Protein AF-A0A2E3MWM0-F1 (afdb_monomer)

pLDDT: mean 75.98, std 23.12, range [23.67, 98.19]

Mean predicted aligned error: 13.92 Å

Foldseek 3Di:
DDDDDDDDDDDDDDDDDDDDDDDDDDDDDDDDDDDDDDDDDDDDDDDDDDDDDDDDDDDDDDDDDDPPDPDPVNVLVVLVVPPPDDDDPPPPPLPQDDFLDDFLFQAAEEADQQQWAACCQFVPPQPVDDCLQNPDWDWDAAPDNPDTTTPLQVLVSPVQQFWEKEFQEFDPQPVLHSPQLVLCLFFVDGDNDPPDQQVPTDQGEGLQLLCCSNNPQADPLLHGLAEEVQAQADPNNSHRSNHNAFSALSSGYDHQHAFALFLDDFDDGDDLLEDDPPDQLVNLVVVVVVVVVVVVVVPDPVPCPPCSRVVSVVVSSSSSNSGPLNRVLSGSVVDDSVLSPQLHNGSLSRLLVSVLSCVVSRNRYYYSHPCPPPLSNFLAPSVCSCNPPNSNSCSRRVSSNSVVCVVVVNLLYKYKYTRFHWASGQDPRSTTGTDNGTGMMMIGGLQWRGSYYHFDADSSRNHGDDDNDYSLQVSLQSCVSRSHDQQDWDQGPVRDTDTSHDDYHHPPVTHD

Secondary structure (DSSP, 8-state):
-----------------------------------------------------------------------HHHHHHHHGGG--------------PPPSS--S-S-EEEEE-TT---TTTTTS--TTS-HHHH-SPPEEE-SSTT-EEETT-HHHHT-GGGEEEEEEEE---TT-SHHHHHHHHHHS------SS-GGGT--S--HHHHHHHHS-SB-TTS-BSEEEES---BGGGTB-TT--TTS-GGGSPEE-----S-SSSPPPPPTTSS--TT--HHHHHHHHHHHHHHHTT---TTSHHHHHHHHHHHHHHHHHHH-HHHHHHH-GGGS-HHHHHHH-SSHHHHHHHHHHHHHHTT-SEEEEE--GGGTT-TTSSHHHHIIIIIHHHHHHHHHHHHHHHHHTT-TTSEEEE-S-EE-SSPPTTSS--EE-SSEEEEEE-TTB--S-EE-EE-TTSSSEEE--EEHHHHHHHHHHHTT--TT-EEE-TTS-EEESS-S----TTTB-

Sequence (512 aa):
MRMGSPRSRLPSRALATNYSAGYHDSVDAQHDKLAAPATSAIGSAAACCYSKGSTNPRRFFSMAQLRSGVPRRSFLRSQLALGAASHRPDLCAATSASPCRSPLARSVIIWLQEGGMSQLESWDPKPAGSAEIRGIFKSIATTQAVFRIGEHMPRLARKTALYNVVRSVTMDNTRRDHSPGLHWLSTAYDHQAAGVSLEKVNRSPSVGAVLAHQLGTTTADGLSNFVAIPNARQLGNRVRYTGALHLGAACDAFDAGPIPATATGKDRLPQGLTLPADIAPARLRQRRLLLAAFAERDSSPHREATNNDFGAFQVKSHEILASRGVRYAFDLNQEPPHVREMYGASAMGQGTLLARRLVEAGVSYVLANHSEKHSWDTHNDNFNKLTNTLLPPMDQAVSALLGDLQQRGMLDEVLVLGEMGRTPRINKHRGRDHWPDLFSLLIAGGGLTRGRVLGSSSRHSGTLLERPVHHHEILATINHQLGIDPNQMVRHRRDRPVRIMPEAKPLHELLA

Solvent-accessible surface area (backbone atoms only — not comparable to full-atom values): 29218 Å² total; per-residue (Å²): 138,86,87,83,86,88,80,88,80,88,81,89,81,88,81,89,78,89,85,89,77,88,83,81,90,87,88,80,90,89,89,89,89,86,82,88,87,88,86,84,89,86,91,88,88,87,86,84,87,89,82,90,83,91,88,85,81,92,82,90,79,83,93,77,86,87,84,82,77,74,50,73,69,54,60,54,50,62,61,63,74,78,67,87,72,95,72,81,80,82,67,75,79,54,63,65,60,77,56,78,43,86,55,45,21,76,25,36,39,40,41,40,36,47,48,10,58,42,23,45,65,34,68,56,41,33,88,88,32,57,63,61,43,27,54,89,66,53,66,34,79,30,74,45,87,90,50,48,29,15,56,61,31,65,55,43,26,69,42,33,77,60,26,24,37,38,42,12,30,34,50,97,43,92,82,48,54,65,67,51,38,50,34,25,72,28,26,42,44,88,72,87,69,76,99,55,73,54,82,79,63,78,85,59,36,4,51,46,14,50,48,10,39,42,75,33,39,47,33,99,54,42,36,51,12,13,34,13,33,40,36,66,68,34,81,94,60,64,40,69,44,49,39,16,84,58,70,41,64,62,15,31,62,41,60,53,38,83,57,55,58,49,38,68,80,83,69,75,66,39,93,74,56,64,63,60,95,89,54,52,47,69,61,52,54,52,52,50,55,52,49,49,67,51,54,72,74,63,78,54,88,87,52,61,90,81,44,52,54,61,52,42,51,52,52,51,51,52,40,35,44,48,25,65,57,35,45,51,38,66,35,71,70,79,50,59,60,68,56,36,50,52,18,27,62,29,40,65,7,41,38,46,50,44,48,52,36,35,44,75,65,53,24,37,22,33,38,40,42,61,33,68,90,44,64,40,50,30,51,54,46,28,63,62,44,39,67,75,71,46,34,49,54,46,22,35,16,55,40,34,47,60,46,52,27,50,74,71,67,47,41,29,35,28,40,41,38,57,57,36,6,30,35,32,54,56,43,99,53,56,8,29,47,65,20,34,72,33,18,38,33,44,41,27,27,22,53,40,49,54,51,47,76,43,48,32,52,42,73,58,54,75,44,68,71,37,67,80,38,46,59,36,24,57,49,29,34,51,34,49,26,52,8,46,60,65,80,45,67,45,58,38,94,78,72,44,76,40,57,74,39,67,94,53,58,48,55,67,92,41,56,104

Structure (mmCIF, N/CA/C/O backbone):
data_AF-A0A2E3MWM0-F1
#
_entry.id   AF-A0A2E3MWM0-F1
#
loop_
_atom_site.group_PDB
_atom_site.id
_atom_site.type_symbol
_atom_site.label_atom_id
_atom_site.label_alt_id
_atom_site.label_comp_id
_atom_site.label_asym_id
_atom_site.label_entity_id
_atom_site.label_seq_id
_atom_site.pdbx_PDB_ins_code
_atom_site.Cartn_x
_atom_site.Cartn_y
_atom_site.Cartn_z
_atom_site.occupancy
_atom_site.B_iso_or_equiv
_atom_site.auth_seq_id
_atom_site.auth_comp_id
_atom_site.auth_asym_id
_atom_site.auth_atom_id
_atom_site.pdbx_PDB_model_num
ATOM 1 N N . MET A 1 1 ? 75.564 -24.813 -8.449 1.00 37.78 1 MET A N 1
ATOM 2 C CA . MET A 1 1 ? 75.750 -23.436 -7.926 1.00 37.78 1 MET A CA 1
ATOM 3 C C . MET A 1 1 ? 74.392 -22.742 -8.024 1.00 37.78 1 MET A C 1
ATOM 5 O O . MET A 1 1 ? 73.831 -22.798 -9.101 1.00 37.78 1 MET A O 1
ATOM 9 N N . ARG A 1 2 ? 73.656 -22.410 -6.952 1.00 33.69 2 ARG A N 1
ATOM 10 C CA . ARG A 1 2 ? 73.857 -21.488 -5.804 1.00 33.69 2 ARG A CA 1
ATOM 11 C C . ARG A 1 2 ? 73.457 -20.025 -6.114 1.00 33.69 2 ARG A C 1
ATOM 13 O O . ARG A 1 2 ? 74.154 -19.359 -6.860 1.00 33.69 2 ARG A O 1
ATOM 20 N N . MET A 1 3 ? 72.450 -19.556 -5.363 1.00 33.25 3 MET A N 1
ATOM 21 C CA . MET A 1 3 ? 72.062 -18.157 -5.060 1.00 33.25 3 MET A CA 1
ATOM 22 C C . MET A 1 3 ? 71.271 -17.380 -6.142 1.00 33.25 3 MET A C 1
ATOM 24 O O . MET A 1 3 ? 71.568 -17.491 -7.320 1.00 33.25 3 MET A O 1
ATOM 28 N N . GLY A 1 4 ? 70.251 -16.582 -5.790 1.00 30.00 4 GLY A N 1
ATOM 29 C CA . GLY A 1 4 ? 69.657 -16.390 -4.456 1.00 30.00 4 GLY A CA 1
ATOM 30 C C . GLY A 1 4 ? 68.442 -15.444 -4.430 1.00 30.00 4 GLY A C 1
ATOM 31 O O . GLY A 1 4 ? 68.254 -14.630 -5.324 1.00 30.00 4 GLY A O 1
ATOM 32 N N . SER A 1 5 ? 67.632 -15.549 -3.372 1.00 37.31 5 SER A N 1
ATOM 33 C CA . SER A 1 5 ? 66.637 -14.537 -2.972 1.00 37.31 5 SER A CA 1
ATOM 34 C C . SER A 1 5 ? 67.296 -13.495 -2.058 1.00 37.31 5 SER A C 1
ATOM 36 O O . SER A 1 5 ? 68.276 -13.815 -1.379 1.00 37.31 5 SER A O 1
ATOM 38 N N . PRO A 1 6 ? 66.717 -12.289 -1.949 1.00 46.53 6 PRO A N 1
ATOM 39 C CA . PRO A 1 6 ? 66.448 -11.778 -0.604 1.00 46.53 6 PRO A CA 1
ATOM 40 C C . PRO A 1 6 ? 64.998 -11.307 -0.384 1.00 46.53 6 PRO A C 1
ATOM 42 O O . PRO A 1 6 ? 64.210 -11.121 -1.309 1.00 46.53 6 PRO A O 1
ATOM 45 N N . ARG A 1 7 ? 64.650 -11.163 0.901 1.00 33.62 7 ARG A N 1
ATOM 46 C CA . ARG A 1 7 ? 63.310 -10.880 1.447 1.00 33.62 7 ARG A CA 1
ATOM 47 C C . ARG A 1 7 ? 63.117 -9.401 1.817 1.00 33.62 7 ARG A C 1
ATOM 49 O O . ARG A 1 7 ? 64.080 -8.760 2.226 1.00 33.62 7 ARG A O 1
ATOM 56 N N . SER A 1 8 ? 61.843 -9.019 2.005 1.00 31.36 8 SER A N 1
ATOM 57 C CA . SER A 1 8 ? 61.341 -8.026 2.995 1.00 31.36 8 SER A CA 1
ATOM 58 C C . SER A 1 8 ? 61.684 -6.540 2.738 1.00 31.36 8 SER A C 1
ATOM 60 O O . SER A 1 8 ? 62.752 -6.230 2.240 1.00 31.36 8 SER A O 1
ATOM 62 N N . ARG A 1 9 ? 60.845 -5.547 3.074 1.00 29.45 9 ARG A N 1
ATOM 63 C CA . ARG A 1 9 ? 60.109 -5.336 4.340 1.00 29.45 9 ARG A CA 1
ATOM 64 C C . ARG A 1 9 ? 58.860 -4.451 4.165 1.00 29.45 9 ARG A C 1
ATOM 66 O O . ARG A 1 9 ? 58.842 -3.565 3.320 1.00 29.45 9 ARG A O 1
ATOM 73 N N . LEU A 1 10 ? 57.881 -4.626 5.058 1.00 34.25 10 LEU A N 1
ATOM 74 C CA . LEU A 1 10 ? 56.913 -3.580 5.427 1.00 34.25 10 LEU A CA 1
ATOM 75 C C . LEU A 1 10 ? 57.616 -2.476 6.242 1.00 34.25 10 LEU A C 1
ATOM 77 O O . LEU A 1 10 ? 58.610 -2.754 6.919 1.00 34.25 10 LEU A O 1
ATOM 81 N N . PRO A 1 11 ? 57.050 -1.261 6.278 1.00 36.19 11 PRO A N 1
ATOM 82 C CA . PRO A 1 11 ? 56.584 -0.809 7.588 1.00 36.19 11 PRO A CA 1
ATOM 83 C C . PRO A 1 11 ? 55.189 -0.172 7.565 1.00 36.19 11 PRO A C 1
ATOM 85 O O . PRO A 1 11 ? 54.804 0.556 6.656 1.00 36.19 11 PRO A O 1
ATOM 88 N N . SER A 1 12 ? 54.457 -0.401 8.649 1.00 30.44 12 SER A N 1
ATOM 89 C CA . SER A 1 12 ? 53.249 0.331 9.020 1.00 30.44 12 SER A CA 1
ATOM 90 C C . SER A 1 12 ? 53.575 1.724 9.565 1.00 30.44 12 SER A C 1
ATOM 92 O O . SER A 1 12 ? 54.435 1.837 10.443 1.00 30.44 12 SER A O 1
ATOM 94 N N . ARG A 1 13 ? 52.780 2.742 9.219 1.00 28.22 13 ARG A N 1
ATOM 95 C CA . ARG A 1 13 ? 52.401 3.790 10.184 1.00 28.22 13 ARG A CA 1
ATOM 96 C C . ARG A 1 13 ? 51.102 4.483 9.786 1.00 28.22 13 ARG A C 1
ATOM 98 O O . ARG A 1 13 ? 50.882 4.782 8.619 1.00 28.22 13 ARG A O 1
ATOM 105 N N . ALA A 1 14 ? 50.250 4.706 10.780 1.00 28.00 14 ALA A N 1
ATOM 106 C CA . ALA A 1 14 ? 49.002 5.438 10.633 1.00 28.00 14 ALA A CA 1
ATOM 107 C C . ALA A 1 14 ? 49.246 6.952 10.658 1.00 28.00 14 ALA A C 1
ATOM 109 O O . ALA A 1 14 ? 50.125 7.425 11.380 1.00 28.00 14 ALA A O 1
ATOM 110 N N . LEU A 1 15 ? 48.392 7.698 9.960 1.00 28.39 15 LEU A N 1
ATOM 111 C CA . LEU A 1 15 ? 48.087 9.091 10.270 1.00 28.39 15 LEU A CA 1
ATOM 112 C C . LEU A 1 15 ? 46.572 9.263 10.196 1.00 28.39 15 LEU A C 1
ATOM 114 O O . LEU A 1 15 ? 45.958 9.000 9.166 1.00 28.39 15 LEU A O 1
ATOM 118 N N . ALA A 1 16 ? 45.981 9.669 11.316 1.00 26.80 16 ALA A N 1
ATOM 119 C CA . ALA A 1 16 ? 44.595 10.097 11.375 1.00 26.80 16 ALA A CA 1
ATOM 120 C C . ALA A 1 16 ? 44.525 11.595 11.065 1.00 26.80 16 ALA A C 1
ATOM 122 O O . ALA A 1 16 ? 45.309 12.372 11.610 1.00 26.80 16 ALA A O 1
ATOM 123 N N . THR A 1 17 ? 43.549 12.007 10.263 1.00 28.45 17 THR A N 1
ATOM 124 C CA . THR A 1 17 ? 43.131 13.407 10.163 1.00 28.45 17 THR A CA 1
ATOM 125 C C . THR A 1 17 ? 41.614 13.486 10.263 1.00 28.45 17 THR A C 1
ATOM 127 O O . THR A 1 17 ? 40.878 12.931 9.451 1.00 28.45 17 THR A O 1
ATOM 130 N N . ASN A 1 18 ? 41.148 14.174 11.304 1.00 26.88 18 ASN A N 1
ATOM 131 C CA . ASN A 1 18 ? 39.744 14.530 11.459 1.00 26.88 18 ASN A CA 1
ATOM 132 C C . ASN A 1 18 ? 39.361 15.558 10.390 1.00 26.88 18 ASN A C 1
ATOM 134 O O . ASN A 1 18 ? 40.103 16.517 10.186 1.00 26.88 18 ASN A O 1
ATOM 138 N N . TYR A 1 19 ? 38.166 15.434 9.813 1.00 25.44 19 TYR A N 1
ATOM 139 C CA . TYR A 1 19 ? 37.468 16.579 9.232 1.00 25.44 19 TYR A CA 1
ATOM 140 C C . TYR A 1 19 ? 36.018 16.601 9.706 1.00 25.44 19 TYR A C 1
ATOM 142 O O . TYR A 1 19 ? 35.146 15.907 9.191 1.00 25.44 19 TYR A O 1
ATOM 150 N N . SER A 1 20 ? 35.785 17.415 10.731 1.00 26.19 20 SER A N 1
ATOM 151 C CA . SER A 1 20 ? 34.465 17.819 11.194 1.00 26.19 20 SER A CA 1
ATOM 152 C C . SER A 1 20 ? 34.134 19.193 10.615 1.00 26.19 20 SER A C 1
ATOM 154 O O . SER A 1 20 ? 34.753 20.182 11.005 1.00 26.19 20 SER A O 1
ATOM 156 N N . ALA A 1 21 ? 33.140 19.270 9.737 1.00 27.39 21 ALA A N 1
ATOM 157 C CA . ALA A 1 21 ? 32.424 20.506 9.438 1.00 27.39 21 ALA A CA 1
ATOM 158 C C . ALA A 1 21 ? 31.046 20.141 8.878 1.00 27.39 21 ALA A C 1
ATOM 160 O O . ALA A 1 21 ? 30.951 19.422 7.885 1.00 27.39 21 ALA A O 1
ATOM 161 N N . GLY A 1 22 ? 29.980 20.608 9.528 1.00 25.89 22 GLY A N 1
ATOM 162 C CA . GLY A 1 22 ? 28.650 20.580 8.925 1.00 25.89 22 GLY A CA 1
ATOM 163 C C . GLY A 1 22 ? 28.526 21.679 7.871 1.00 25.89 22 GLY A C 1
ATOM 164 O O . GLY A 1 22 ? 29.272 22.657 7.908 1.00 25.89 22 GLY A O 1
ATOM 165 N N . TYR A 1 23 ? 27.551 21.548 6.975 1.00 24.59 23 TYR A N 1
ATOM 166 C CA . TYR A 1 23 ? 27.074 22.678 6.185 1.00 24.59 23 TYR A CA 1
ATOM 167 C C . TYR A 1 23 ? 25.553 22.741 6.244 1.00 24.59 23 TYR A C 1
ATOM 169 O O . TYR A 1 23 ? 24.872 21.742 6.015 1.00 24.59 23 TYR A O 1
ATOM 177 N N . HIS A 1 24 ? 25.062 23.918 6.621 1.00 28.38 24 HIS A N 1
ATOM 178 C CA . HIS A 1 24 ? 23.648 24.249 6.695 1.00 28.38 24 HIS A CA 1
ATOM 179 C C . HIS A 1 24 ? 23.102 24.675 5.329 1.00 28.38 24 HIS A C 1
ATOM 181 O O . HIS A 1 24 ? 23.841 24.949 4.382 1.00 28.38 24 HIS A O 1
ATOM 187 N N . ASP A 1 25 ? 21.779 24.737 5.280 1.00 29.36 25 ASP A N 1
ATOM 188 C CA . ASP A 1 25 ? 20.940 25.148 4.164 1.00 29.36 25 ASP A CA 1
ATOM 189 C C . ASP A 1 25 ? 21.353 26.487 3.532 1.00 29.36 25 ASP A C 1
ATOM 191 O O . ASP A 1 25 ? 21.646 27.457 4.228 1.00 29.36 25 ASP A O 1
ATOM 195 N N . SER A 1 26 ? 21.286 26.570 2.200 1.00 25.16 26 SER A N 1
ATOM 196 C CA . SER A 1 26 ? 21.039 27.835 1.487 1.00 25.16 26 SER A CA 1
ATOM 197 C C . SER A 1 26 ? 20.650 27.600 0.022 1.00 25.16 26 SER A C 1
ATOM 199 O O . SER A 1 26 ? 21.501 27.535 -0.859 1.00 25.16 26 SER A O 1
ATOM 201 N N . VAL A 1 27 ? 19.345 27.529 -0.254 1.00 26.67 27 VAL A N 1
ATOM 202 C CA . VAL A 1 27 ? 18.784 27.952 -1.549 1.00 26.67 27 VAL A CA 1
ATOM 203 C C . VAL A 1 27 ? 17.433 28.606 -1.282 1.00 26.67 27 VAL A C 1
ATOM 205 O O . VAL A 1 27 ? 16.434 27.915 -1.106 1.00 26.67 27 VAL A O 1
ATOM 208 N N . ASP A 1 28 ? 17.409 29.933 -1.258 1.00 28.30 28 ASP A N 1
ATOM 209 C CA . ASP A 1 28 ? 16.171 30.697 -1.377 1.00 28.30 28 ASP A CA 1
ATOM 210 C C . ASP A 1 28 ? 16.449 32.059 -2.033 1.00 28.30 28 ASP A C 1
ATOM 212 O O . ASP A 1 28 ? 17.600 32.495 -2.100 1.00 28.30 28 ASP A O 1
ATOM 216 N N . ALA A 1 29 ? 15.381 32.716 -2.487 1.00 27.05 29 ALA A N 1
ATOM 217 C CA . ALA A 1 29 ? 15.339 34.018 -3.163 1.00 27.05 29 ALA A CA 1
ATOM 218 C C . ALA A 1 29 ? 15.824 34.089 -4.631 1.00 27.05 29 ALA A C 1
ATOM 220 O O . ALA A 1 29 ? 16.959 34.456 -4.937 1.00 27.05 29 ALA A O 1
ATOM 221 N N . GLN A 1 30 ? 14.861 33.987 -5.555 1.00 23.98 30 GLN A N 1
ATOM 222 C CA . GLN A 1 30 ? 14.783 34.955 -6.654 1.00 23.98 30 GLN A CA 1
ATOM 223 C C . GLN A 1 30 ? 13.330 35.219 -7.083 1.00 23.98 30 GLN A C 1
ATOM 225 O O . GLN A 1 30 ? 12.624 34.292 -7.464 1.00 23.98 30 GLN A O 1
ATOM 230 N N . HIS A 1 31 ? 12.979 36.512 -7.062 1.00 28.84 31 HIS A N 1
ATOM 231 C CA . HIS A 1 31 ? 11.824 37.222 -7.643 1.00 28.84 31 HIS A CA 1
ATOM 232 C C . HIS A 1 31 ? 10.846 37.852 -6.645 1.00 28.84 31 HIS A C 1
ATOM 234 O O . HIS A 1 31 ? 9.870 37.233 -6.249 1.00 28.84 31 HIS A O 1
ATOM 240 N N . ASP A 1 32 ? 11.055 39.147 -6.377 1.00 28.52 32 ASP A N 1
ATOM 241 C CA . ASP A 1 32 ? 9.948 40.110 -6.378 1.00 28.52 32 ASP A CA 1
ATOM 242 C C . ASP A 1 32 ? 10.442 41.551 -6.610 1.00 28.52 32 ASP A C 1
ATOM 244 O O . ASP A 1 32 ? 11.284 42.071 -5.875 1.00 28.52 32 ASP A O 1
ATOM 248 N N . LYS A 1 33 ? 9.924 42.193 -7.664 1.00 24.64 33 LYS A N 1
ATOM 249 C CA . LYS A 1 33 ? 9.991 43.641 -7.930 1.00 24.64 33 LYS A CA 1
ATOM 250 C C . LYS A 1 33 ? 8.899 44.008 -8.933 1.00 24.64 33 LYS A C 1
ATOM 252 O O . LYS A 1 33 ? 9.045 43.697 -10.108 1.00 24.64 33 LYS A O 1
ATOM 257 N N . LEU A 1 34 ? 7.886 44.745 -8.484 1.00 26.70 34 LEU A N 1
ATOM 258 C CA . LEU A 1 34 ? 7.172 45.803 -9.218 1.00 26.70 34 LEU A CA 1
ATOM 259 C C . LEU A 1 34 ? 6.305 46.572 -8.204 1.00 26.70 34 LEU A C 1
ATOM 261 O O . LEU A 1 34 ? 5.902 46.004 -7.191 1.00 26.70 34 LEU A O 1
ATOM 265 N N . ALA A 1 35 ? 6.092 47.875 -8.409 1.00 25.14 35 ALA A N 1
ATOM 266 C CA . ALA A 1 35 ? 5.669 48.777 -7.334 1.00 25.14 35 ALA A CA 1
ATOM 267 C C . ALA A 1 35 ? 4.526 49.737 -7.711 1.00 25.14 35 ALA A C 1
ATOM 269 O O . ALA A 1 35 ? 4.596 50.376 -8.756 1.00 25.14 35 ALA A O 1
ATOM 270 N N . ALA A 1 36 ? 3.614 49.930 -6.741 1.00 24.09 36 ALA A N 1
ATOM 271 C CA . ALA A 1 36 ? 2.802 51.136 -6.478 1.00 24.09 36 ALA A CA 1
ATOM 272 C C . ALA A 1 36 ? 1.753 51.569 -7.545 1.00 24.09 36 ALA A C 1
ATOM 274 O O . ALA 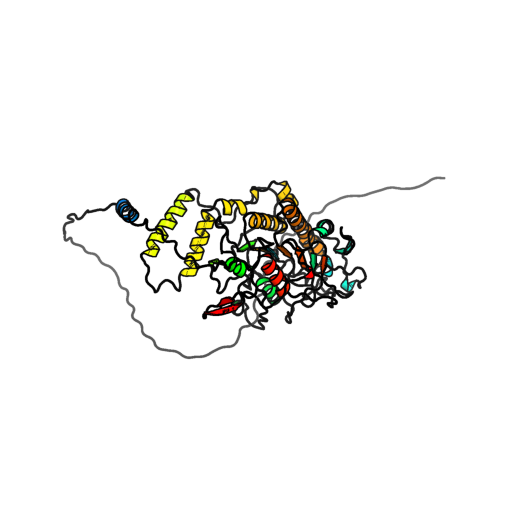A 1 36 ? 1.750 51.019 -8.644 1.00 24.09 36 ALA A O 1
ATOM 275 N N . PRO A 1 37 ? 0.876 52.575 -7.280 1.00 39.09 37 PRO A N 1
ATOM 276 C CA . PRO A 1 37 ? 0.492 53.233 -6.007 1.00 39.09 37 PRO A CA 1
ATOM 277 C C . PRO A 1 37 ? -1.046 53.346 -5.764 1.00 39.09 37 PRO A C 1
ATOM 279 O O . PRO A 1 37 ? -1.833 53.206 -6.693 1.00 39.09 37 PRO A O 1
ATOM 282 N N . ALA A 1 38 ? -1.479 53.729 -4.546 1.00 24.50 38 ALA A N 1
ATOM 283 C CA . ALA A 1 38 ? -2.749 54.455 -4.315 1.00 24.50 38 ALA A CA 1
ATOM 284 C C . ALA A 1 38 ? -2.790 55.217 -2.963 1.00 24.50 38 ALA A C 1
ATOM 286 O O . ALA A 1 38 ? -2.247 54.781 -1.954 1.00 24.50 38 ALA A O 1
ATOM 287 N N . THR A 1 39 ? -3.450 56.371 -2.977 1.00 26.98 39 THR A N 1
ATOM 288 C CA . THR A 1 39 ? -3.440 57.524 -2.052 1.00 26.98 39 THR A CA 1
ATOM 289 C C . THR A 1 39 ? -4.338 57.475 -0.791 1.00 26.98 39 THR A C 1
ATOM 291 O O . THR A 1 39 ? -5.542 57.287 -0.898 1.00 26.98 39 THR A O 1
ATOM 294 N N . SER A 1 40 ? -3.734 57.780 0.370 1.00 24.81 40 SER A N 1
ATOM 295 C CA . SER A 1 40 ? -4.102 58.753 1.446 1.00 24.81 40 SER A CA 1
ATOM 296 C C . SER A 1 40 ? -5.541 59.049 1.966 1.00 24.81 40 SER A C 1
ATOM 298 O O . SER A 1 40 ? -6.413 59.442 1.197 1.00 24.81 40 SER A O 1
ATOM 300 N N . ALA A 1 41 ? -5.605 59.206 3.311 1.00 27.11 41 ALA A N 1
ATOM 301 C CA . ALA A 1 41 ? -6.487 60.082 4.139 1.00 27.11 41 ALA A CA 1
ATOM 302 C C . ALA A 1 41 ? -7.962 59.618 4.357 1.00 27.11 41 ALA A C 1
ATOM 304 O O . ALA A 1 41 ? -8.495 58.920 3.510 1.00 27.11 41 ALA A O 1
ATOM 305 N N . ILE A 1 42 ? -8.719 59.885 5.446 1.00 27.42 42 ILE A N 1
ATOM 306 C CA . ILE A 1 42 ? -8.634 60.673 6.716 1.00 27.42 42 ILE A CA 1
ATOM 307 C C . ILE A 1 42 ? -9.334 59.820 7.832 1.00 27.42 42 ILE A C 1
ATOM 309 O O . ILE A 1 42 ? -10.220 59.044 7.491 1.00 27.42 42 ILE A O 1
ATOM 313 N N . GLY A 1 43 ? -9.096 59.866 9.159 1.00 23.67 43 GLY A N 1
ATOM 314 C CA . GLY A 1 43 ? -8.114 60.583 9.996 1.00 23.67 43 GLY A CA 1
ATOM 315 C C . GLY A 1 43 ? -8.712 61.347 11.212 1.00 23.67 43 GLY A C 1
ATOM 316 O O . GLY A 1 43 ? -9.009 62.527 11.070 1.00 23.67 43 GLY A O 1
ATOM 317 N N . SER A 1 44 ? -8.848 60.742 12.412 1.00 25.67 44 SER A N 1
ATOM 318 C CA . SER A 1 44 ? -9.162 61.469 13.675 1.00 25.67 44 SER A CA 1
ATOM 319 C C . SER A 1 44 ? -8.638 60.761 14.936 1.00 25.67 44 SER A C 1
ATOM 321 O O . SER A 1 44 ? -8.672 59.534 15.027 1.00 25.67 44 SER A O 1
ATOM 323 N N . ALA A 1 45 ? -8.158 61.540 15.908 1.00 25.67 45 ALA A N 1
ATOM 324 C CA . ALA A 1 45 ? -7.541 61.083 17.152 1.00 25.67 45 ALA A CA 1
ATOM 325 C C . ALA A 1 45 ? -8.232 61.693 18.381 1.00 25.67 45 ALA A C 1
ATOM 327 O O . ALA A 1 45 ? -8.778 62.790 18.307 1.00 25.67 45 ALA A O 1
ATOM 328 N N . ALA A 1 46 ? -8.108 61.034 19.535 1.00 26.70 46 ALA A N 1
ATOM 329 C CA . ALA A 1 46 ? -8.234 61.680 20.840 1.00 26.70 46 ALA A CA 1
ATOM 330 C C . ALA A 1 46 ? -7.399 60.914 21.876 1.00 26.70 46 ALA A C 1
ATOM 332 O O . ALA A 1 46 ? -7.728 59.791 22.254 1.00 26.70 46 ALA A O 1
ATOM 333 N N . ALA A 1 47 ? -6.307 61.524 22.327 1.00 25.61 47 ALA A N 1
ATOM 334 C CA . ALA A 1 47 ? -5.535 61.066 23.476 1.00 25.61 47 ALA A CA 1
ATOM 335 C C . ALA A 1 47 ? -5.870 61.941 24.689 1.00 25.61 47 ALA A C 1
ATOM 337 O O . ALA A 1 47 ? -6.084 63.137 24.515 1.00 25.61 47 ALA A O 1
ATOM 338 N N . CYS A 1 48 ? -5.814 61.381 25.901 1.00 24.50 48 CYS A N 1
ATOM 339 C CA . CYS A 1 48 ? -5.036 61.991 26.985 1.00 24.50 48 CYS A CA 1
ATOM 340 C C . CYS A 1 48 ? -4.901 61.055 28.195 1.00 24.50 48 CYS A C 1
ATOM 342 O O . CYS A 1 48 ? -5.886 60.516 28.695 1.00 24.50 48 CYS A O 1
ATOM 344 N N . CYS A 1 49 ? -3.681 60.929 28.711 1.00 25.47 49 CYS A N 1
ATOM 345 C CA . CYS A 1 49 ? -3.420 60.447 30.068 1.00 25.47 49 CYS A CA 1
ATOM 346 C C . CYS A 1 49 ? -3.351 61.659 31.008 1.00 25.47 49 CYS A C 1
ATOM 348 O O . CYS A 1 49 ? -2.832 62.680 30.579 1.00 25.47 49 CYS A O 1
ATOM 350 N N . TYR A 1 50 ? -3.723 61.535 32.288 1.00 24.92 50 TYR A N 1
ATOM 351 C CA . TYR A 1 50 ? -2.963 62.147 33.397 1.00 24.92 50 TYR A CA 1
ATOM 352 C C . TYR A 1 50 ? -3.298 61.473 34.745 1.00 24.92 50 TYR A C 1
ATOM 354 O O . TYR A 1 50 ? -4.063 60.512 34.788 1.00 24.92 50 TYR A O 1
ATOM 362 N N . SER A 1 51 ? -2.623 61.880 35.826 1.00 25.73 51 SER A N 1
ATOM 363 C CA . SER A 1 51 ? -2.274 60.995 36.952 1.00 25.73 51 SER A CA 1
ATOM 364 C C . SER A 1 51 ? -2.602 61.513 38.365 1.00 25.73 51 SER A C 1
ATOM 366 O O . SER A 1 51 ? -2.714 62.717 38.564 1.00 25.73 51 SER A O 1
ATOM 368 N N . LYS A 1 52 ? -2.562 60.574 39.335 1.00 27.58 52 LYS A N 1
ATOM 369 C CA . LYS A 1 52 ? -2.337 60.725 40.799 1.00 27.58 52 LYS A CA 1
ATOM 370 C C . LYS A 1 52 ? -3.430 61.372 41.677 1.00 27.58 52 LYS A C 1
ATOM 372 O O . LYS A 1 52 ? -3.874 62.477 41.419 1.00 27.58 52 LYS A O 1
ATOM 377 N N . GLY A 1 53 ? -3.649 60.767 42.859 1.00 26.47 53 GLY A N 1
ATOM 378 C CA . GLY A 1 53 ? -3.803 61.541 44.109 1.00 26.47 53 GLY A CA 1
ATOM 379 C C . GLY A 1 53 ? -4.939 61.173 45.081 1.00 26.47 53 GLY A C 1
ATOM 380 O O . GLY A 1 53 ? -6.018 61.731 44.992 1.00 26.47 53 GLY A O 1
ATOM 381 N N . SER A 1 54 ? -4.641 60.301 46.054 1.00 27.33 54 SER A N 1
ATOM 382 C CA . SER A 1 54 ? -5.185 60.209 47.435 1.00 27.33 54 SER A CA 1
ATOM 383 C C . SER A 1 54 ? -6.466 60.976 47.850 1.00 27.33 54 SER A C 1
ATOM 385 O O . SER A 1 54 ? -6.473 62.203 47.883 1.00 27.33 54 SER A O 1
ATOM 387 N N . THR A 1 55 ? -7.465 60.266 48.399 1.00 30.08 55 THR A N 1
ATOM 388 C CA . THR A 1 55 ? -7.892 60.341 49.830 1.00 30.08 55 THR A CA 1
ATOM 389 C C . THR A 1 55 ? -9.080 59.397 50.111 1.00 30.08 55 THR A C 1
ATOM 391 O O . THR A 1 55 ? -9.752 58.936 49.195 1.00 30.08 55 THR A O 1
ATOM 394 N N . ASN A 1 56 ? -9.322 59.058 51.383 1.00 32.00 56 ASN A N 1
ATOM 395 C CA . ASN A 1 56 ? -10.403 58.175 51.858 1.00 32.00 56 ASN A CA 1
ATOM 396 C C . ASN A 1 56 ? -11.176 58.920 52.966 1.00 32.00 56 ASN A C 1
ATOM 398 O O . ASN A 1 56 ? -10.527 59.603 53.762 1.00 32.00 56 ASN A O 1
ATOM 402 N N . PRO A 1 57 ? -12.514 58.792 53.072 1.00 38.47 57 PRO A N 1
ATOM 403 C CA . PRO A 1 57 ? -13.013 58.074 54.250 1.00 38.47 57 PRO A CA 1
ATOM 404 C C . PRO A 1 57 ? -14.303 57.247 54.050 1.00 38.47 57 PRO A C 1
ATOM 406 O O . PRO A 1 57 ? -15.340 57.734 53.611 1.00 38.47 57 PRO A O 1
ATOM 409 N N . ARG A 1 58 ? -14.242 56.006 54.551 1.00 30.66 58 ARG A N 1
ATOM 410 C CA . ARG A 1 58 ? -15.271 55.272 55.324 1.00 30.66 58 ARG A CA 1
ATOM 411 C C . ARG A 1 58 ? -16.752 55.663 55.116 1.00 30.66 58 ARG A C 1
ATOM 413 O O . ARG A 1 58 ? -17.239 56.617 55.719 1.00 30.66 58 ARG A O 1
ATOM 420 N N . ARG A 1 59 ? -17.531 54.735 54.547 1.00 31.38 59 ARG A N 1
ATOM 421 C CA . ARG A 1 59 ? -18.886 54.424 55.046 1.00 31.38 59 ARG A CA 1
ATOM 422 C C . ARG A 1 59 ? -19.051 52.916 55.230 1.00 31.38 59 ARG A C 1
ATOM 424 O O . ARG A 1 59 ? -18.769 52.143 54.322 1.00 31.38 59 ARG A O 1
ATOM 431 N N . PHE A 1 60 ? -19.486 52.517 56.423 1.00 30.06 60 PHE A N 1
ATOM 432 C CA . PHE A 1 60 ? -19.907 51.150 56.726 1.00 30.06 60 PHE A CA 1
ATOM 433 C C . PHE A 1 60 ? -21.290 50.894 56.122 1.00 30.06 60 PHE A C 1
ATOM 435 O O . PHE A 1 60 ? -22.184 51.709 56.327 1.00 30.06 60 PHE A O 1
ATOM 442 N N . PHE A 1 61 ? -21.492 49.730 55.504 1.00 31.00 61 PHE A N 1
ATOM 443 C CA . PHE A 1 61 ? -22.786 49.044 55.514 1.00 31.00 61 PHE A CA 1
ATOM 444 C C . PHE A 1 61 ? -22.576 47.535 55.696 1.00 31.00 61 PHE A C 1
ATOM 446 O O . PHE A 1 61 ? -21.539 46.985 55.328 1.00 31.00 61 PHE A O 1
ATOM 453 N N . SER A 1 62 ? -23.528 46.906 56.384 1.00 27.38 62 SER A N 1
ATOM 454 C CA . SER A 1 62 ? -23.368 45.612 57.056 1.00 27.38 62 SER A CA 1
ATOM 455 C C . SER A 1 62 ? -23.319 44.405 56.110 1.00 27.38 62 SER A C 1
ATOM 457 O O . SER A 1 62 ? -24.118 44.306 55.181 1.00 27.38 62 SER A O 1
ATOM 459 N N . MET A 1 63 ? -22.461 43.423 56.418 1.00 35.62 63 MET A N 1
ATOM 460 C CA . MET A 1 63 ? -22.631 42.052 55.926 1.00 35.62 63 MET A CA 1
ATOM 461 C C . MET A 1 63 ? -23.586 41.280 56.844 1.00 35.62 63 MET A C 1
ATOM 463 O O . MET A 1 63 ? -23.172 40.776 57.887 1.00 35.62 63 MET A O 1
ATOM 467 N N . ALA A 1 64 ? -24.834 41.105 56.408 1.00 31.55 64 ALA A N 1
ATOM 468 C CA . ALA A 1 64 ? -25.795 40.195 57.028 1.00 31.55 64 ALA A CA 1
ATOM 469 C C . ALA A 1 64 ? -26.267 39.125 56.023 1.00 31.55 64 ALA A C 1
ATOM 471 O O . ALA A 1 64 ? -27.160 39.341 55.215 1.00 31.55 64 ALA A O 1
ATOM 472 N N . GLN A 1 65 ? -25.598 37.971 56.083 1.00 42.94 65 GLN A N 1
ATOM 473 C CA . GLN A 1 65 ? -26.118 36.619 55.822 1.00 42.94 65 GLN A CA 1
ATOM 474 C C . GLN A 1 65 ? -27.225 36.413 54.759 1.00 42.94 65 GLN A C 1
ATOM 476 O O . GLN A 1 65 ? -28.409 36.397 55.074 1.00 42.94 65 GLN A O 1
ATOM 481 N N . LEU A 1 66 ? -26.820 35.935 53.577 1.00 33.44 66 LEU A N 1
ATOM 482 C CA . LEU A 1 66 ? -27.523 34.836 52.893 1.00 33.44 66 LEU A CA 1
ATOM 483 C C . LEU A 1 66 ? -26.514 33.758 52.462 1.00 33.44 66 LEU A C 1
ATOM 485 O O . LEU A 1 66 ? -26.081 33.681 51.315 1.00 33.44 66 LEU A O 1
ATOM 489 N N . ARG A 1 67 ? -26.114 32.907 53.419 1.00 43.47 67 ARG A N 1
ATOM 490 C CA . ARG A 1 67 ? -25.393 31.651 53.148 1.00 43.47 67 ARG A CA 1
ATOM 491 C C . ARG A 1 67 ? -26.378 30.476 53.112 1.00 43.47 67 ARG A C 1
ATOM 493 O O . ARG A 1 67 ? -26.440 29.699 54.057 1.00 43.47 67 ARG A O 1
ATOM 500 N N . SER A 1 68 ? -27.085 30.295 52.001 1.00 45.31 68 SER A N 1
ATOM 501 C CA . SER A 1 68 ? -27.763 29.031 51.661 1.00 45.31 68 SER A CA 1
ATOM 502 C C . SER A 1 68 ? -26.940 28.266 50.619 1.00 45.31 68 SER A C 1
ATOM 504 O O . SER A 1 68 ? -27.323 28.074 49.467 1.00 45.31 68 SER A O 1
ATOM 506 N N . GLY A 1 69 ? -25.738 27.849 51.024 1.00 41.97 69 GLY A N 1
ATOM 507 C CA . GLY A 1 69 ? -24.840 27.098 50.156 1.00 41.97 69 GLY A CA 1
ATOM 508 C C . GLY A 1 69 ? -25.329 25.670 49.940 1.00 41.97 69 GLY A C 1
ATOM 509 O O . GLY A 1 69 ? -24.988 24.790 50.726 1.00 41.97 69 GLY A O 1
ATOM 510 N N . VAL A 1 70 ? -26.043 25.408 48.840 1.00 50.81 70 VAL A N 1
ATOM 511 C CA . VAL A 1 70 ? -26.139 24.041 48.308 1.00 50.81 70 VAL A CA 1
ATOM 512 C C . VAL A 1 70 ? -24.713 23.607 47.951 1.00 50.81 70 VAL A C 1
ATOM 514 O O . VAL A 1 70 ? -24.078 24.258 47.113 1.00 50.81 70 VAL A O 1
ATOM 517 N N . PRO A 1 71 ? -24.160 22.532 48.545 1.00 56.47 71 PRO A N 1
ATOM 518 C CA . PRO A 1 71 ? -22.832 22.076 48.171 1.00 56.47 71 PRO A CA 1
ATOM 519 C C . PRO A 1 71 ? -22.824 21.754 46.677 1.00 56.47 71 PRO A C 1
ATOM 521 O O . PRO A 1 71 ? -23.688 21.018 46.200 1.00 56.47 71 PRO A O 1
ATOM 524 N N . ARG A 1 72 ? -21.826 22.246 45.931 1.00 55.44 72 ARG A N 1
ATOM 525 C CA . ARG A 1 72 ? -21.688 22.011 44.475 1.00 55.44 72 ARG A CA 1
ATOM 526 C C . ARG A 1 72 ? -21.816 20.518 44.114 1.00 55.44 72 ARG A C 1
ATOM 528 O O . ARG A 1 72 ? -22.364 20.158 43.079 1.00 55.44 72 ARG A O 1
ATOM 535 N N . ARG A 1 73 ? -21.363 19.650 45.027 1.00 56.38 73 ARG A N 1
ATOM 536 C CA . ARG A 1 73 ? -21.437 18.180 44.972 1.00 56.38 73 ARG A CA 1
ATOM 537 C C . ARG A 1 73 ? -22.848 17.607 45.186 1.00 56.38 73 ARG A C 1
ATOM 539 O O . ARG A 1 73 ? -23.148 16.560 44.625 1.00 56.38 73 ARG A O 1
ATOM 546 N N . SER A 1 74 ? -23.696 18.271 45.972 1.00 50.94 74 SER A N 1
ATOM 547 C CA . SER A 1 74 ? -25.103 17.902 46.185 1.00 50.94 74 SER A CA 1
ATOM 548 C C . SER A 1 74 ? -25.974 18.340 45.010 1.00 50.94 74 SER A C 1
ATOM 550 O O . SER A 1 74 ? -26.768 17.538 44.536 1.00 50.94 74 SER A O 1
ATOM 552 N N . PHE A 1 75 ? -25.748 19.544 44.468 1.00 54.41 75 PHE A N 1
ATOM 553 C CA . PHE A 1 75 ? -26.406 20.009 43.237 1.00 54.41 75 PHE A CA 1
ATOM 554 C C . PHE A 1 75 ? -26.086 19.106 42.034 1.00 54.41 75 PHE A C 1
ATOM 556 O O . PHE A 1 75 ? -26.971 18.737 41.273 1.00 54.41 75 PHE A O 1
ATOM 563 N N . LEU A 1 76 ? -24.828 18.670 41.890 1.00 56.97 76 LEU A N 1
ATOM 564 C CA . LEU A 1 76 ? -24.455 17.690 40.862 1.00 56.97 76 LEU A CA 1
ATOM 565 C C . LEU A 1 76 ? -25.060 16.295 41.114 1.00 56.97 76 LEU A C 1
ATOM 567 O O . LEU A 1 76 ? -25.363 15.586 40.159 1.00 56.97 76 LEU A O 1
ATOM 571 N N . ARG A 1 77 ? -25.258 15.892 42.378 1.00 51.06 77 ARG A N 1
ATOM 572 C CA . ARG A 1 77 ? -25.883 14.602 42.726 1.00 51.06 77 ARG A CA 1
ATOM 573 C C . ARG A 1 77 ? -27.389 14.570 42.466 1.00 51.06 77 ARG A C 1
ATOM 575 O O . ARG A 1 77 ? -27.867 13.539 42.011 1.00 51.06 77 ARG A O 1
ATOM 582 N N . SER A 1 78 ? -28.124 15.654 42.714 1.00 48.28 78 SER A N 1
ATOM 583 C CA . SER A 1 78 ? -29.566 15.704 42.425 1.00 48.28 78 SER A CA 1
ATOM 584 C C . SER A 1 78 ? -29.859 15.707 40.920 1.00 48.28 78 SER A C 1
ATOM 586 O O . SER A 1 78 ? -30.808 15.065 40.486 1.00 48.28 78 SER A O 1
ATOM 588 N N . GLN A 1 79 ? -28.999 16.333 40.110 1.00 48.25 79 GLN A N 1
ATOM 589 C CA . GLN A 1 79 ? -29.088 16.305 38.641 1.00 48.25 79 GLN A CA 1
ATOM 590 C C . GLN A 1 79 ? -28.842 14.901 38.045 1.00 48.25 79 GLN A C 1
ATOM 592 O O . GLN A 1 79 ? -29.395 14.574 36.998 1.00 48.25 79 GLN A O 1
ATOM 597 N N . LEU A 1 80 ? -28.036 14.064 38.713 1.00 48.56 80 LEU A N 1
ATOM 598 C CA . LEU A 1 80 ? -27.696 12.698 38.282 1.00 48.56 80 LEU A CA 1
ATOM 599 C C . LEU A 1 80 ? -28.824 11.670 38.489 1.00 48.56 80 LEU A C 1
ATOM 601 O O . LEU A 1 80 ? -28.751 10.585 37.921 1.00 48.56 80 LEU A O 1
ATOM 605 N N . ALA A 1 81 ? -29.850 11.985 39.285 1.00 43.75 81 ALA A N 1
ATOM 606 C CA . ALA A 1 81 ? -30.938 11.055 39.605 1.00 43.75 81 ALA A CA 1
ATOM 607 C C . ALA A 1 81 ? -32.077 11.028 38.564 1.00 43.75 81 ALA A C 1
ATOM 609 O O . ALA A 1 81 ? -32.916 10.135 38.617 1.00 43.75 81 ALA A O 1
ATOM 610 N N . LEU A 1 82 ? -32.113 11.984 37.625 1.00 43.38 82 LEU A N 1
ATOM 611 C CA . LEU A 1 82 ? -33.200 12.157 36.644 1.00 43.38 82 LEU A CA 1
ATOM 612 C C . LEU A 1 82 ? -32.767 11.932 35.177 1.00 43.38 82 LEU A C 1
ATOM 614 O O . LEU A 1 82 ? -33.464 12.338 34.255 1.00 43.38 82 LEU A O 1
ATOM 618 N N . GLY A 1 83 ? -31.604 11.310 34.954 1.00 44.28 83 GLY A N 1
ATOM 619 C CA . GLY A 1 83 ? -30.991 11.122 33.628 1.00 44.28 83 GLY A CA 1
ATOM 620 C C . GLY A 1 83 ? -30.903 9.669 33.152 1.00 44.28 83 G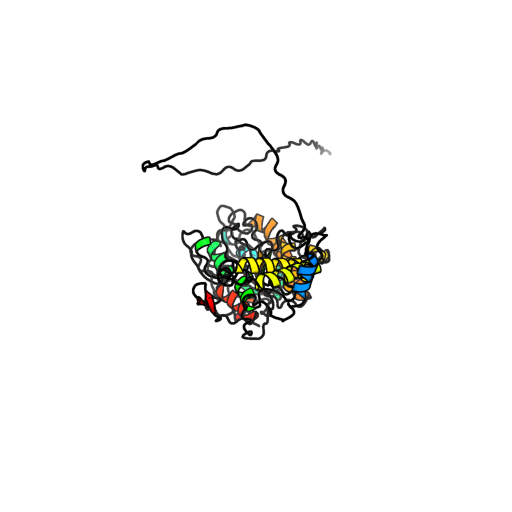LY A C 1
ATOM 621 O O . GLY A 1 83 ? -30.003 9.343 32.388 1.00 44.28 83 GLY A O 1
ATOM 622 N N . ALA A 1 84 ? -31.779 8.782 33.634 1.00 39.50 84 ALA A N 1
ATOM 623 C CA . ALA A 1 84 ? -31.788 7.356 33.286 1.00 39.50 84 ALA A CA 1
ATOM 624 C C . ALA A 1 84 ? -32.893 7.000 32.270 1.00 39.50 84 ALA A C 1
ATOM 626 O O . ALA A 1 84 ? -33.574 5.988 32.416 1.00 39.50 84 ALA A O 1
ATOM 627 N N . ALA A 1 85 ? -33.065 7.831 31.238 1.00 37.69 85 ALA A N 1
ATOM 628 C CA . ALA A 1 85 ? -33.820 7.485 30.036 1.00 37.69 85 ALA A CA 1
ATOM 629 C C . ALA A 1 85 ? -32.815 7.231 28.906 1.00 37.69 85 ALA A C 1
ATOM 631 O O . ALA A 1 85 ? -32.103 8.132 28.470 1.00 37.69 85 ALA A O 1
ATOM 632 N N . SER A 1 86 ? -32.701 5.973 28.491 1.00 46.16 86 SER A N 1
ATOM 633 C CA . SER A 1 86 ? -31.694 5.508 27.540 1.00 46.16 86 SER A CA 1
ATOM 634 C C . SER A 1 86 ? -31.965 6.005 26.120 1.00 46.16 86 SER A C 1
ATOM 636 O O . SER A 1 86 ? -32.755 5.397 25.399 1.00 46.16 86 SER A O 1
ATOM 638 N N . HIS A 1 87 ? -31.237 7.032 25.686 1.00 41.69 87 HIS A N 1
ATOM 639 C CA . HIS A 1 87 ? -31.100 7.375 24.274 1.00 41.69 87 HIS A CA 1
ATOM 640 C C . HIS A 1 87 ? -29.623 7.375 23.883 1.00 41.69 87 HIS A C 1
ATOM 642 O O . HIS A 1 87 ? -28.765 7.885 24.601 1.00 41.69 87 HIS A O 1
ATOM 648 N N . ARG A 1 88 ? -29.316 6.720 22.761 1.00 38.81 88 ARG A N 1
ATOM 649 C CA . ARG A 1 88 ? -27.986 6.767 22.149 1.00 38.81 88 ARG A CA 1
ATOM 650 C C . ARG A 1 88 ? -27.917 8.087 21.380 1.00 38.81 88 ARG A C 1
ATOM 652 O O . ARG A 1 88 ? -28.849 8.335 20.618 1.00 38.81 88 ARG A O 1
ATOM 659 N N . PRO A 1 89 ? -26.867 8.912 21.524 1.00 40.44 89 PRO A N 1
ATOM 660 C CA . PRO A 1 89 ? -26.656 9.983 20.566 1.00 40.44 89 PRO A CA 1
ATOM 661 C C . PRO A 1 89 ? -26.426 9.342 19.194 1.00 40.44 89 PRO A C 1
ATOM 663 O O . PRO A 1 89 ? -25.608 8.421 19.081 1.00 40.44 89 PRO A O 1
ATOM 666 N N . ASP A 1 90 ? -27.133 9.827 18.173 1.00 36.12 90 ASP A N 1
ATOM 667 C CA . ASP A 1 90 ? -26.881 9.470 16.777 1.00 36.12 90 ASP A CA 1
ATOM 668 C C . ASP A 1 90 ? -25.530 10.057 16.346 1.00 36.12 90 ASP A C 1
ATOM 670 O O . ASP A 1 90 ? -25.422 11.097 15.697 1.00 36.12 90 ASP A O 1
ATOM 674 N N . LEU A 1 91 ? -24.462 9.355 16.732 1.00 40.84 91 LEU A N 1
ATOM 675 C CA . LEU A 1 91 ? -23.191 9.394 16.025 1.00 40.84 91 LEU A CA 1
ATOM 676 C C . LEU A 1 91 ? -23.507 9.102 14.562 1.00 40.84 91 LEU A C 1
ATOM 678 O O . LEU A 1 91 ? -23.991 8.005 14.286 1.00 40.84 91 LEU A O 1
ATOM 682 N N . CYS A 1 92 ? -23.266 10.098 13.693 1.00 40.06 92 CYS A N 1
ATOM 683 C CA . CYS A 1 92 ? -23.563 10.120 12.256 1.00 40.06 92 CYS A CA 1
ATOM 684 C C . CYS A 1 92 ? -23.846 8.725 11.715 1.00 40.06 92 CYS A C 1
ATOM 686 O O . CYS A 1 92 ? -22.903 7.938 11.620 1.00 40.06 92 CYS A O 1
ATOM 688 N N . ALA A 1 93 ? -25.117 8.436 11.410 1.00 38.28 93 ALA A N 1
ATOM 689 C CA . ALA A 1 93 ? -25.575 7.106 11.041 1.00 38.28 93 ALA A CA 1
ATOM 690 C C . ALA A 1 93 ? -24.792 6.585 9.828 1.00 38.28 93 ALA A C 1
ATOM 692 O O . ALA A 1 93 ? -25.175 6.799 8.675 1.00 38.28 93 ALA A O 1
ATOM 693 N N . ALA A 1 94 ? -23.685 5.894 10.113 1.00 43.81 94 ALA A N 1
ATOM 694 C CA . ALA A 1 94 ? -22.976 5.072 9.164 1.00 43.81 94 ALA A CA 1
ATOM 695 C C . ALA A 1 94 ? -24.026 4.086 8.680 1.00 43.81 94 ALA A C 1
ATOM 697 O O . ALA A 1 94 ? -24.533 3.266 9.450 1.00 43.81 94 ALA A O 1
ATOM 698 N N . THR A 1 95 ? -24.432 4.252 7.428 1.00 46.84 95 THR A N 1
ATOM 699 C CA . THR A 1 95 ? -25.373 3.348 6.792 1.00 46.84 95 THR A CA 1
ATOM 700 C C . THR A 1 95 ? -24.599 2.059 6.610 1.00 46.84 95 THR A C 1
ATOM 702 O O . THR A 1 95 ? -23.895 1.897 5.620 1.00 46.84 95 THR A O 1
ATOM 705 N N . SER A 1 96 ? -24.678 1.184 7.618 1.00 47.41 96 SER A N 1
ATOM 706 C CA . SER A 1 96 ? -24.106 -0.155 7.606 1.00 47.41 96 SER A CA 1
ATOM 707 C C . SER A 1 96 ? -24.852 -0.939 6.539 1.00 47.41 96 SER A C 1
ATOM 709 O O . SER A 1 96 ? -25.847 -1.616 6.816 1.00 47.41 96 SER A O 1
ATOM 711 N N . ALA A 1 97 ? -24.439 -0.734 5.293 1.00 56.03 97 ALA A N 1
ATOM 712 C CA . ALA A 1 97 ? -25.064 -1.336 4.146 1.00 56.03 97 ALA A CA 1
ATOM 713 C C . ALA A 1 97 ? -24.950 -2.846 4.320 1.00 56.03 97 ALA A C 1
ATOM 715 O O . ALA A 1 97 ? -23.856 -3.370 4.543 1.00 56.03 97 ALA A O 1
ATOM 716 N N . SER A 1 98 ? -26.081 -3.548 4.252 1.00 57.44 98 SER A N 1
ATOM 717 C CA . SER A 1 98 ? -26.048 -5.005 4.246 1.00 57.44 98 SER A CA 1
ATOM 718 C C . SER A 1 98 ? -25.142 -5.442 3.093 1.00 57.44 98 SER A C 1
ATOM 720 O O . SER A 1 98 ? -25.338 -4.963 1.970 1.00 57.44 98 SER A O 1
ATOM 722 N N . PRO A 1 99 ? -24.120 -6.275 3.351 1.00 61.62 99 PRO A N 1
ATOM 723 C CA . PRO A 1 99 ? -23.142 -6.602 2.331 1.00 61.62 99 PRO A CA 1
ATOM 724 C C . PRO A 1 99 ? -23.852 -7.322 1.182 1.00 61.62 99 PRO A C 1
ATOM 726 O O . PRO A 1 99 ? -24.661 -8.224 1.398 1.00 61.62 99 PRO A O 1
ATOM 729 N N . CYS A 1 100 ? -23.559 -6.905 -0.050 1.00 68.06 100 CYS A N 1
ATOM 730 C CA . CYS A 1 100 ? -24.227 -7.393 -1.262 1.00 68.06 100 CYS A CA 1
ATOM 731 C C . CYS A 1 100 ? -23.959 -8.893 -1.505 1.00 68.06 100 CYS A C 1
ATOM 733 O O . CYS A 1 100 ? -24.696 -9.579 -2.211 1.00 68.06 100 CYS A O 1
ATOM 735 N N . ARG A 1 101 ? -22.903 -9.416 -0.876 1.00 81.75 101 ARG A N 1
ATOM 736 C CA . ARG A 1 101 ? -22.543 -10.832 -0.800 1.00 81.75 101 ARG A CA 1
ATOM 737 C C . ARG A 1 101 ? -21.733 -11.090 0.470 1.00 81.75 101 ARG A C 1
ATOM 739 O O . ARG A 1 101 ? -21.173 -10.152 1.033 1.00 81.75 101 ARG A O 1
ATOM 746 N N . SER A 1 102 ? -21.597 -12.349 0.880 1.00 83.00 102 SER A N 1
ATOM 747 C CA . SER A 1 102 ? -20.700 -12.721 1.981 1.00 83.00 102 SER A CA 1
ATOM 748 C C . SER A 1 102 ? -19.263 -12.233 1.716 1.00 83.00 102 SER A C 1
ATOM 750 O O . SER A 1 102 ? -18.732 -12.507 0.635 1.00 83.00 102 SER A O 1
ATOM 752 N N . PRO A 1 103 ? -18.625 -11.517 2.661 1.00 85.75 103 PRO A N 1
ATOM 753 C CA . PRO A 1 103 ? -17.246 -11.072 2.504 1.00 85.75 103 PRO A CA 1
ATOM 754 C C . PRO A 1 103 ? -16.274 -12.261 2.529 1.00 85.75 103 PRO A C 1
ATOM 756 O O . PRO A 1 103 ? -16.412 -13.177 3.339 1.00 85.75 103 PRO A O 1
ATOM 759 N N . LEU A 1 104 ? -15.280 -12.220 1.642 1.00 86.31 104 LEU A N 1
ATOM 760 C CA . LEU A 1 104 ? -14.127 -13.132 1.586 1.00 86.31 104 LEU A CA 1
ATOM 761 C C . LEU A 1 104 ? -12.851 -12.498 2.164 1.00 86.31 104 LEU A C 1
ATOM 763 O O . LEU A 1 104 ? -11.854 -13.191 2.355 1.00 86.31 104 LEU A O 1
ATOM 767 N N . ALA A 1 105 ? -12.892 -11.191 2.428 1.00 89.69 105 ALA A N 1
ATOM 768 C CA . ALA A 1 105 ? -11.871 -10.429 3.127 1.00 89.69 105 ALA A CA 1
ATOM 769 C C . ALA A 1 105 ? -12.487 -9.666 4.303 1.00 89.69 105 ALA A C 1
ATOM 771 O O . ALA A 1 105 ? -13.647 -9.259 4.234 1.00 89.69 105 ALA A O 1
ATOM 772 N N . ARG A 1 106 ? -11.705 -9.437 5.363 1.00 88.19 106 ARG A N 1
ATOM 773 C CA . ARG A 1 106 ? -12.121 -8.628 6.526 1.00 88.19 106 ARG A CA 1
ATOM 774 C C . ARG A 1 106 ? -11.450 -7.255 6.541 1.00 88.19 106 ARG A C 1
ATOM 776 O O . ARG A 1 106 ? -12.096 -6.262 6.872 1.00 88.19 106 ARG A O 1
ATOM 783 N N . SER A 1 107 ? -10.187 -7.204 6.128 1.00 92.62 107 SER A N 1
ATOM 784 C CA . SER A 1 107 ? -9.344 -6.012 6.156 1.00 92.62 107 SER A CA 1
ATOM 785 C C . SER A 1 107 ? -8.473 -5.884 4.905 1.00 92.62 107 SER A C 1
ATOM 787 O O . SER A 1 107 ? -8.271 -6.831 4.138 1.00 92.62 107 SER A O 1
ATOM 789 N N . VAL A 1 108 ? -7.913 -4.689 4.720 1.00 93.88 108 VAL A N 1
ATOM 790 C CA . VAL A 1 108 ? -6.998 -4.346 3.628 1.00 93.88 108 VAL A CA 1
ATOM 791 C C . VAL A 1 108 ? -5.747 -3.681 4.190 1.00 93.88 108 VAL A C 1
ATOM 793 O O . VAL A 1 108 ? -5.835 -2.734 4.968 1.00 93.88 108 VAL A O 1
ATOM 796 N N . ILE A 1 109 ? -4.578 -4.127 3.741 1.00 95.56 109 ILE A N 1
ATOM 797 C CA . ILE A 1 109 ? -3.292 -3.466 3.946 1.00 95.56 109 ILE A CA 1
ATOM 798 C C . ILE A 1 109 ? -2.839 -2.899 2.596 1.00 95.56 109 ILE A C 1
ATOM 800 O O . ILE A 1 109 ? -2.518 -3.649 1.672 1.00 95.56 109 ILE A O 1
ATOM 804 N N . ILE A 1 110 ? -2.781 -1.572 2.484 1.00 93.75 110 ILE A N 1
ATOM 805 C CA . ILE A 1 110 ? -2.140 -0.893 1.351 1.00 93.75 110 ILE A CA 1
ATOM 806 C C . ILE A 1 110 ? -0.709 -0.549 1.745 1.00 93.75 110 ILE A C 1
ATOM 808 O O . ILE A 1 110 ? -0.483 0.235 2.668 1.00 93.75 110 ILE A O 1
ATOM 812 N N . TRP A 1 111 ? 0.258 -1.132 1.041 1.00 92.25 111 TRP A N 1
ATOM 813 C CA . TRP A 1 111 ? 1.684 -0.905 1.242 1.00 92.25 111 TRP A CA 1
ATOM 814 C C . TRP A 1 111 ? 2.168 0.179 0.275 1.00 92.25 111 TRP A C 1
ATOM 816 O O . TRP A 1 111 ? 2.483 -0.082 -0.889 1.00 92.25 111 TRP A O 1
ATOM 826 N N . LEU A 1 112 ? 2.158 1.424 0.749 1.00 90.81 112 LEU A N 1
ATOM 827 C CA . LEU A 1 112 ? 2.416 2.608 -0.061 1.00 90.81 112 LEU A CA 1
ATOM 828 C C . LEU A 1 112 ? 3.921 2.891 -0.177 1.00 90.81 112 LEU A C 1
ATOM 830 O O . LEU A 1 112 ? 4.613 3.109 0.821 1.00 90.81 112 LEU A O 1
ATOM 834 N N . GLN A 1 113 ? 4.388 2.943 -1.425 1.00 87.56 113 GLN A N 1
ATOM 835 C CA . GLN A 1 113 ? 5.744 3.298 -1.841 1.00 87.56 113 GLN A CA 1
ATOM 836 C C . GLN A 1 113 ? 5.686 4.561 -2.706 1.00 87.56 113 GLN A C 1
ATOM 838 O O . GLN A 1 113 ? 5.693 4.457 -3.929 1.00 87.56 113 GLN A O 1
ATOM 843 N N . GLU A 1 114 ? 5.602 5.752 -2.115 1.00 83.19 114 GLU A N 1
ATOM 844 C CA . GLU A 1 114 ? 5.630 6.997 -2.897 1.00 83.19 114 GLU A CA 1
ATOM 845 C C . GLU A 1 114 ? 6.953 7.124 -3.660 1.00 83.19 114 GLU A C 1
ATOM 847 O O . GLU A 1 114 ? 8.031 7.213 -3.061 1.00 83.19 114 GLU A O 1
ATOM 852 N N . GLY A 1 115 ? 6.859 7.066 -4.987 1.00 76.12 115 GLY A N 1
ATOM 853 C CA . GLY A 1 115 ? 7.991 6.772 -5.850 1.00 76.12 115 GLY A CA 1
ATOM 854 C C . GLY A 1 115 ? 7.654 5.697 -6.879 1.00 76.12 115 GLY A C 1
ATOM 855 O O . GLY A 1 115 ? 8.033 5.822 -8.041 1.00 76.12 115 GLY A O 1
ATOM 856 N N . GLY A 1 116 ? 6.966 4.637 -6.470 1.00 81.12 116 GLY A N 1
ATOM 857 C CA . GLY A 1 116 ? 6.772 3.464 -7.306 1.00 81.12 116 GLY A CA 1
ATOM 858 C C . GLY A 1 116 ? 8.062 2.655 -7.475 1.00 81.12 116 GLY A C 1
ATOM 859 O O . GLY A 1 116 ? 9.111 3.150 -7.899 1.00 81.12 116 GLY A O 1
ATOM 860 N N . MET A 1 117 ? 8.003 1.370 -7.133 1.00 86.81 117 MET A N 1
ATOM 861 C CA . MET A 1 117 ? 9.148 0.477 -7.269 1.00 86.81 117 MET A CA 1
ATOM 862 C C . MET A 1 117 ? 9.385 0.105 -8.735 1.00 86.81 117 MET A C 1
ATOM 864 O O . MET A 1 117 ? 8.471 -0.317 -9.440 1.00 86.81 117 MET A O 1
ATOM 868 N N . SER A 1 118 ? 10.640 0.184 -9.182 1.00 92.38 118 SER A N 1
ATOM 869 C CA . SER A 1 118 ? 11.014 -0.221 -10.538 1.00 92.38 118 SER A CA 1
ATOM 870 C C . SER A 1 118 ? 10.670 -1.682 -10.817 1.00 92.38 118 SER A C 1
ATOM 872 O O . SER A 1 118 ? 11.232 -2.598 -10.210 1.00 92.38 118 SER A O 1
ATOM 874 N N . GLN A 1 119 ? 9.791 -1.901 -11.794 1.00 93.06 119 GLN A N 1
ATOM 875 C CA . GLN A 1 119 ? 9.369 -3.219 -12.255 1.00 93.06 119 GLN A CA 1
ATOM 876 C C . GLN A 1 119 ? 10.544 -4.052 -12.796 1.00 93.06 119 GLN A C 1
ATOM 878 O O . GLN A 1 119 ? 10.557 -5.268 -12.622 1.00 93.06 119 GLN A O 1
ATOM 883 N N . LEU A 1 120 ? 11.577 -3.414 -13.361 1.00 95.56 120 LEU A N 1
ATOM 884 C CA . LEU A 1 120 ? 12.746 -4.099 -13.930 1.00 95.56 120 LEU A CA 1
ATOM 885 C C . LEU A 1 120 ? 13.704 -4.639 -12.860 1.00 95.56 120 LEU A C 1
ATOM 887 O O . LEU A 1 120 ? 14.343 -5.668 -13.071 1.00 95.56 120 LEU A O 1
ATOM 891 N N . GLU A 1 121 ? 13.781 -3.975 -11.707 1.00 95.94 121 GLU A N 1
ATOM 892 C CA . GLU A 1 121 ? 14.586 -4.425 -10.567 1.00 95.94 121 GLU A CA 1
ATOM 893 C C . GLU A 1 121 ? 13.800 -5.304 -9.578 1.00 95.94 121 GLU A C 1
ATOM 895 O O . GLU A 1 121 ? 14.400 -5.878 -8.669 1.00 95.94 121 GLU A O 1
ATOM 900 N N . SER A 1 122 ? 12.478 -5.432 -9.752 1.00 94.88 122 SER A N 1
ATOM 901 C CA . SER A 1 122 ? 11.589 -6.165 -8.844 1.00 94.88 122 SER A CA 1
ATOM 902 C C . SER A 1 122 ? 10.799 -7.282 -9.544 1.00 94.88 122 SER A C 1
ATOM 904 O O . SER A 1 122 ? 11.262 -8.421 -9.609 1.00 94.88 122 SER A O 1
ATOM 906 N N . TRP A 1 123 ? 9.596 -6.984 -10.029 1.00 94.25 123 TRP A N 1
ATOM 907 C CA . TRP A 1 123 ? 8.568 -7.961 -10.389 1.00 94.25 123 TRP A CA 1
ATOM 908 C C . TRP A 1 123 ? 8.628 -8.482 -11.827 1.00 94.25 123 TRP A C 1
ATOM 910 O O . TRP A 1 123 ? 8.085 -9.552 -12.101 1.00 94.25 123 TRP A O 1
ATOM 920 N N . ASP A 1 124 ? 9.263 -7.756 -12.745 1.00 94.88 124 ASP A N 1
ATOM 921 C CA . ASP A 1 124 ? 9.335 -8.059 -14.180 1.00 94.88 124 ASP A CA 1
ATOM 922 C C . ASP A 1 124 ? 10.738 -7.768 -14.767 1.00 94.88 124 ASP A C 1
ATOM 924 O O . ASP A 1 124 ? 10.899 -6.934 -15.668 1.00 94.88 124 ASP A O 1
ATOM 928 N N . PRO A 1 125 ? 11.791 -8.438 -14.253 1.00 95.69 125 PRO A N 1
ATOM 929 C CA . PRO A 1 125 ? 13.150 -8.257 -14.746 1.00 95.69 125 PRO A CA 1
ATOM 930 C C . PRO A 1 125 ? 13.299 -8.780 -16.178 1.00 95.69 125 PRO A C 1
ATOM 932 O O . PRO A 1 125 ? 12.820 -9.863 -16.520 1.00 95.69 125 PRO A O 1
ATOM 935 N N . LYS A 1 126 ? 14.044 -8.044 -17.012 1.00 95.12 126 LYS A N 1
ATOM 936 C CA . LYS A 1 126 ? 14.291 -8.382 -18.426 1.00 95.12 126 LYS A CA 1
ATOM 937 C C . LYS A 1 126 ? 15.743 -8.830 -18.654 1.00 95.12 126 LYS A C 1
ATOM 939 O O . LYS A 1 126 ? 16.517 -8.080 -19.242 1.00 95.12 126 LYS A O 1
ATOM 944 N N . PRO A 1 127 ? 16.162 -10.042 -18.234 1.00 93.38 127 PRO A N 1
ATOM 945 C CA . PRO A 1 127 ? 17.567 -10.466 -18.314 1.00 93.38 127 PRO A CA 1
ATOM 946 C C . PRO A 1 127 ? 18.135 -10.479 -19.746 1.00 93.38 127 PRO A C 1
ATOM 948 O O . PRO A 1 127 ? 19.332 -10.254 -19.925 1.00 93.38 127 PRO A O 1
ATOM 951 N N . ALA A 1 128 ? 17.283 -10.684 -20.757 1.00 92.81 128 ALA A N 1
ATOM 952 C CA . ALA A 1 128 ? 17.631 -10.631 -22.181 1.00 92.81 128 ALA A CA 1
ATOM 953 C C . ALA A 1 128 ? 17.532 -9.219 -22.813 1.00 92.81 128 ALA A C 1
ATOM 955 O O . ALA A 1 128 ? 17.770 -9.068 -24.009 1.00 92.81 128 ALA A O 1
ATOM 956 N N . GLY A 1 129 ? 17.163 -8.187 -22.045 1.00 92.06 129 GLY A N 1
ATOM 957 C CA . GLY A 1 129 ? 17.149 -6.796 -22.507 1.00 92.06 129 GLY A CA 1
ATOM 958 C C . GLY A 1 129 ? 18.559 -6.210 -22.668 1.00 92.06 129 GLY A C 1
ATOM 959 O O . GLY A 1 129 ? 19.542 -6.778 -22.186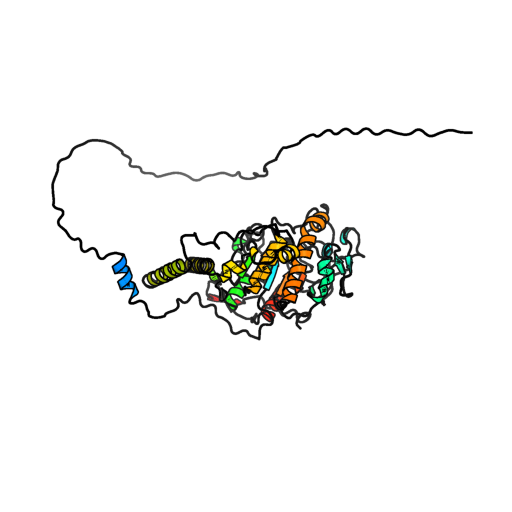 1.00 92.06 129 GLY A O 1
ATOM 960 N N . SER A 1 130 ? 18.672 -5.045 -23.315 1.00 94.75 130 SER A N 1
ATOM 961 C CA . SER A 1 130 ? 19.948 -4.315 -23.376 1.00 94.75 130 SER A CA 1
ATOM 962 C C . SER A 1 130 ? 20.385 -3.857 -21.978 1.00 94.75 130 SER A C 1
ATOM 964 O O . SER A 1 130 ? 19.553 -3.704 -21.081 1.00 94.75 130 SER A O 1
ATOM 966 N N . ALA A 1 131 ? 21.683 -3.606 -21.779 1.00 94.31 131 ALA A N 1
ATOM 967 C CA . ALA A 1 131 ? 22.224 -3.162 -20.488 1.00 94.31 131 ALA A CA 1
ATOM 968 C C . ALA A 1 131 ? 21.555 -1.872 -19.966 1.00 94.31 131 ALA A C 1
ATOM 970 O O . ALA A 1 131 ? 21.269 -1.759 -18.778 1.00 94.31 131 ALA A O 1
ATOM 971 N N . GLU A 1 132 ? 21.234 -0.945 -20.872 1.00 95.06 132 GLU A N 1
ATOM 972 C CA . GLU A 1 132 ? 20.539 0.320 -20.587 1.00 95.06 132 GLU A CA 1
ATOM 973 C C . GLU A 1 132 ? 19.091 0.134 -20.109 1.00 95.06 132 GLU A C 1
ATOM 975 O O . GLU A 1 132 ? 18.509 1.061 -19.545 1.00 95.06 132 GLU A O 1
ATOM 980 N N . ILE A 1 133 ? 18.507 -1.043 -20.364 1.00 95.31 133 ILE A N 1
ATOM 981 C CA . ILE A 1 133 ? 17.161 -1.409 -19.930 1.00 95.31 133 ILE A CA 1
ATOM 982 C C . ILE A 1 133 ? 17.223 -2.307 -18.700 1.00 95.31 133 ILE A C 1
ATOM 984 O O . ILE A 1 133 ? 16.686 -1.950 -17.658 1.00 95.31 133 ILE A O 1
ATOM 988 N N . ARG A 1 134 ? 17.892 -3.463 -18.786 1.00 94.44 134 ARG A N 1
ATOM 989 C CA . ARG A 1 134 ? 17.901 -4.465 -17.704 1.00 94.44 134 ARG A CA 1
ATOM 990 C C . ARG A 1 134 ? 18.689 -4.031 -16.464 1.00 94.44 134 ARG A C 1
ATOM 992 O O . ARG A 1 134 ? 18.500 -4.608 -15.401 1.00 94.44 134 ARG A O 1
ATOM 999 N N . GLY A 1 135 ? 19.586 -3.055 -16.605 1.00 94.94 135 GLY A N 1
ATOM 1000 C CA . GLY A 1 135 ? 20.469 -2.608 -15.534 1.00 94.94 135 GLY A CA 1
ATOM 1001 C C . GLY A 1 135 ? 21.513 -3.642 -15.125 1.00 94.94 135 GLY A C 1
ATOM 1002 O O . GLY A 1 135 ? 21.927 -4.490 -15.920 1.00 94.94 135 GLY A O 1
ATOM 1003 N N . ILE A 1 136 ? 21.976 -3.521 -13.880 1.00 95.56 136 ILE A N 1
ATOM 1004 C CA . ILE A 1 136 ? 23.016 -4.392 -13.310 1.00 95.56 136 ILE A CA 1
ATOM 1005 C C . ILE A 1 136 ? 22.453 -5.550 -12.475 1.00 95.56 136 ILE A C 1
ATOM 1007 O O . ILE A 1 136 ? 23.198 -6.478 -12.173 1.00 95.56 136 ILE A O 1
ATOM 1011 N N . PHE A 1 137 ? 21.166 -5.508 -12.113 1.00 96.06 137 PHE A N 1
ATOM 1012 C CA . PHE A 1 137 ? 20.533 -6.562 -11.320 1.00 96.06 137 PHE A CA 1
ATOM 1013 C C . PHE A 1 137 ? 20.273 -7.810 -12.164 1.00 96.06 137 PHE A C 1
ATOM 1015 O O . PHE A 1 137 ? 19.835 -7.755 -13.316 1.00 96.06 137 PHE A O 1
ATOM 1022 N N . LYS A 1 138 ? 20.498 -8.965 -11.550 1.00 96.50 138 LYS A N 1
ATOM 1023 C CA . LYS A 1 138 ? 20.106 -10.272 -12.064 1.00 96.50 138 LYS A CA 1
ATOM 1024 C C . LYS A 1 138 ? 18.675 -10.589 -11.641 1.00 96.50 138 LYS A C 1
ATOM 1026 O O . LYS A 1 138 ? 18.113 -10.008 -10.712 1.00 96.50 138 LYS A O 1
ATOM 1031 N N . SER A 1 139 ? 18.103 -11.582 -12.313 1.00 96.19 139 SER A N 1
ATOM 1032 C CA . SER A 1 139 ? 16.857 -12.214 -11.885 1.00 96.19 139 SER A CA 1
ATOM 1033 C C . SER A 1 139 ? 17.139 -13.566 -11.240 1.00 96.19 139 SER A C 1
ATOM 1035 O O . SER A 1 139 ? 17.990 -14.320 -11.720 1.00 96.19 139 SER A O 1
ATOM 1037 N N . ILE A 1 140 ? 16.381 -13.906 -10.206 1.00 97.12 140 ILE A N 1
ATOM 1038 C CA . ILE A 1 140 ? 16.393 -15.206 -9.531 1.00 97.12 140 ILE A CA 1
ATOM 1039 C C . ILE A 1 140 ? 15.160 -16.024 -9.919 1.00 97.12 140 ILE A C 1
ATOM 1041 O O . ILE A 1 140 ? 14.117 -15.477 -10.282 1.00 97.12 140 ILE A O 1
ATOM 1045 N N . ALA A 1 141 ? 15.293 -17.350 -9.879 1.00 96.06 141 ALA A N 1
ATOM 1046 C CA . ALA A 1 141 ? 14.143 -18.240 -9.987 1.00 96.06 141 ALA A CA 1
ATOM 1047 C C . ALA A 1 141 ? 13.264 -18.098 -8.735 1.00 96.06 141 ALA A C 1
ATOM 1049 O O . ALA A 1 141 ? 13.780 -17.841 -7.646 1.00 96.06 141 ALA A O 1
ATOM 1050 N N . THR A 1 142 ? 11.956 -18.284 -8.890 1.00 95.62 142 THR A N 1
ATOM 1051 C CA . THR A 1 142 ? 11.031 -18.388 -7.756 1.00 95.62 142 THR A CA 1
ATOM 1052 C C . THR A 1 142 ? 10.598 -19.840 -7.551 1.00 95.62 142 THR A C 1
ATOM 1054 O O . THR A 1 142 ? 10.825 -20.682 -8.419 1.00 95.62 142 THR A O 1
ATOM 1057 N N . THR A 1 143 ? 9.949 -20.145 -6.423 1.00 92.69 143 THR A N 1
ATOM 1058 C CA . THR A 1 143 ? 9.365 -21.476 -6.150 1.00 92.69 143 THR A CA 1
ATOM 1059 C C . THR A 1 143 ? 8.353 -21.906 -7.220 1.00 92.69 143 THR A C 1
ATOM 1061 O O . THR A 1 143 ? 8.113 -23.096 -7.401 1.00 92.69 143 THR A O 1
ATOM 1064 N N . GLN A 1 144 ? 7.782 -20.958 -7.967 1.00 86.12 144 GLN A N 1
ATOM 1065 C CA . GLN A 1 144 ? 6.939 -21.246 -9.120 1.00 86.12 144 GLN A CA 1
ATOM 1066 C C . GLN A 1 144 ? 7.720 -20.999 -10.409 1.00 86.12 144 GLN A C 1
ATOM 1068 O O . GLN A 1 144 ? 8.053 -19.864 -10.744 1.00 86.12 144 GLN A O 1
ATOM 1073 N N . ALA A 1 145 ? 7.949 -22.060 -11.184 1.00 83.44 145 ALA A N 1
ATOM 1074 C CA . ALA A 1 145 ? 8.724 -22.001 -12.427 1.00 83.44 145 ALA A CA 1
ATOM 1075 C C . ALA A 1 145 ? 8.165 -21.020 -13.485 1.00 83.44 145 ALA A C 1
ATOM 1077 O O . ALA A 1 145 ? 8.869 -20.666 -14.427 1.00 83.44 145 ALA A O 1
ATOM 1078 N N . VAL A 1 146 ? 6.921 -20.558 -13.309 1.00 77.81 146 VAL A N 1
ATOM 1079 C CA . VAL A 1 146 ? 6.201 -19.634 -14.197 1.00 77.81 146 VAL A CA 1
ATOM 1080 C C . VAL A 1 146 ? 6.873 -18.255 -14.296 1.00 77.81 146 VAL A C 1
ATOM 1082 O O . VAL A 1 146 ? 6.748 -17.598 -15.327 1.00 77.81 146 VAL A O 1
ATOM 1085 N N . PHE A 1 147 ? 7.594 -17.787 -13.263 1.00 88.50 147 PHE A N 1
ATOM 1086 C CA . PHE A 1 147 ? 8.251 -16.475 -13.324 1.00 88.50 147 PHE A CA 1
ATOM 1087 C C . PHE A 1 147 ? 9.503 -16.305 -12.451 1.00 88.50 147 PHE A C 1
ATOM 1089 O O . PHE A 1 147 ? 9.799 -17.071 -11.532 1.00 88.50 147 PHE A O 1
ATOM 1096 N N . ARG A 1 148 ? 10.247 -15.241 -12.780 1.00 94.25 148 ARG A N 1
ATOM 1097 C CA . ARG A 1 148 ? 11.462 -14.758 -12.111 1.00 94.25 148 ARG A CA 1
ATOM 1098 C C . ARG A 1 148 ? 11.238 -13.350 -11.560 1.00 94.25 148 ARG A C 1
ATOM 1100 O O . ARG A 1 148 ? 10.471 -12.590 -12.153 1.00 94.25 148 ARG A O 1
ATOM 1107 N N . ILE A 1 149 ? 11.955 -13.004 -10.492 1.00 96.62 149 ILE A N 1
ATOM 1108 C CA . ILE A 1 149 ? 11.969 -11.666 -9.865 1.00 96.62 149 ILE A CA 1
ATOM 1109 C C . ILE A 1 149 ? 13.416 -11.202 -9.621 1.00 96.62 149 ILE A C 1
ATOM 1111 O O . ILE A 1 149 ? 14.351 -11.971 -9.855 1.00 96.62 149 ILE A O 1
ATOM 1115 N N . GLY A 1 150 ? 13.623 -9.951 -9.210 1.00 97.00 150 GLY A N 1
ATOM 1116 C CA . GLY A 1 150 ? 14.947 -9.372 -8.943 1.00 97.00 150 GLY A CA 1
ATOM 1117 C C . GLY A 1 150 ? 15.716 -10.057 -7.804 1.00 97.00 150 GLY A C 1
ATOM 1118 O O . GLY A 1 150 ? 15.129 -10.515 -6.823 1.00 97.00 150 GLY A O 1
ATOM 1119 N N . GLU A 1 151 ? 17.048 -10.125 -7.919 1.00 97.44 151 GLU A N 1
ATOM 1120 C CA . GLU A 1 151 ? 17.907 -10.898 -7.001 1.00 97.44 151 GLU A CA 1
ATOM 1121 C C . GLU A 1 151 ? 17.905 -10.424 -5.538 1.00 97.44 151 GLU A C 1
ATOM 1123 O O . GLU A 1 151 ? 18.166 -11.220 -4.637 1.00 97.44 151 GLU A O 1
ATOM 1128 N N . HIS A 1 152 ? 17.539 -9.165 -5.285 1.00 97.75 152 HIS A N 1
ATOM 1129 C CA . HIS A 1 152 ? 17.427 -8.594 -3.938 1.00 97.75 152 HIS A CA 1
ATOM 1130 C C . HIS A 1 152 ? 16.101 -8.912 -3.221 1.00 97.75 152 HIS A C 1
ATOM 1132 O O . HIS A 1 152 ? 15.872 -8.394 -2.130 1.00 97.75 152 HIS A O 1
ATOM 1138 N N . MET A 1 153 ? 15.252 -9.781 -3.789 1.00 97.69 153 MET A N 1
ATOM 1139 C CA . MET A 1 153 ? 14.012 -10.262 -3.158 1.00 97.69 153 MET A CA 1
ATOM 1140 C C . MET A 1 153 ? 13.994 -11.794 -2.917 1.00 97.69 153 MET A C 1
ATOM 1142 O O . MET A 1 153 ? 13.066 -12.492 -3.345 1.00 97.69 153 MET A O 1
ATOM 1146 N N . PRO A 1 154 ? 15.030 -12.381 -2.277 1.00 98.00 154 PRO A N 1
ATOM 1147 C CA . PRO A 1 154 ? 15.164 -13.830 -2.161 1.00 98.00 154 PRO A CA 1
ATOM 1148 C C . PRO A 1 154 ? 14.129 -14.487 -1.237 1.00 98.00 154 PRO A C 1
ATOM 1150 O O . PRO A 1 154 ? 13.866 -15.681 -1.400 1.00 98.00 154 PRO A O 1
ATOM 1153 N N . ARG A 1 155 ? 13.551 -13.781 -0.255 1.00 98.19 155 ARG A N 1
ATOM 1154 C CA . ARG A 1 155 ? 12.516 -14.349 0.627 1.00 98.19 155 ARG A CA 1
ATOM 1155 C C . ARG A 1 155 ? 11.164 -14.396 -0.092 1.00 98.19 155 ARG A C 1
ATOM 1157 O O . ARG A 1 155 ? 10.500 -15.432 -0.039 1.00 98.19 155 ARG A O 1
ATOM 1164 N N . LEU A 1 156 ? 10.817 -13.350 -0.843 1.00 97.25 156 LEU A N 1
ATOM 1165 C CA . LEU A 1 156 ? 9.619 -13.281 -1.683 1.00 97.25 156 LEU A CA 1
ATOM 1166 C C . LEU A 1 156 ? 9.678 -14.289 -2.834 1.00 97.25 156 LEU A C 1
ATOM 1168 O O . LEU A 1 156 ? 8.656 -14.894 -3.162 1.00 97.25 156 LEU A O 1
ATOM 1172 N N . ALA A 1 157 ? 10.864 -14.557 -3.392 1.00 97.25 157 ALA A N 1
ATOM 1173 C CA . ALA A 1 157 ? 11.056 -15.602 -4.402 1.00 97.25 157 ALA A CA 1
ATOM 1174 C C . ALA A 1 157 ? 10.669 -17.001 -3.890 1.00 97.25 157 ALA A C 1
ATOM 1176 O O . ALA A 1 157 ? 10.217 -17.838 -4.670 1.00 97.25 157 ALA A O 1
ATOM 1177 N N . ARG A 1 158 ? 10.790 -17.250 -2.578 1.00 97.12 158 ARG A N 1
ATOM 1178 C CA . ARG A 1 158 ? 10.387 -18.515 -1.940 1.00 97.12 158 ARG A CA 1
ATOM 1179 C C . ARG A 1 158 ? 8.909 -18.569 -1.533 1.00 97.12 158 ARG A C 1
ATOM 1181 O O . ARG A 1 158 ? 8.448 -19.613 -1.081 1.00 97.12 158 ARG A O 1
ATOM 1188 N N . LYS A 1 159 ? 8.171 -17.462 -1.675 1.00 95.44 159 LYS A N 1
ATOM 1189 C CA . LYS A 1 159 ? 6.794 -17.275 -1.181 1.00 95.44 159 LYS A CA 1
ATOM 1190 C C . LYS A 1 159 ? 5.769 -16.993 -2.284 1.00 95.44 159 LYS A C 1
ATOM 1192 O O . LYS A 1 159 ? 4.655 -16.588 -1.973 1.00 95.44 159 LYS A O 1
ATOM 1197 N N . THR A 1 160 ? 6.098 -17.237 -3.554 1.00 94.31 160 THR A N 1
ATOM 1198 C CA . THR A 1 160 ? 5.191 -16.973 -4.692 1.00 94.31 160 THR A CA 1
ATOM 1199 C C . THR A 1 160 ? 3.843 -17.685 -4.597 1.00 94.31 160 THR A C 1
ATOM 1201 O O . THR A 1 160 ? 2.839 -17.126 -5.009 1.00 94.31 160 THR A O 1
ATOM 1204 N N . ALA A 1 161 ? 3.760 -18.838 -3.929 1.00 93.25 161 ALA A N 1
ATOM 1205 C CA . ALA A 1 161 ? 2.488 -19.509 -3.635 1.00 93.25 161 ALA A CA 1
ATOM 1206 C C . ALA A 1 161 ? 1.539 -18.739 -2.676 1.00 93.25 161 ALA A C 1
ATOM 1208 O O . ALA A 1 161 ? 0.454 -19.233 -2.375 1.00 93.25 161 ALA A O 1
ATOM 1209 N N . LEU A 1 162 ? 1.930 -17.559 -2.170 1.00 93.56 162 LEU A N 1
ATOM 1210 C CA . LEU A 1 162 ? 1.138 -16.724 -1.253 1.00 93.56 162 LEU A CA 1
ATOM 1211 C C . LEU A 1 162 ? 0.618 -15.424 -1.885 1.00 93.56 162 LEU A C 1
ATOM 1213 O O . LEU A 1 162 ? -0.198 -14.749 -1.263 1.00 93.56 162 LEU A O 1
ATOM 1217 N N . TYR A 1 163 ? 1.078 -15.060 -3.085 1.00 94.88 163 TYR A N 1
ATOM 1218 C CA . TYR A 1 163 ? 0.748 -13.787 -3.729 1.00 94.88 163 TYR A CA 1
ATOM 1219 C C . TYR A 1 163 ? 0.639 -13.916 -5.248 1.00 94.88 163 TYR A C 1
ATOM 1221 O O . TYR A 1 163 ? 1.122 -14.877 -5.835 1.00 94.88 163 TYR A O 1
ATOM 1229 N N . ASN A 1 164 ? 0.026 -12.931 -5.892 1.00 95.00 164 ASN A N 1
ATOM 1230 C CA . ASN A 1 164 ? 0.026 -12.765 -7.340 1.00 95.00 164 ASN A CA 1
ATOM 1231 C C . ASN A 1 164 ? 0.846 -11.536 -7.721 1.00 95.00 164 ASN A C 1
ATOM 1233 O O . ASN A 1 164 ? 0.996 -10.601 -6.931 1.00 95.00 164 ASN A O 1
ATOM 1237 N N . VAL A 1 165 ? 1.332 -11.523 -8.958 1.00 95.12 165 VAL A N 1
ATOM 1238 C CA . VAL A 1 165 ? 1.980 -10.357 -9.563 1.00 95.12 165 VAL A CA 1
ATOM 1239 C C . VAL A 1 165 ? 1.140 -9.903 -10.746 1.00 95.12 165 VAL A C 1
ATOM 1241 O O . VAL A 1 165 ? 0.931 -10.672 -11.680 1.00 95.12 165 VAL A O 1
ATOM 1244 N N . VAL A 1 166 ? 0.690 -8.652 -10.750 1.00 95.31 166 VAL A N 1
ATOM 1245 C CA . VAL A 1 166 ? 0.101 -8.041 -11.950 1.00 95.31 166 VAL A CA 1
ATOM 1246 C C . VAL A 1 166 ? 1.204 -7.234 -12.618 1.00 95.31 166 VAL A C 1
ATOM 1248 O O . VAL A 1 166 ? 1.785 -6.369 -11.969 1.00 95.31 166 VAL A O 1
ATOM 1251 N N . ARG A 1 167 ? 1.543 -7.538 -13.877 1.00 94.88 167 ARG A N 1
ATOM 1252 C CA . ARG A 1 167 ? 2.665 -6.914 -14.615 1.00 94.88 167 ARG A CA 1
ATOM 1253 C C . ARG A 1 167 ? 2.247 -5.854 -15.632 1.00 94.88 167 ARG A C 1
ATOM 1255 O O . ARG A 1 167 ? 3.109 -5.223 -16.235 1.00 94.88 167 ARG A O 1
ATOM 1262 N N . SER A 1 168 ? 0.946 -5.700 -15.835 1.00 94.75 168 SER A N 1
ATOM 1263 C CA . SER A 1 168 ? 0.306 -4.872 -16.859 1.00 94.75 168 SER A CA 1
ATOM 1264 C C . SER A 1 168 ? -0.512 -3.725 -16.256 1.00 94.75 168 SER A C 1
ATOM 1266 O O . SER A 1 168 ? -1.509 -3.293 -16.837 1.00 94.75 168 SER A O 1
ATOM 1268 N N . VAL A 1 169 ? -0.129 -3.246 -15.069 1.00 93.19 169 VAL A N 1
ATOM 1269 C CA . VAL A 1 169 ? -0.849 -2.147 -14.420 1.00 93.19 169 VAL A CA 1
ATOM 1270 C C . VAL A 1 169 ? -0.543 -0.851 -15.162 1.00 93.19 169 VAL A C 1
ATOM 1272 O O . VAL A 1 169 ? 0.608 -0.605 -15.518 1.00 93.19 169 VAL A O 1
ATOM 1275 N N . THR A 1 170 ? -1.556 -0.030 -15.415 1.00 90.81 170 THR A N 1
ATOM 1276 C CA . THR A 1 170 ? -1.421 1.227 -16.155 1.00 90.81 170 THR A CA 1
ATOM 1277 C C . THR A 1 170 ? -2.349 2.303 -15.593 1.00 90.81 170 THR A C 1
ATOM 1279 O O . THR A 1 170 ? -3.447 2.019 -15.102 1.00 90.81 170 THR A O 1
ATOM 1282 N N . MET A 1 171 ? -1.902 3.556 -15.641 1.00 85.44 171 MET A N 1
ATOM 1283 C CA . MET A 1 171 ? -2.688 4.723 -15.242 1.00 85.44 171 MET A CA 1
ATOM 1284 C C . MET A 1 171 ? -2.603 5.803 -16.324 1.00 85.44 171 MET A C 1
ATOM 1286 O O . MET A 1 171 ? -1.533 6.032 -16.891 1.00 85.44 171 MET A O 1
ATOM 1290 N N . ASP A 1 172 ? -3.706 6.511 -16.565 1.00 80.81 172 ASP A N 1
ATOM 1291 C CA . ASP A 1 172 ? -3.692 7.707 -17.409 1.00 80.81 172 ASP A CA 1
ATOM 1292 C C . ASP A 1 172 ? -3.177 8.899 -16.588 1.00 80.81 172 ASP A C 1
ATOM 1294 O O . ASP A 1 172 ? -3.925 9.682 -16.009 1.00 80.81 172 ASP A O 1
ATOM 1298 N N . ASN A 1 173 ? -1.854 8.970 -16.455 1.00 80.25 173 ASN A N 1
ATOM 1299 C CA . ASN A 1 173 ? -1.140 10.035 -15.758 1.00 80.25 173 ASN A CA 1
ATOM 1300 C C . ASN A 1 173 ? -0.263 10.770 -16.775 1.00 80.25 173 ASN A C 1
ATOM 1302 O O . ASN A 1 173 ? 0.956 10.595 -16.845 1.00 80.25 173 ASN A O 1
ATOM 1306 N N . THR A 1 174 ? -0.918 11.614 -17.570 1.00 76.44 174 THR A N 1
ATOM 1307 C CA . THR A 1 174 ? -0.302 12.478 -18.592 1.00 76.44 174 THR A CA 1
ATOM 1308 C C . THR A 1 174 ? 0.859 13.323 -18.053 1.00 76.44 174 THR A C 1
ATOM 1310 O O . THR A 1 174 ? 1.820 13.588 -18.774 1.00 76.44 174 THR A O 1
ATOM 1313 N N . ARG A 1 175 ? 0.802 13.705 -16.769 1.00 77.44 175 ARG A N 1
ATOM 1314 C CA . ARG A 1 175 ? 1.827 14.496 -16.071 1.00 77.44 175 ARG A CA 1
ATOM 1315 C C . ARG A 1 175 ? 3.113 13.723 -15.773 1.00 77.44 175 ARG A C 1
ATOM 1317 O O . ARG A 1 175 ? 4.153 14.356 -15.611 1.00 77.44 175 ARG A O 1
ATOM 1324 N N . ARG A 1 176 ? 3.054 12.388 -15.686 1.00 84.81 176 ARG A N 1
ATOM 1325 C CA . ARG A 1 176 ? 4.168 11.516 -15.266 1.00 84.81 176 ARG A CA 1
ATOM 1326 C C . ARG A 1 176 ? 4.805 11.996 -13.954 1.00 84.81 176 ARG A C 1
ATOM 1328 O O . ARG A 1 176 ? 6.021 12.149 -13.859 1.00 84.81 176 ARG A O 1
ATOM 1335 N N . ASP A 1 177 ? 3.976 12.247 -12.944 1.00 81.69 177 ASP A N 1
ATOM 1336 C CA . ASP A 1 177 ? 4.418 12.556 -11.579 1.00 81.69 177 ASP A CA 1
ATOM 1337 C C . ASP A 1 177 ? 3.578 11.816 -10.520 1.00 81.69 177 ASP A C 1
ATOM 1339 O O . ASP A 1 177 ? 2.542 11.230 -10.836 1.00 81.69 177 ASP A O 1
ATOM 1343 N N . HIS A 1 178 ? 4.036 11.808 -9.265 1.00 85.25 178 HIS A N 1
ATOM 1344 C CA . HIS A 1 178 ? 3.393 11.077 -8.161 1.00 85.25 178 HIS A CA 1
ATOM 1345 C C . HIS A 1 178 ? 1.980 11.555 -7.818 1.00 85.25 178 HIS A C 1
ATOM 1347 O O . HIS A 1 178 ? 1.229 10.814 -7.195 1.00 85.25 178 HIS A O 1
ATOM 1353 N N . SER A 1 179 ? 1.600 12.796 -8.139 1.00 81.81 179 SER A N 1
ATOM 1354 C CA . SER A 1 179 ? 0.339 13.372 -7.657 1.00 81.81 179 SER A CA 1
ATOM 1355 C C . SER A 1 179 ? -0.875 12.609 -8.204 1.00 81.81 179 SER A C 1
ATOM 1357 O O . SER A 1 179 ? -1.687 12.163 -7.392 1.00 81.81 179 SER A O 1
ATOM 1359 N N . PRO A 1 180 ? -1.026 12.401 -9.530 1.00 81.38 180 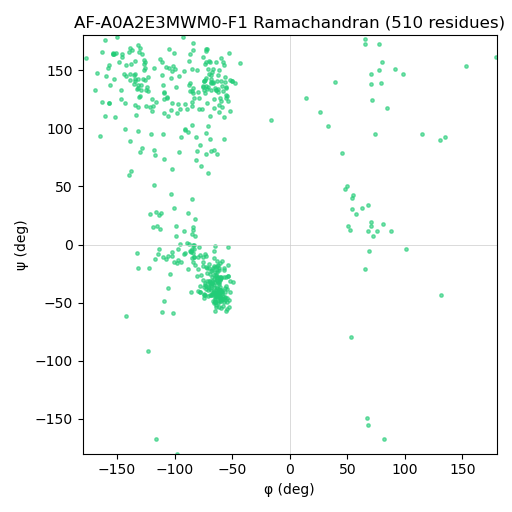PRO A N 1
ATOM 1360 C CA . PRO A 1 180 ? -2.090 11.551 -10.051 1.00 81.38 180 PRO A CA 1
ATOM 1361 C C . PRO A 1 180 ? -1.965 10.093 -9.590 1.00 81.38 180 PRO A C 1
ATOM 1363 O O . PRO A 1 180 ? -2.964 9.534 -9.158 1.00 81.38 180 PRO A O 1
ATOM 1366 N N . GLY A 1 181 ? -0.768 9.491 -9.590 1.00 82.69 181 GLY A N 1
ATOM 1367 C CA . GLY A 1 181 ? -0.583 8.092 -9.161 1.00 82.69 181 GLY A CA 1
ATOM 1368 C C . GLY A 1 181 ? -1.080 7.831 -7.734 1.00 82.69 181 GLY A C 1
ATOM 1369 O O . GLY A 1 181 ? -1.942 6.975 -7.511 1.00 82.69 181 GLY A O 1
ATOM 1370 N N . LEU A 1 182 ? -0.663 8.674 -6.786 1.00 85.94 182 LEU A N 1
ATOM 1371 C CA . LEU A 1 182 ? -1.162 8.677 -5.411 1.00 85.94 182 LEU A CA 1
ATOM 1372 C C . LEU A 1 182 ? -2.665 8.944 -5.318 1.00 85.94 182 LEU A C 1
ATOM 1374 O O . LEU A 1 182 ? -3.328 8.357 -4.463 1.00 85.94 182 LEU A O 1
ATOM 1378 N N . HIS A 1 183 ? -3.214 9.840 -6.141 1.00 85.75 183 HIS A N 1
ATOM 1379 C CA . HIS A 1 183 ? -4.637 10.188 -6.111 1.00 85.75 183 HIS A CA 1
ATOM 1380 C C . HIS A 1 183 ? -5.525 9.034 -6.601 1.00 85.75 183 HIS A C 1
ATOM 1382 O O . HIS A 1 183 ? -6.497 8.687 -5.921 1.00 85.75 183 HIS A O 1
ATOM 1388 N N . TRP A 1 184 ? -5.129 8.370 -7.690 1.00 84.75 184 TRP A N 1
ATOM 1389 C CA . TRP A 1 184 ? -5.767 7.155 -8.203 1.00 84.75 184 TRP A CA 1
ATOM 1390 C C . TRP A 1 184 ? -5.684 6.007 -7.190 1.00 84.75 184 TRP A C 1
ATOM 1392 O O . TRP A 1 184 ? -6.708 5.406 -6.868 1.00 84.75 184 TRP A O 1
ATOM 1402 N N . LEU A 1 185 ? -4.498 5.733 -6.631 1.00 85.88 185 LEU A N 1
ATOM 1403 C CA . LEU A 1 185 ? -4.312 4.696 -5.610 1.00 85.88 185 LEU A CA 1
ATOM 1404 C C . LEU A 1 185 ? -5.132 4.982 -4.339 1.00 85.88 185 LEU A C 1
ATOM 1406 O O . LEU A 1 185 ? -5.693 4.068 -3.740 1.00 85.88 185 LEU A O 1
ATOM 1410 N N . SER A 1 186 ? -5.223 6.252 -3.931 1.00 87.31 186 SER A N 1
ATOM 1411 C CA . SER A 1 186 ? -5.918 6.643 -2.698 1.00 87.31 186 SER A CA 1
ATOM 1412 C C . SER A 1 186 ? -7.432 6.733 -2.840 1.00 87.31 186 SER A C 1
ATOM 1414 O O . SER A 1 186 ? -8.106 6.610 -1.823 1.00 87.31 186 SER A O 1
ATOM 1416 N N . THR A 1 187 ? -7.973 7.005 -4.035 1.00 85.00 187 THR A N 1
ATOM 1417 C CA . THR A 1 187 ? -9.399 7.362 -4.213 1.00 85.00 187 THR A CA 1
ATOM 1418 C C . THR A 1 187 ? -10.128 6.615 -5.334 1.00 85.00 187 THR A C 1
ATOM 1420 O O . THR A 1 187 ? -11.334 6.788 -5.463 1.00 85.00 187 THR A O 1
ATOM 1423 N N . ALA A 1 188 ? -9.440 5.821 -6.161 1.00 79.38 188 ALA A N 1
ATOM 1424 C CA . ALA A 1 188 ? -9.907 5.272 -7.448 1.00 79.38 188 ALA A CA 1
ATOM 1425 C C . ALA A 1 188 ? -10.177 6.289 -8.573 1.00 79.38 188 ALA A C 1
ATOM 1427 O O . ALA A 1 188 ? -10.217 5.888 -9.736 1.00 79.38 188 ALA A O 1
ATOM 1428 N N . TYR A 1 189 ? -10.394 7.568 -8.261 1.00 78.44 189 TYR A N 1
ATOM 1429 C CA . TYR A 1 189 ? -10.760 8.588 -9.242 1.00 78.44 189 TYR A CA 1
ATOM 1430 C C . TYR A 1 189 ? -9.544 9.193 -9.935 1.00 78.44 189 TYR A C 1
ATOM 1432 O O . TYR A 1 189 ? -8.492 9.349 -9.325 1.00 78.44 189 TYR A O 1
ATOM 1440 N N . ASP A 1 190 ? -9.750 9.633 -11.175 1.00 70.25 190 ASP A N 1
ATOM 1441 C CA . ASP A 1 190 ? -8.842 10.555 -11.845 1.00 70.25 190 ASP A CA 1
ATOM 1442 C C . ASP A 1 190 ? -9.276 12.003 -11.595 1.00 70.25 190 ASP A C 1
ATOM 1444 O O . ASP A 1 190 ? -10.388 12.394 -11.956 1.00 70.25 190 ASP A O 1
ATOM 1448 N N . HIS A 1 191 ? -8.398 12.809 -10.998 1.00 64.75 191 HIS A N 1
ATOM 1449 C CA . HIS A 1 191 ? -8.493 14.269 -11.039 1.00 64.75 191 HIS A CA 1
ATOM 1450 C C . HIS A 1 191 ? -7.146 14.840 -11.501 1.00 64.75 191 HIS A C 1
ATOM 1452 O O . HIS A 1 191 ? -6.336 15.280 -10.680 1.00 64.75 191 HIS A O 1
ATOM 1458 N N . GLN A 1 192 ? -6.918 14.870 -12.823 1.00 56.34 192 GLN A N 1
ATOM 1459 C CA . GLN A 1 192 ? -5.763 15.525 -13.463 1.00 56.34 192 GLN A CA 1
ATOM 1460 C C . GLN A 1 192 ? -5.763 17.048 -13.224 1.00 56.34 192 GLN A C 1
ATOM 1462 O O . GLN A 1 192 ? -6.120 17.863 -14.075 1.00 56.34 192 GLN A O 1
ATOM 1467 N N . ALA A 1 193 ? -5.348 17.460 -12.032 1.00 43.41 193 ALA A N 1
ATOM 1468 C CA . ALA A 1 193 ? -5.259 18.853 -11.627 1.00 43.41 193 ALA A CA 1
ATOM 1469 C C . ALA A 1 193 ? -4.007 19.520 -12.225 1.00 43.41 193 ALA A C 1
ATOM 1471 O O . ALA A 1 193 ? -2.950 19.573 -11.595 1.00 43.41 193 ALA A O 1
ATOM 1472 N N . ALA A 1 194 ? -4.097 20.030 -13.453 1.00 37.25 194 ALA A N 1
ATOM 1473 C CA . ALA A 1 194 ? -3.042 20.853 -14.042 1.00 37.25 194 ALA A CA 1
ATOM 1474 C C . ALA A 1 194 ? -2.935 22.220 -13.330 1.00 37.25 194 ALA A C 1
ATOM 1476 O O . ALA A 1 194 ? -3.939 22.889 -13.108 1.00 37.25 194 ALA A O 1
ATOM 1477 N N . GLY A 1 195 ? -1.717 22.651 -12.982 1.00 41.38 195 GLY A N 1
ATOM 1478 C CA . GLY A 1 195 ? -1.405 24.043 -12.605 1.00 41.38 195 GLY A CA 1
ATOM 1479 C C . GLY A 1 195 ? -1.964 24.603 -11.282 1.00 41.38 195 GLY A C 1
ATOM 1480 O O . GLY A 1 195 ? -1.597 25.717 -10.918 1.00 41.38 195 GLY A O 1
ATOM 1481 N N . VAL A 1 196 ? -2.806 23.879 -10.536 1.00 43.03 196 VAL A N 1
ATOM 1482 C CA . VAL A 1 196 ? -3.367 24.335 -9.245 1.00 43.03 196 VAL A CA 1
ATOM 1483 C C . VAL A 1 196 ? -2.823 23.559 -8.047 1.00 43.03 196 VAL A C 1
ATOM 1485 O O . VAL A 1 196 ? -2.610 22.351 -8.116 1.00 43.03 196 VAL A O 1
ATOM 1488 N N . SER A 1 197 ? -2.665 24.260 -6.915 1.00 45.66 197 SER A N 1
ATOM 1489 C CA . SER A 1 197 ? -2.401 23.638 -5.610 1.00 45.66 197 SER A CA 1
ATOM 1490 C C . SER A 1 197 ? -3.463 22.578 -5.297 1.00 45.66 197 SER A C 1
ATOM 1492 O O . SER A 1 197 ? -4.667 22.855 -5.277 1.00 45.66 197 SER A O 1
ATOM 1494 N N . LEU A 1 198 ? -2.994 21.356 -5.052 1.00 51.81 198 LEU A N 1
ATOM 1495 C CA . LEU A 1 198 ? -3.804 20.138 -4.995 1.00 51.81 198 LEU A CA 1
ATOM 1496 C C . LEU A 1 198 ? -4.719 20.075 -3.765 1.00 51.81 198 LEU A C 1
ATOM 1498 O O . LEU A 1 198 ? -5.729 19.370 -3.796 1.00 51.81 198 LEU A O 1
ATOM 1502 N N . GLU A 1 199 ? -4.452 20.893 -2.740 1.00 45.03 199 GLU A N 1
ATOM 1503 C CA . GLU A 1 199 ? -5.375 21.127 -1.619 1.00 45.03 199 GLU A CA 1
ATOM 1504 C C . GLU A 1 199 ? -6.755 21.643 -2.074 1.00 45.03 199 GLU A C 1
ATOM 1506 O O . GLU A 1 199 ? -7.729 21.508 -1.338 1.00 45.03 199 GLU A O 1
ATOM 1511 N N . LYS A 1 200 ? -6.872 22.201 -3.290 1.00 50.38 200 LYS A N 1
ATOM 1512 C CA . LYS A 1 200 ? -8.132 22.736 -3.836 1.00 50.38 200 LYS A CA 1
ATOM 1513 C C . LYS A 1 200 ? -8.895 21.780 -4.765 1.00 50.38 200 LYS A C 1
ATOM 1515 O O . LYS A 1 200 ? -9.979 22.153 -5.219 1.00 50.38 200 LYS A O 1
ATOM 1520 N N . VAL A 1 201 ? -8.363 20.592 -5.088 1.00 60.53 201 VAL A N 1
ATOM 1521 C CA . VAL A 1 201 ? -8.914 19.758 -6.184 1.00 60.53 201 VAL A CA 1
ATOM 1522 C C . VAL A 1 201 ? -9.350 18.348 -5.778 1.00 60.53 201 VAL A C 1
ATOM 1524 O O . VAL A 1 201 ? -10.207 17.797 -6.467 1.00 60.53 201 VAL A O 1
ATOM 1527 N N . ASN A 1 202 ? -8.893 17.772 -4.656 1.00 72.69 202 ASN A N 1
ATOM 1528 C CA . ASN A 1 202 ? -9.459 16.480 -4.247 1.00 72.69 202 ASN A CA 1
ATOM 1529 C C . ASN A 1 202 ? -10.946 16.621 -3.866 1.00 72.69 202 ASN A C 1
ATOM 1531 O O . ASN A 1 202 ? -11.300 17.328 -2.921 1.00 72.69 202 ASN A O 1
ATOM 1535 N N . ARG A 1 203 ? -11.814 15.933 -4.614 1.00 77.75 203 ARG A N 1
ATOM 1536 C CA . ARG A 1 203 ? -13.275 15.887 -4.414 1.00 77.75 203 ARG A CA 1
ATOM 1537 C C . ARG A 1 203 ? -13.777 14.495 -4.026 1.00 77.75 203 ARG A C 1
ATOM 1539 O O . ARG A 1 203 ? -14.947 14.354 -3.672 1.00 77.75 203 ARG A O 1
ATOM 1546 N N . SER A 1 204 ? -12.898 13.497 -4.074 1.00 85.56 204 SER A N 1
ATOM 1547 C CA . SER A 1 204 ? -13.209 12.097 -3.813 1.00 85.56 204 SER A CA 1
ATOM 1548 C C . SER A 1 204 ? -12.638 11.681 -2.452 1.00 85.56 204 SER A C 1
ATOM 1550 O O . SER A 1 204 ? -11.449 11.908 -2.206 1.00 85.56 204 SER A O 1
ATOM 1552 N N . PRO A 1 205 ? -13.454 11.117 -1.543 1.00 89.62 205 PRO A N 1
ATOM 1553 C CA . PRO A 1 205 ? -12.954 10.516 -0.316 1.00 89.62 205 PRO A CA 1
ATOM 1554 C C . PRO A 1 205 ? -11.943 9.414 -0.630 1.00 89.62 205 PRO A C 1
ATOM 1556 O O . PRO A 1 205 ? -11.983 8.805 -1.703 1.00 89.62 205 PRO A O 1
ATOM 1559 N N . SER A 1 206 ? -11.045 9.144 0.309 1.00 91.31 206 SER A N 1
ATOM 1560 C CA . SER A 1 206 ? -10.129 8.018 0.166 1.00 91.31 206 SER A CA 1
ATOM 1561 C C . SER A 1 206 ? -10.845 6.673 0.270 1.00 91.31 206 SER A C 1
ATOM 1563 O O . SER A 1 206 ? -11.888 6.556 0.912 1.00 91.31 206 SER A O 1
ATOM 1565 N N . VAL A 1 207 ? -10.239 5.632 -0.300 1.00 90.50 207 VAL A N 1
ATOM 1566 C CA . VAL A 1 207 ? -10.686 4.239 -0.177 1.00 90.50 207 VAL A CA 1
ATOM 1567 C C . VAL A 1 207 ? -10.816 3.857 1.299 1.00 90.50 207 VAL A C 1
ATOM 1569 O O . VAL A 1 207 ? -11.855 3.354 1.703 1.00 90.50 207 VAL A O 1
ATOM 1572 N N . GLY A 1 208 ? -9.825 4.188 2.135 1.00 92.50 208 GLY A N 1
ATOM 1573 C CA . GLY A 1 208 ? -9.894 3.944 3.580 1.00 92.50 208 GLY A CA 1
ATOM 1574 C C . GLY A 1 208 ? -11.081 4.637 4.261 1.00 92.50 208 GLY A C 1
ATOM 1575 O O . GLY A 1 208 ? -11.745 4.028 5.097 1.00 92.50 208 GLY A O 1
ATOM 1576 N N . ALA A 1 209 ? -11.406 5.872 3.864 1.00 92.94 209 ALA A N 1
ATOM 1577 C CA . ALA A 1 209 ? -12.563 6.592 4.392 1.00 92.94 209 ALA A CA 1
ATOM 1578 C C . ALA A 1 209 ? -13.903 6.043 3.871 1.00 92.94 209 ALA A C 1
ATOM 1580 O O . ALA A 1 209 ? -14.871 5.988 4.626 1.00 92.94 209 ALA A O 1
ATOM 1581 N N . VAL A 1 210 ? -13.965 5.597 2.611 1.00 91.75 210 VAL A N 1
ATOM 1582 C CA . VAL A 1 210 ? -15.122 4.876 2.053 1.00 91.75 210 VAL A CA 1
ATOM 1583 C C . VAL A 1 210 ? -15.364 3.583 2.829 1.00 91.75 210 VAL A C 1
ATOM 1585 O O . VAL A 1 210 ? -16.492 3.324 3.240 1.00 91.75 210 VAL A O 1
ATOM 1588 N N . LEU A 1 211 ? -14.318 2.796 3.088 1.00 90.88 211 LEU A N 1
ATOM 1589 C CA . LEU A 1 211 ? -14.431 1.553 3.851 1.00 90.88 211 LEU A CA 1
ATOM 1590 C C . LEU A 1 211 ? -14.860 1.811 5.300 1.00 90.88 211 LEU A C 1
ATOM 1592 O O . LEU A 1 211 ? -15.764 1.137 5.782 1.00 90.88 211 LEU A O 1
ATOM 1596 N N . ALA A 1 212 ? -14.307 2.832 5.964 1.00 92.25 212 ALA A N 1
ATOM 1597 C CA . ALA A 1 212 ? -14.756 3.254 7.294 1.00 92.25 212 ALA A CA 1
ATOM 1598 C C . ALA A 1 212 ? -16.206 3.788 7.308 1.00 92.25 212 ALA A C 1
ATOM 1600 O O . ALA A 1 212 ? -16.890 3.684 8.321 1.00 92.25 212 ALA A O 1
ATOM 1601 N N . HIS A 1 213 ? -16.710 4.334 6.199 1.00 91.56 213 HIS A N 1
ATOM 1602 C CA . HIS A 1 213 ? -18.120 4.710 6.084 1.00 91.56 213 HIS A CA 1
ATOM 1603 C C . HIS A 1 213 ? -19.033 3.482 5.920 1.00 91.56 213 HIS A C 1
ATOM 1605 O O . HIS A 1 213 ? -20.085 3.421 6.550 1.00 91.56 213 HIS A O 1
ATOM 1611 N N . GLN A 1 214 ? -18.645 2.503 5.091 1.00 88.94 214 GLN A N 1
ATOM 1612 C CA . GLN A 1 214 ? -19.479 1.327 4.787 1.00 88.94 214 GLN A CA 1
ATOM 1613 C C . GLN A 1 214 ? -19.449 0.245 5.876 1.00 88.94 214 GLN A C 1
ATOM 1615 O O . GLN A 1 214 ? -20.479 -0.349 6.188 1.00 88.94 214 GLN A O 1
ATOM 1620 N N . LEU A 1 215 ? -18.279 -0.009 6.467 1.00 87.81 215 LEU A N 1
ATOM 1621 C CA . LEU A 1 215 ? -18.052 -1.075 7.455 1.00 87.81 215 LEU A CA 1
ATOM 1622 C C . LEU A 1 215 ? -18.168 -0.581 8.910 1.00 87.81 215 LEU A C 1
ATOM 1624 O O . LEU A 1 215 ? -17.990 -1.355 9.849 1.00 87.81 215 LEU A O 1
ATOM 1628 N N . GLY A 1 216 ? -18.468 0.706 9.103 1.00 90.06 216 GLY A N 1
ATOM 1629 C CA . GLY A 1 216 ? -18.436 1.386 10.397 1.00 90.06 216 GLY A CA 1
ATOM 1630 C C . GLY A 1 216 ? -17.078 2.031 10.680 1.00 90.06 216 GLY A C 1
ATOM 1631 O O . GLY A 1 216 ? -16.034 1.586 10.202 1.00 90.06 216 GLY A O 1
ATOM 1632 N N . THR A 1 217 ? -17.083 3.115 11.456 1.00 88.19 217 THR A N 1
ATOM 1633 C CA . THR A 1 217 ? -15.898 3.969 11.650 1.00 88.19 217 THR A CA 1
ATOM 1634 C C . THR A 1 217 ? -14.929 3.444 12.707 1.00 88.19 217 THR A C 1
ATOM 1636 O O . THR A 1 217 ? -13.758 3.844 12.719 1.00 88.19 217 THR A O 1
ATOM 1639 N N . THR A 1 218 ? -15.383 2.530 13.568 1.00 88.12 218 THR A N 1
ATOM 1640 C CA . THR A 1 218 ? -14.579 1.901 14.618 1.00 88.12 218 THR A CA 1
ATOM 1641 C C . THR A 1 218 ? -14.822 0.397 14.760 1.00 88.12 218 THR A C 1
ATOM 1643 O O . THR A 1 218 ? -15.893 -0.114 14.425 1.00 88.12 218 THR A O 1
ATOM 1646 N N . THR A 1 219 ? -13.826 -0.319 15.290 1.00 87.12 219 THR A N 1
ATOM 1647 C CA . THR A 1 219 ? -13.972 -1.712 15.739 1.00 87.12 219 THR A CA 1
ATOM 1648 C C . THR A 1 219 ? -14.798 -1.782 17.027 1.00 87.12 219 THR A C 1
ATOM 1650 O O . THR A 1 219 ? -14.985 -0.778 17.720 1.00 87.12 219 THR A O 1
ATOM 1653 N N . ALA A 1 220 ? -15.219 -2.988 17.421 1.00 82.12 220 ALA A N 1
ATOM 1654 C CA . ALA A 1 220 ? -15.896 -3.224 18.702 1.00 82.12 220 ALA A CA 1
ATOM 1655 C C . ALA A 1 220 ? -15.093 -2.735 19.932 1.00 82.12 220 ALA A C 1
ATOM 1657 O O . ALA A 1 220 ? -15.685 -2.343 20.936 1.00 82.12 220 ALA A O 1
ATOM 1658 N N . ASP A 1 221 ? -13.757 -2.706 19.841 1.00 80.44 221 ASP A N 1
ATOM 1659 C CA . ASP A 1 221 ? -12.850 -2.210 20.886 1.00 80.44 221 ASP A CA 1
ATOM 1660 C C . ASP A 1 221 ? -12.548 -0.699 20.792 1.00 80.44 221 ASP A C 1
ATOM 1662 O O . ASP A 1 221 ? -11.778 -0.171 21.601 1.00 80.44 221 ASP A O 1
ATOM 1666 N N . GLY A 1 222 ? -13.130 0.016 19.824 1.00 80.06 222 GLY A N 1
ATOM 1667 C CA . GLY A 1 222 ? -12.940 1.458 19.631 1.00 80.06 222 GLY A CA 1
ATOM 1668 C C . GLY A 1 222 ? -11.659 1.856 18.885 1.00 80.06 222 GLY A C 1
ATOM 1669 O O . GLY A 1 222 ? -11.243 3.012 18.971 1.00 80.06 222 GLY A O 1
ATOM 1670 N N . LEU A 1 223 ? -11.013 0.932 18.160 1.00 86.31 223 LEU A N 1
ATOM 1671 C CA . LEU A 1 223 ? -9.980 1.290 17.174 1.00 86.31 223 LEU A CA 1
ATOM 1672 C C . LEU A 1 223 ? -10.633 1.973 15.970 1.00 86.31 223 LEU A C 1
ATOM 1674 O O . LEU A 1 223 ? -11.733 1.601 15.593 1.00 86.31 223 LEU A O 1
ATOM 1678 N N . SER A 1 224 ? -9.950 2.925 15.331 1.00 89.19 224 SER A N 1
ATOM 1679 C CA . SER A 1 224 ? -10.372 3.456 14.023 1.00 89.19 224 SER A CA 1
ATOM 1680 C C . SER A 1 224 ? -10.319 2.347 12.969 1.00 89.19 224 SER A C 1
ATOM 1682 O O . SER A 1 224 ? -9.283 1.698 12.859 1.00 89.19 224 SER A O 1
ATOM 1684 N N . ASN A 1 225 ? -11.359 2.176 12.147 1.00 92.31 225 ASN A N 1
ATOM 1685 C CA . ASN A 1 225 ? -11.321 1.218 11.027 1.00 92.31 225 ASN A CA 1
ATOM 1686 C C . ASN A 1 225 ? -10.453 1.690 9.849 1.00 92.31 225 ASN A C 1
ATOM 1688 O O . ASN A 1 225 ? -10.158 0.903 8.954 1.00 92.31 225 ASN A O 1
ATOM 1692 N N . PHE A 1 226 ? -9.982 2.939 9.887 1.00 94.88 226 PHE A N 1
ATOM 1693 C CA . PHE A 1 226 ? -8.922 3.452 9.024 1.00 94.88 226 PHE A CA 1
ATOM 1694 C C . PHE A 1 226 ? -7.741 3.933 9.880 1.00 94.88 226 PHE A C 1
ATOM 1696 O O . PHE A 1 226 ? -7.869 4.897 10.644 1.00 94.88 226 PHE A O 1
ATOM 1703 N N . VAL A 1 227 ? -6.587 3.272 9.751 1.00 94.81 227 VAL A N 1
ATOM 1704 C CA . VAL A 1 227 ? -5.314 3.641 10.400 1.00 94.81 227 VAL A CA 1
ATOM 1705 C C . VAL A 1 227 ? -4.218 3.837 9.347 1.00 94.81 227 VAL A C 1
ATOM 1707 O O . VAL A 1 227 ? -4.171 3.114 8.354 1.00 94.81 227 VAL A O 1
ATOM 1710 N N . ALA A 1 228 ? -3.316 4.796 9.560 1.00 95.12 228 ALA A N 1
ATOM 1711 C CA . ALA A 1 228 ? -2.149 5.027 8.710 1.00 95.12 228 ALA A CA 1
ATOM 1712 C C . ALA A 1 228 ? -0.843 4.975 9.519 1.00 95.12 228 ALA A C 1
ATOM 1714 O O . ALA A 1 228 ? -0.747 5.542 10.603 1.00 95.12 228 ALA A O 1
ATOM 1715 N N . ILE A 1 229 ? 0.174 4.299 8.987 1.00 94.31 229 ILE A N 1
ATOM 1716 C CA . ILE A 1 229 ? 1.422 3.946 9.677 1.00 94.31 229 ILE A CA 1
ATOM 1717 C C . ILE A 1 229 ? 2.609 4.476 8.867 1.00 94.31 229 ILE A C 1
ATOM 1719 O O . ILE A 1 229 ? 2.776 4.022 7.743 1.00 94.31 229 ILE A O 1
ATOM 1723 N N . PRO A 1 230 ? 3.468 5.376 9.382 1.00 92.12 230 PRO A N 1
ATOM 1724 C CA . PRO A 1 230 ? 3.316 6.145 10.620 1.00 92.12 230 PRO A CA 1
ATOM 1725 C C . PRO A 1 230 ? 2.189 7.186 10.549 1.00 92.12 230 PRO A C 1
ATOM 1727 O O . PRO A 1 230 ? 1.714 7.654 11.579 1.00 92.12 230 PRO A O 1
ATOM 1730 N N . ASN A 1 231 ? 1.814 7.620 9.345 1.00 92.38 231 ASN A N 1
ATOM 1731 C CA . ASN A 1 231 ? 0.812 8.657 9.125 1.00 92.38 231 ASN A CA 1
ATOM 1732 C C . ASN A 1 231 ? 0.293 8.653 7.682 1.00 92.38 231 ASN A C 1
ATOM 1734 O O . ASN A 1 231 ? 0.905 8.075 6.782 1.00 92.38 231 ASN A O 1
ATOM 1738 N N . ALA A 1 232 ? -0.816 9.349 7.460 1.00 90.94 232 ALA A N 1
ATOM 1739 C CA . ALA A 1 232 ? -1.513 9.470 6.187 1.00 90.94 232 ALA A CA 1
ATOM 1740 C C . ALA A 1 232 ? -0.946 10.563 5.254 1.00 90.94 232 ALA A C 1
ATOM 1742 O O . ALA A 1 232 ? -1.609 10.928 4.278 1.00 90.94 232 ALA A O 1
ATOM 1743 N N . ARG A 1 233 ? 0.243 11.120 5.547 1.00 88.44 233 ARG A N 1
ATOM 1744 C CA . ARG A 1 233 ? 0.857 12.197 4.750 1.00 88.44 233 ARG A CA 1
ATOM 1745 C C . ARG A 1 233 ? 1.374 11.672 3.417 1.00 88.44 233 ARG A C 1
ATOM 1747 O O . ARG A 1 233 ? 1.954 10.593 3.340 1.00 88.44 233 ARG A O 1
ATOM 1754 N N . GLN A 1 234 ? 1.231 12.505 2.397 1.00 85.19 234 GLN A N 1
ATOM 1755 C CA . GLN A 1 234 ? 1.611 12.218 1.018 1.00 85.19 234 GLN A CA 1
ATOM 1756 C C . GLN A 1 234 ? 2.362 13.425 0.446 1.00 85.19 234 GLN A C 1
ATOM 1758 O O . GLN A 1 234 ? 2.047 14.572 0.781 1.00 85.19 234 GLN A O 1
ATOM 1763 N N . LEU A 1 235 ? 3.384 13.179 -0.368 1.00 82.69 235 LEU A N 1
ATOM 1764 C CA . LEU A 1 235 ? 4.304 14.168 -0.933 1.00 82.69 235 LEU A CA 1
ATOM 1765 C C . LEU A 1 235 ? 4.847 15.142 0.116 1.00 82.69 235 LEU A C 1
ATOM 1767 O O . LEU A 1 235 ? 4.800 16.356 -0.057 1.00 82.69 235 LEU A O 1
ATOM 1771 N N . GLY A 1 236 ? 5.309 14.618 1.254 1.00 76.44 236 GLY A N 1
ATOM 1772 C CA . GLY A 1 236 ? 5.774 15.452 2.369 1.00 76.44 236 GLY A CA 1
ATOM 1773 C C . GLY A 1 236 ? 4.675 16.340 2.974 1.00 76.44 236 GLY A C 1
ATOM 1774 O O . GLY A 1 236 ? 4.969 17.433 3.447 1.00 76.44 236 GLY A O 1
ATOM 1775 N N . ASN A 1 237 ? 3.416 15.879 2.952 1.00 80.19 237 ASN A N 1
ATOM 1776 C CA . ASN A 1 237 ? 2.201 16.623 3.322 1.00 80.19 237 ASN A CA 1
ATOM 1777 C C . ASN A 1 237 ? 1.800 17.745 2.334 1.00 80.19 237 ASN A C 1
ATOM 1779 O O . ASN A 1 237 ? 1.022 18.624 2.695 1.00 80.19 237 ASN A O 1
ATOM 1783 N N . ARG A 1 238 ? 2.284 17.715 1.082 1.00 78.25 238 ARG A N 1
ATOM 1784 C CA . ARG A 1 238 ? 1.825 18.623 0.008 1.00 78.25 238 ARG A CA 1
ATOM 1785 C C . ARG A 1 238 ? 0.448 18.249 -0.554 1.00 78.25 238 ARG A C 1
ATOM 1787 O O . ARG A 1 238 ? -0.181 19.082 -1.201 1.00 78.25 238 ARG A O 1
ATOM 1794 N N . VAL A 1 239 ? -0.009 17.012 -0.342 1.00 79.44 239 VAL A N 1
ATOM 1795 C CA . VAL A 1 239 ? -1.322 16.521 -0.796 1.00 79.44 239 VAL A CA 1
ATOM 1796 C C . VAL A 1 239 ? -2.043 15.751 0.315 1.00 79.44 239 VAL A C 1
ATOM 1798 O O . VAL A 1 239 ? -1.420 15.282 1.270 1.00 79.44 239 VAL A O 1
ATOM 1801 N N . ARG A 1 240 ? -3.374 15.651 0.200 1.00 80.25 240 ARG A N 1
ATOM 1802 C CA . ARG A 1 240 ? -4.274 15.026 1.187 1.00 80.25 240 ARG A CA 1
ATOM 1803 C C . ARG A 1 240 ? -5.334 14.163 0.491 1.00 80.25 240 ARG A C 1
ATOM 1805 O O . ARG A 1 240 ? -6.528 14.460 0.538 1.00 80.25 240 ARG A O 1
ATOM 1812 N N . TYR A 1 241 ? -4.903 13.109 -0.198 1.00 86.94 241 TYR A N 1
ATOM 1813 C CA . TYR A 1 241 ? -5.814 12.177 -0.881 1.00 86.94 241 TYR A CA 1
ATOM 1814 C C . TYR A 1 241 ? -6.380 11.099 0.040 1.00 86.94 241 TYR A C 1
ATOM 1816 O O . TYR A 1 241 ? -7.325 10.415 -0.327 1.00 86.94 241 TYR A O 1
ATOM 1824 N N . THR A 1 242 ? -5.837 10.986 1.250 1.00 88.19 242 THR A N 1
ATOM 1825 C CA . THR A 1 242 ? -6.284 10.097 2.326 1.00 88.19 242 THR A CA 1
ATOM 1826 C C . THR A 1 242 ? -7.521 10.595 3.087 1.00 88.19 242 THR A C 1
ATOM 1828 O O . THR A 1 242 ? -8.084 9.826 3.858 1.00 88.19 242 THR A O 1
ATOM 1831 N N . GLY A 1 243 ? -7.985 11.830 2.868 1.00 88.44 243 GLY A N 1
ATOM 1832 C CA . GLY A 1 243 ? -9.086 12.426 3.639 1.00 88.44 243 GLY A CA 1
ATOM 1833 C C . GLY A 1 243 ? -10.495 11.894 3.322 1.00 88.44 243 GLY A C 1
ATOM 1834 O O . GLY A 1 243 ? -10.783 11.458 2.208 1.00 88.44 243 GLY A O 1
ATOM 1835 N N . ALA A 1 244 ? -11.399 12.004 4.297 1.00 89.12 244 ALA A N 1
ATOM 1836 C CA . ALA A 1 244 ? -12.804 11.594 4.218 1.00 89.12 244 ALA A CA 1
ATOM 1837 C C . ALA A 1 244 ? -13.729 12.592 3.494 1.00 89.12 244 ALA A C 1
ATOM 1839 O O . ALA A 1 244 ? -14.799 12.218 3.012 1.00 89.12 244 ALA A O 1
ATOM 1840 N N . LEU A 1 245 ? -13.318 13.862 3.388 1.00 86.88 245 LEU A N 1
ATOM 1841 C CA . LEU A 1 245 ? -13.994 14.971 2.692 1.00 86.88 245 LEU A CA 1
ATOM 1842 C C . LEU A 1 245 ? -15.462 15.235 3.076 1.00 86.88 245 LEU A C 1
ATOM 1844 O O . LEU A 1 245 ? -15.755 16.224 3.748 1.00 86.88 245 LEU A O 1
ATOM 1848 N N . HIS A 1 246 ? -16.390 14.440 2.545 1.00 86.62 246 HIS A N 1
ATOM 1849 C CA . HIS A 1 246 ? -17.835 14.566 2.745 1.00 86.62 246 HIS A CA 1
ATOM 1850 C C . HIS A 1 246 ? -18.438 13.390 3.526 1.00 86.62 246 HIS A C 1
ATOM 1852 O O . HIS A 1 246 ? -19.606 13.454 3.882 1.00 86.62 246 HIS A O 1
ATOM 1858 N N . LEU A 1 247 ? -17.632 12.373 3.853 1.00 88.44 247 LEU A N 1
ATOM 1859 C CA . LEU A 1 247 ? -17.997 11.261 4.742 1.00 88.44 247 LEU A CA 1
ATOM 1860 C C . LEU A 1 247 ? -17.813 11.604 6.240 1.00 88.44 247 LEU A C 1
ATOM 1862 O O . LEU A 1 247 ? -18.079 10.770 7.101 1.00 88.44 247 LEU A O 1
ATOM 1866 N N . GLY A 1 248 ? -17.360 12.827 6.551 1.00 85.56 248 GLY A N 1
ATOM 1867 C CA . GLY A 1 248 ? -17.168 13.348 7.912 1.00 85.56 248 GLY A CA 1
ATOM 1868 C C . GLY A 1 248 ? -15.876 12.886 8.599 1.00 85.56 248 GLY A C 1
ATOM 1869 O O . GLY A 1 248 ? -15.318 11.837 8.270 1.00 85.56 248 GLY A O 1
ATOM 1870 N N . ALA A 1 249 ? -15.411 13.656 9.591 1.00 84.88 249 ALA A N 1
ATOM 1871 C CA . ALA A 1 249 ? -14.126 13.416 10.266 1.00 84.88 249 ALA A CA 1
ATOM 1872 C C . ALA A 1 249 ? -14.034 12.071 11.020 1.00 84.88 249 ALA A C 1
ATOM 1874 O O . ALA A 1 249 ? -12.942 11.589 11.325 1.00 84.88 249 ALA A O 1
ATOM 1875 N N . ALA A 1 250 ? -15.164 11.417 11.308 1.00 85.06 250 ALA A N 1
ATOM 1876 C CA . ALA A 1 250 ? -15.173 10.075 11.894 1.00 85.06 250 ALA A CA 1
ATOM 1877 C C . ALA A 1 250 ? -14.494 9.033 10.978 1.00 85.06 250 ALA A C 1
ATOM 1879 O O . ALA A 1 250 ? -13.807 8.137 11.479 1.00 85.06 250 ALA A O 1
ATOM 1880 N N . CYS A 1 251 ? -14.630 9.202 9.657 1.00 90.94 251 CYS A N 1
ATOM 1881 C CA . CYS A 1 251 ? -14.062 8.334 8.625 1.00 90.94 251 CYS A CA 1
ATOM 1882 C C . CYS A 1 251 ? -12.602 8.677 8.262 1.00 90.94 251 CYS A C 1
ATOM 1884 O O . CYS A 1 251 ? -12.013 7.981 7.440 1.00 90.94 251 CYS A O 1
ATOM 1886 N N . ASP A 1 252 ? -12.005 9.735 8.830 1.00 90.06 252 ASP A N 1
ATOM 1887 C CA . ASP A 1 252 ? -10.604 10.083 8.561 1.00 90.06 252 ASP A CA 1
ATOM 1888 C C . ASP A 1 252 ? -9.619 9.087 9.195 1.00 90.06 252 ASP A C 1
ATOM 1890 O O . ASP A 1 252 ? -9.874 8.486 10.252 1.00 90.06 252 ASP A O 1
ATOM 1894 N N . ALA A 1 253 ? -8.457 8.964 8.546 1.00 91.12 253 ALA A N 1
ATOM 1895 C CA . ALA A 1 253 ? -7.338 8.146 8.993 1.00 91.12 253 ALA A CA 1
ATOM 1896 C C . ALA A 1 253 ? -6.886 8.519 10.411 1.00 91.12 253 ALA A C 1
ATOM 1898 O O . ALA A 1 253 ? -6.682 9.690 10.733 1.00 91.12 253 ALA A O 1
ATOM 1899 N N . PHE A 1 254 ? -6.653 7.508 11.244 1.00 90.62 254 PHE A N 1
ATOM 1900 C CA . PHE A 1 254 ? -5.915 7.678 12.490 1.00 90.62 254 PHE A CA 1
ATOM 1901 C C . PHE A 1 254 ? -4.416 7.469 12.237 1.00 90.62 254 PHE A C 1
ATOM 1903 O O . PHE A 1 254 ? -3.999 6.371 11.866 1.00 90.62 254 PHE A O 1
ATOM 1910 N N . ASP A 1 255 ? -3.605 8.508 12.437 1.00 91.56 255 ASP A N 1
ATOM 1911 C CA . ASP A 1 255 ? -2.146 8.418 12.332 1.00 91.56 255 ASP A CA 1
ATOM 1912 C C . ASP A 1 255 ? -1.569 7.636 13.525 1.00 91.56 255 ASP A C 1
ATOM 1914 O O . ASP A 1 255 ? -1.724 8.034 14.679 1.00 91.56 255 ASP A O 1
ATOM 1918 N N . ALA A 1 256 ? -0.853 6.545 13.247 1.00 89.75 256 ALA A N 1
ATOM 1919 C CA . ALA A 1 256 ? -0.189 5.720 14.255 1.00 89.75 256 ALA A CA 1
ATOM 1920 C C . ALA A 1 256 ? 0.943 6.455 14.994 1.00 89.75 256 ALA A C 1
ATOM 1922 O O . ALA A 1 256 ? 1.295 6.080 16.107 1.00 89.75 256 ALA A O 1
ATOM 1923 N N . GLY A 1 257 ? 1.525 7.492 14.391 1.00 88.25 257 GLY A N 1
ATOM 1924 C CA . GLY A 1 257 ? 2.688 8.195 14.920 1.00 88.25 257 GLY A CA 1
ATOM 1925 C C . GLY A 1 257 ? 4.020 7.493 14.607 1.00 88.25 257 GLY A C 1
ATOM 1926 O O . GLY A 1 257 ? 4.083 6.626 13.734 1.00 88.25 257 GLY A O 1
ATOM 1927 N N . PRO A 1 258 ? 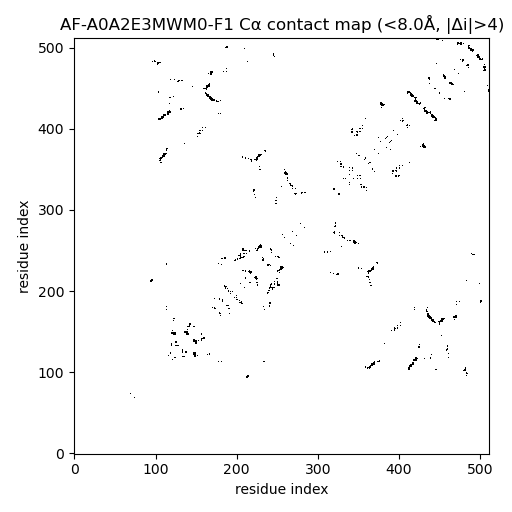5.123 7.908 15.258 1.00 87.31 258 PRO A N 1
ATOM 1928 C CA . PRO A 1 258 ? 6.459 7.373 14.998 1.00 87.31 258 PRO A CA 1
ATOM 1929 C C . PRO A 1 258 ? 6.556 5.862 15.240 1.00 87.31 258 PRO A C 1
ATOM 1931 O O . PRO A 1 258 ? 6.023 5.353 16.220 1.00 87.31 258 PRO A O 1
ATOM 1934 N N . ILE A 1 259 ? 7.299 5.170 14.375 1.00 89.81 259 ILE A N 1
ATOM 1935 C CA . ILE A 1 259 ? 7.509 3.717 14.423 1.00 89.81 259 ILE A CA 1
ATOM 1936 C C . ILE A 1 259 ? 8.960 3.424 14.824 1.00 89.81 259 ILE A C 1
ATOM 1938 O O . ILE A 1 259 ? 9.867 4.090 14.311 1.00 89.81 259 ILE A O 1
ATOM 1942 N N . PRO A 1 260 ? 9.228 2.447 15.711 1.00 89.12 260 PRO A N 1
ATOM 1943 C CA . PRO A 1 260 ? 10.590 2.119 16.109 1.00 89.12 260 PRO A CA 1
ATOM 1944 C C . PRO A 1 260 ? 11.406 1.594 14.925 1.00 89.12 260 PRO A C 1
ATOM 1946 O O . PRO A 1 260 ? 11.011 0.665 14.225 1.00 89.12 260 PRO A O 1
ATOM 1949 N N . ALA A 1 261 ? 12.617 2.120 14.754 1.00 86.94 261 ALA A N 1
ATOM 1950 C CA . ALA A 1 261 ? 13.584 1.614 13.780 1.00 86.94 261 ALA A CA 1
ATOM 1951 C C . ALA A 1 261 ? 14.383 0.393 14.294 1.00 86.94 261 ALA A C 1
ATOM 1953 O O . ALA A 1 261 ? 15.479 0.126 13.814 1.00 86.94 261 ALA A O 1
ATOM 1954 N N . THR A 1 262 ? 13.864 -0.339 15.287 1.00 87.81 262 THR A N 1
ATOM 1955 C CA . THR A 1 262 ? 14.548 -1.459 15.954 1.00 87.81 262 THR A CA 1
ATOM 1956 C C . THR A 1 262 ? 13.583 -2.593 16.301 1.00 87.81 262 THR A C 1
ATOM 1958 O O . THR A 1 262 ? 12.435 -2.354 16.677 1.00 87.81 262 THR A O 1
ATOM 1961 N N . ALA A 1 263 ? 14.067 -3.833 16.210 1.00 85.94 263 ALA A N 1
ATOM 1962 C CA . ALA A 1 263 ? 13.362 -5.026 16.680 1.00 85.94 263 ALA A CA 1
ATOM 1963 C C . ALA A 1 263 ? 13.560 -5.290 18.188 1.00 85.94 263 ALA A C 1
ATOM 1965 O O . ALA A 1 263 ? 12.817 -6.071 18.777 1.00 85.94 263 ALA A O 1
ATOM 1966 N N . THR A 1 264 ? 14.548 -4.645 18.817 1.00 79.06 264 THR A N 1
ATOM 1967 C CA . THR A 1 264 ? 14.951 -4.889 20.209 1.00 79.06 264 THR A CA 1
ATOM 1968 C C . THR A 1 264 ? 14.650 -3.696 21.115 1.00 79.06 264 THR A C 1
ATOM 1970 O O . THR A 1 264 ? 14.504 -2.558 20.665 1.00 79.06 264 THR A O 1
ATOM 1973 N N . GLY A 1 265 ? 14.574 -3.957 22.422 1.00 76.62 265 GLY A N 1
ATOM 1974 C CA . GLY A 1 265 ? 14.239 -2.947 23.426 1.00 76.62 265 GLY A CA 1
ATOM 1975 C C . GLY A 1 265 ? 12.743 -2.626 23.494 1.00 76.62 265 GLY A C 1
ATOM 1976 O O . GLY A 1 265 ? 11.936 -3.104 22.690 1.00 76.62 265 GLY A O 1
ATOM 1977 N N . LYS A 1 266 ? 12.370 -1.826 24.500 1.00 77.56 266 LYS A N 1
ATOM 1978 C CA . LYS A 1 266 ? 10.974 -1.439 24.719 1.00 77.56 266 LYS A CA 1
ATOM 1979 C C . LYS A 1 266 ? 10.565 -0.327 23.763 1.00 77.56 266 LYS A C 1
ATOM 1981 O O . LYS A 1 266 ? 11.092 0.782 23.851 1.00 77.56 266 LYS A O 1
ATOM 1986 N N . ASP A 1 267 ? 9.608 -0.627 22.897 1.00 78.50 267 ASP A N 1
ATOM 1987 C CA . ASP A 1 267 ? 8.932 0.374 22.085 1.00 78.50 267 ASP A CA 1
ATOM 1988 C C . ASP A 1 267 ? 8.094 1.313 22.968 1.00 78.50 267 ASP A C 1
ATOM 1990 O O . ASP A 1 267 ? 7.625 0.924 24.045 1.00 78.50 267 ASP A O 1
ATOM 1994 N N . ARG A 1 268 ? 7.915 2.557 22.523 1.00 75.19 268 ARG A N 1
ATOM 1995 C CA . ARG A 1 268 ? 7.068 3.543 23.195 1.00 75.19 268 ARG A CA 1
ATOM 1996 C C . ARG A 1 268 ? 5.753 3.648 22.447 1.00 75.19 268 ARG A C 1
ATOM 1998 O O . ARG A 1 268 ? 5.732 4.052 21.293 1.00 75.19 268 ARG A O 1
ATOM 2005 N N . LEU A 1 269 ? 4.662 3.383 23.161 1.00 75.69 269 LEU A N 1
ATOM 2006 C CA . LEU A 1 269 ? 3.321 3.648 22.657 1.00 75.69 269 LEU A CA 1
ATOM 2007 C C . LEU A 1 269 ? 3.200 5.087 22.118 1.00 75.69 269 LEU A C 1
ATOM 2009 O O . LEU A 1 269 ? 3.724 6.010 22.757 1.00 75.69 269 LEU A O 1
ATOM 2013 N N . PRO A 1 270 ? 2.479 5.283 21.000 1.00 71.31 270 PRO A N 1
ATOM 2014 C CA . PRO A 1 270 ? 2.212 6.595 20.431 1.00 71.31 270 PRO A CA 1
ATOM 2015 C C . PRO A 1 270 ? 1.735 7.619 21.467 1.00 71.31 270 PRO A C 1
ATOM 2017 O O . PRO A 1 270 ? 0.922 7.322 22.352 1.00 71.31 270 PRO A O 1
ATOM 2020 N N . GLN A 1 271 ? 2.240 8.851 21.354 1.00 62.91 271 GLN A N 1
ATOM 2021 C CA . GLN A 1 271 ? 1.817 9.954 22.216 1.00 62.91 271 GLN A CA 1
ATOM 2022 C C . GLN A 1 271 ? 0.312 10.185 22.033 1.00 62.91 271 GLN A C 1
ATOM 2024 O O . GLN A 1 271 ? -0.153 10.396 20.919 1.00 62.91 271 GLN A O 1
ATOM 2029 N N . GLY A 1 272 ? -0.449 10.115 23.129 1.00 64.31 272 GLY A N 1
ATOM 2030 C CA . GLY A 1 272 ? -1.916 10.129 23.090 1.00 64.31 272 GLY A CA 1
ATOM 2031 C C . GLY A 1 272 ? -2.589 8.757 23.245 1.00 64.31 272 GLY A C 1
ATOM 2032 O O . GLY A 1 272 ? -3.803 8.721 23.390 1.00 64.31 272 GLY A O 1
ATOM 2033 N N . LEU A 1 273 ? -1.839 7.646 23.318 1.00 69.69 273 LEU A N 1
ATOM 2034 C CA . LEU A 1 273 ? -2.354 6.322 23.738 1.00 69.69 273 LEU A CA 1
ATOM 2035 C C . LEU A 1 273 ? -2.053 5.989 25.214 1.00 69.69 273 LEU A C 1
ATOM 2037 O O . LEU A 1 273 ? -2.287 4.878 25.698 1.00 69.69 273 LEU A O 1
ATOM 2041 N N . THR A 1 274 ? -1.529 6.961 25.960 1.00 70.50 274 THR A N 1
ATOM 2042 C CA . THR A 1 274 ? -1.206 6.845 27.384 1.00 70.50 274 THR A CA 1
ATOM 2043 C C . THR A 1 274 ? -1.969 7.885 28.190 1.00 70.50 274 THR A C 1
ATOM 2045 O O . THR A 1 274 ? -1.744 9.084 28.028 1.00 70.50 274 THR A O 1
ATOM 2048 N N . LEU A 1 275 ? -2.828 7.431 29.103 1.00 68.56 275 LEU A N 1
ATOM 2049 C CA . LEU A 1 275 ? -3.421 8.307 30.109 1.00 68.56 275 LEU A CA 1
ATOM 2050 C C . LEU A 1 275 ? -2.365 8.790 31.118 1.00 68.56 275 LEU A C 1
ATOM 2052 O O . LEU A 1 275 ? -1.478 8.007 31.475 1.00 68.56 275 LEU A O 1
ATOM 2056 N N . PRO A 1 276 ? -2.489 10.030 31.628 1.00 72.94 276 PRO A N 1
ATOM 2057 C CA . PRO A 1 276 ? -1.807 10.457 32.845 1.00 72.94 276 PRO A CA 1
ATOM 2058 C C . PRO A 1 276 ? -2.064 9.474 33.994 1.00 72.94 276 PRO A C 1
ATOM 2060 O O . PRO A 1 276 ? -3.170 8.947 34.133 1.00 72.94 276 PRO A O 1
ATOM 2063 N N . ALA A 1 277 ? -1.046 9.222 34.820 1.00 71.88 277 ALA A N 1
ATOM 2064 C CA . ALA A 1 277 ? -1.084 8.173 35.845 1.00 71.88 277 ALA A CA 1
ATOM 2065 C C . ALA A 1 277 ? -2.183 8.376 36.914 1.00 71.88 277 ALA A C 1
ATOM 2067 O O . ALA A 1 277 ? -2.621 7.413 37.537 1.00 71.88 277 ALA A O 1
ATOM 2068 N N . ASP A 1 278 ? -2.662 9.609 37.100 1.00 78.81 278 ASP A N 1
ATOM 2069 C CA . ASP A 1 278 ? -3.741 9.992 38.019 1.00 78.81 278 ASP A CA 1
ATOM 2070 C C . ASP A 1 278 ? -5.165 9.811 37.434 1.00 78.81 278 ASP A C 1
ATOM 2072 O O . ASP A 1 278 ? -6.171 9.949 38.149 1.00 78.81 278 ASP A O 1
ATOM 2076 N N . ILE A 1 279 ? -5.282 9.484 36.139 1.00 78.06 279 ILE A N 1
ATOM 2077 C CA . ILE A 1 279 ? -6.559 9.342 35.428 1.00 78.06 279 ILE A CA 1
ATOM 2078 C C . ILE A 1 279 ? -6.824 7.873 35.082 1.00 78.06 279 ILE A C 1
ATOM 2080 O O . ILE A 1 279 ? -6.445 7.365 34.030 1.00 78.06 279 ILE A O 1
ATOM 2084 N N . ALA A 1 280 ? -7.584 7.193 35.943 1.00 80.00 280 ALA A N 1
ATOM 2085 C CA . ALA A 1 280 ? -8.107 5.862 35.642 1.00 80.00 280 ALA A CA 1
ATOM 2086 C C . ALA A 1 280 ? -9.073 5.885 34.425 1.00 80.00 280 ALA A C 1
ATOM 2088 O O . ALA A 1 280 ? -9.935 6.770 34.361 1.00 80.00 280 ALA A O 1
ATOM 2089 N N . PRO A 1 281 ? -9.046 4.884 33.515 1.00 76.38 281 PRO A N 1
ATOM 2090 C CA . PRO A 1 281 ? -9.928 4.834 32.338 1.00 76.38 281 PRO A CA 1
ATOM 2091 C C . PRO A 1 281 ? -11.426 4.944 32.662 1.00 76.38 281 PRO A C 1
ATOM 2093 O O . PRO A 1 281 ? -12.173 5.622 31.960 1.00 76.38 281 PRO A O 1
ATOM 2096 N N . ALA A 1 282 ? -11.873 4.331 33.764 1.00 78.19 282 ALA A N 1
ATOM 2097 C CA . ALA A 1 282 ? -13.260 4.428 34.226 1.00 78.19 282 ALA A CA 1
ATOM 2098 C C . ALA A 1 282 ? -13.653 5.869 34.611 1.00 78.19 282 ALA A C 1
ATOM 2100 O O . ALA A 1 282 ? -14.755 6.314 34.297 1.00 78.19 282 ALA A O 1
ATOM 2101 N N . ARG A 1 283 ? -12.729 6.628 35.218 1.00 80.25 283 ARG A N 1
ATOM 2102 C CA . ARG A 1 283 ? -12.926 8.042 35.574 1.00 80.25 283 ARG A CA 1
ATOM 2103 C C . ARG A 1 283 ? -13.002 8.929 34.331 1.00 80.25 283 ARG A C 1
ATOM 2105 O O . ARG A 1 283 ? -13.766 9.892 34.329 1.00 80.25 283 ARG A O 1
ATOM 2112 N N . LEU A 1 284 ? -12.247 8.608 33.276 1.00 81.69 284 LEU A N 1
ATOM 2113 C CA . LEU A 1 284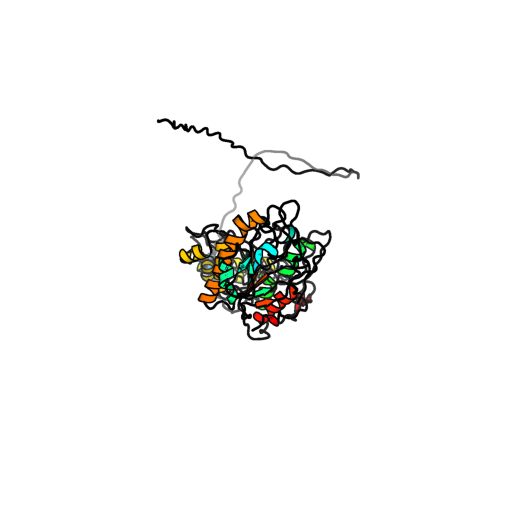 ? -12.362 9.303 31.992 1.00 81.69 284 LEU A CA 1
ATOM 2114 C C . LEU A 1 284 ? -13.720 9.037 31.332 1.00 81.69 284 LEU A C 1
ATOM 2116 O O . LEU A 1 284 ? -14.406 9.990 30.969 1.00 81.69 284 LEU A O 1
ATOM 2120 N N . ARG A 1 285 ? -14.149 7.767 31.254 1.00 78.56 285 ARG A N 1
ATOM 2121 C CA . ARG A 1 285 ? -15.480 7.406 30.732 1.00 78.56 285 ARG A CA 1
ATOM 2122 C C . ARG A 1 285 ? -16.601 8.117 31.493 1.00 78.56 285 ARG A C 1
ATOM 2124 O O . ARG A 1 285 ? -17.461 8.726 30.868 1.00 78.56 285 ARG A O 1
ATOM 2131 N N . GLN A 1 286 ? -16.548 8.131 32.826 1.00 80.00 286 GLN A N 1
ATOM 2132 C CA . GLN A 1 286 ? -17.542 8.826 33.651 1.00 80.00 286 GLN A CA 1
ATOM 2133 C C . GLN A 1 286 ? -17.564 10.346 33.404 1.00 80.00 286 GLN A C 1
ATOM 2135 O O . GLN A 1 286 ? -18.641 10.935 33.336 1.00 80.00 286 GLN A O 1
ATOM 2140 N N . ARG A 1 287 ? -16.397 10.987 33.229 1.00 83.31 287 ARG A N 1
ATOM 2141 C CA . ARG A 1 287 ? -16.308 12.411 32.850 1.00 83.31 287 ARG A CA 1
ATOM 2142 C C . ARG A 1 287 ? -16.951 12.682 31.487 1.00 83.31 287 ARG A C 1
ATOM 2144 O O . ARG A 1 287 ? -17.662 13.673 31.365 1.00 83.31 287 ARG A O 1
ATOM 2151 N N . ARG A 1 288 ? -16.741 11.810 30.493 1.00 77.31 288 ARG A N 1
ATOM 2152 C CA . ARG A 1 288 ? -17.350 11.951 29.160 1.00 77.31 288 ARG A CA 1
ATOM 2153 C C . ARG A 1 288 ? -18.867 11.742 29.182 1.00 77.31 288 ARG A C 1
ATOM 2155 O O . ARG A 1 288 ? -19.569 12.544 28.583 1.00 77.31 288 ARG A O 1
ATOM 2162 N N . LEU A 1 289 ? -19.372 10.731 29.893 1.00 80.94 289 LEU A N 1
ATOM 2163 C CA . LEU A 1 289 ? -20.820 10.517 30.049 1.00 80.94 289 LEU A CA 1
ATOM 2164 C C . LEU A 1 289 ? -21.502 11.730 30.700 1.00 80.94 289 LEU A C 1
ATOM 2166 O O . LEU A 1 289 ? -22.556 12.164 30.248 1.00 80.94 289 LEU A O 1
ATOM 2170 N N . LEU A 1 290 ? -20.865 12.328 31.713 1.00 82.50 290 LEU A N 1
ATOM 2171 C CA . LEU A 1 290 ? -21.357 13.558 32.333 1.00 82.50 290 LEU A CA 1
ATOM 2172 C C . LEU A 1 290 ? -21.324 14.756 31.366 1.00 82.50 290 LEU A C 1
ATOM 2174 O O . LEU A 1 290 ? -22.256 15.551 31.365 1.00 82.50 290 LEU A O 1
ATOM 2178 N N . LEU A 1 291 ? -20.273 14.892 30.548 1.00 79.00 291 LEU A N 1
ATOM 2179 C CA . LEU A 1 291 ? -20.171 15.957 29.545 1.00 79.00 291 LEU A CA 1
ATOM 2180 C C . LEU A 1 291 ? -21.255 15.833 28.461 1.00 79.00 291 LEU A C 1
ATOM 2182 O O . LEU A 1 291 ? -21.856 16.841 28.105 1.00 79.00 291 LEU A O 1
ATOM 2186 N N . ALA A 1 292 ? -21.537 14.614 27.989 1.00 73.06 292 ALA A N 1
ATOM 2187 C CA . ALA A 1 292 ? -22.611 14.348 27.030 1.00 73.06 292 ALA A CA 1
ATOM 2188 C C . ALA A 1 292 ? -23.982 14.763 27.594 1.00 73.06 292 ALA A C 1
ATOM 2190 O O . ALA A 1 292 ? -24.673 15.573 26.983 1.00 73.06 292 ALA A O 1
ATOM 2191 N N . ALA A 1 293 ? -24.297 14.346 28.826 1.00 76.25 293 ALA A N 1
ATOM 2192 C CA . ALA A 1 293 ? -25.538 14.713 29.515 1.00 76.25 293 ALA A CA 1
ATOM 2193 C C . ALA A 1 293 ? -25.694 16.227 29.796 1.00 76.25 293 ALA A C 1
ATOM 2195 O O . ALA A 1 293 ? -26.800 16.692 30.078 1.00 76.25 293 ALA A O 1
ATOM 2196 N N . PHE A 1 294 ? -24.605 17.008 29.750 1.00 75.44 294 PHE A N 1
ATOM 2197 C CA . PHE A 1 294 ? -24.670 18.474 29.756 1.00 75.44 294 PHE A CA 1
ATOM 2198 C C . PHE A 1 294 ? -24.855 19.056 28.350 1.00 75.44 294 PHE A C 1
ATOM 2200 O O . PHE A 1 294 ? -25.641 19.986 28.199 1.00 75.44 294 PHE A O 1
ATOM 2207 N N . ALA A 1 295 ? -24.178 18.515 27.333 1.00 69.00 295 ALA A N 1
ATOM 2208 C CA . ALA A 1 295 ? -24.299 18.974 25.949 1.00 69.00 295 ALA A CA 1
ATOM 2209 C C . ALA A 1 295 ? -25.715 18.761 25.380 1.00 69.00 295 ALA A C 1
ATOM 2211 O O . ALA A 1 295 ? -26.251 19.650 24.725 1.00 69.00 295 ALA A O 1
ATOM 2212 N N . GLU A 1 296 ? -26.357 17.636 25.706 1.00 63.25 296 GLU A N 1
ATOM 2213 C CA . GLU A 1 296 ? -27.744 17.317 25.320 1.00 63.25 296 GLU A CA 1
ATOM 2214 C C . GLU A 1 296 ? -28.781 18.312 25.873 1.00 63.25 296 GLU A C 1
ATOM 2216 O O . GLU A 1 296 ? -29.880 18.422 25.339 1.00 63.25 296 GLU A O 1
ATOM 2221 N N . ARG A 1 297 ? -28.442 19.065 26.929 1.00 59.59 297 ARG A N 1
ATOM 2222 C CA . ARG A 1 297 ? -29.317 20.087 27.530 1.00 59.59 297 ARG A CA 1
ATOM 2223 C C . ARG A 1 297 ? -29.129 21.486 26.941 1.00 59.59 297 ARG A C 1
ATOM 2225 O O . ARG A 1 297 ? -29.883 22.385 27.299 1.00 59.59 297 ARG A O 1
ATOM 2232 N N . ASP A 1 298 ? -28.129 21.672 26.084 1.00 57.94 298 ASP A N 1
ATOM 2233 C CA . ASP A 1 298 ? -27.701 22.968 25.534 1.00 57.94 298 ASP A CA 1
ATOM 2234 C C . ASP A 1 298 ? -28.004 23.060 24.018 1.00 57.94 298 ASP A C 1
ATOM 2236 O O . ASP A 1 298 ? -27.320 23.745 23.249 1.00 57.94 298 ASP A O 1
ATOM 2240 N N . SER A 1 299 ? -29.036 22.319 23.585 1.00 54.31 299 SER A N 1
ATOM 2241 C CA . SER A 1 299 ? -29.451 22.046 22.200 1.00 54.31 299 SER A CA 1
ATOM 2242 C C . SER A 1 299 ? -30.064 23.263 21.489 1.00 54.31 299 SER A C 1
ATOM 2244 O O . SER A 1 299 ? -31.224 23.269 21.074 1.00 54.31 299 SER A O 1
ATOM 2246 N N . SER A 1 300 ? -29.271 24.324 21.351 1.00 55.34 300 SER A N 1
ATOM 2247 C CA . SER A 1 300 ? -29.586 25.469 20.498 1.00 55.34 300 SER A CA 1
ATOM 2248 C C . SER A 1 300 ? -29.282 25.134 19.024 1.00 55.34 300 SER A C 1
ATOM 2250 O O . SER A 1 300 ? -28.141 24.782 18.702 1.00 55.34 300 SER A O 1
ATOM 2252 N N . PRO A 1 301 ? -30.245 25.293 18.090 1.00 52.59 301 PRO A N 1
ATOM 2253 C CA . PRO A 1 301 ? -30.108 24.830 16.698 1.00 52.59 301 PRO A CA 1
ATOM 2254 C C . PRO A 1 301 ? -29.025 25.561 15.879 1.00 52.59 301 PRO A C 1
ATOM 2256 O O . PRO A 1 301 ? -28.725 25.186 14.751 1.00 52.59 301 PRO A O 1
ATOM 2259 N N . HIS A 1 302 ? -28.392 26.602 16.430 1.00 47.62 302 HIS A N 1
ATOM 2260 C CA . HIS A 1 302 ? -27.297 27.322 15.775 1.00 47.62 302 HIS A CA 1
ATOM 2261 C C . HIS A 1 302 ? -25.900 26.704 15.989 1.00 47.62 302 HIS A C 1
ATOM 2263 O O . HIS A 1 302 ? -24.946 27.175 15.370 1.00 47.62 302 HIS A O 1
ATOM 2269 N N . ARG A 1 303 ? -25.735 25.669 16.833 1.00 49.25 303 ARG A N 1
ATOM 2270 C CA . ARG A 1 303 ? -24.408 25.074 17.121 1.00 49.25 303 ARG A CA 1
ATOM 2271 C C . ARG A 1 303 ? -24.055 23.813 16.328 1.00 49.25 303 ARG A C 1
ATOM 2273 O O . ARG A 1 303 ? -22.873 23.457 16.297 1.00 49.25 303 ARG A O 1
ATOM 2280 N N . GLU A 1 304 ? -25.029 23.153 15.707 1.00 47.69 304 GLU A N 1
ATOM 2281 C CA . GLU A 1 304 ? -24.863 21.809 15.125 1.00 47.69 304 GLU A CA 1
ATOM 2282 C C . GLU A 1 304 ? -23.983 21.797 13.864 1.00 47.69 304 GLU A C 1
ATOM 2284 O O . GLU A 1 304 ? -23.134 20.920 13.709 1.00 47.69 304 GLU A O 1
ATOM 2289 N N . ALA A 1 305 ? -24.104 22.806 12.996 1.00 46.03 305 ALA A N 1
ATOM 2290 C CA . ALA A 1 305 ? -23.434 22.819 11.691 1.00 46.03 305 ALA A CA 1
ATOM 2291 C C . ALA A 1 305 ? -21.907 23.056 11.734 1.00 46.03 305 ALA A C 1
ATOM 2293 O O . ALA A 1 305 ? -21.221 22.751 10.762 1.00 46.03 305 ALA A O 1
ATOM 2294 N N . THR A 1 306 ? -21.362 23.612 12.824 1.00 42.38 306 THR A N 1
ATOM 2295 C CA . THR A 1 306 ? -19.942 24.025 12.911 1.00 42.38 306 THR A CA 1
ATOM 2296 C C . THR A 1 306 ? -19.116 23.279 13.960 1.00 42.38 306 THR A C 1
ATOM 2298 O O . THR A 1 306 ? -17.891 23.366 13.922 1.00 42.38 306 THR A O 1
ATOM 2301 N N . ASN A 1 307 ? -19.739 22.526 14.876 1.00 46.44 307 ASN A N 1
ATOM 2302 C CA . ASN A 1 307 ? -19.027 21.791 15.936 1.00 46.44 307 ASN A CA 1
ATOM 2303 C C . ASN A 1 307 ? -18.940 20.270 15.716 1.00 46.44 307 ASN A C 1
ATOM 2305 O O . ASN A 1 307 ? -18.217 19.604 16.459 1.00 46.44 307 ASN A O 1
ATOM 2309 N N . ASN A 1 308 ? -19.659 19.705 14.737 1.00 56.56 308 ASN A N 1
ATOM 2310 C CA . ASN A 1 308 ? -19.872 18.255 14.661 1.00 56.56 308 ASN A CA 1
ATOM 2311 C C . ASN A 1 308 ? -18.563 17.456 14.447 1.00 56.56 308 ASN A C 1
ATOM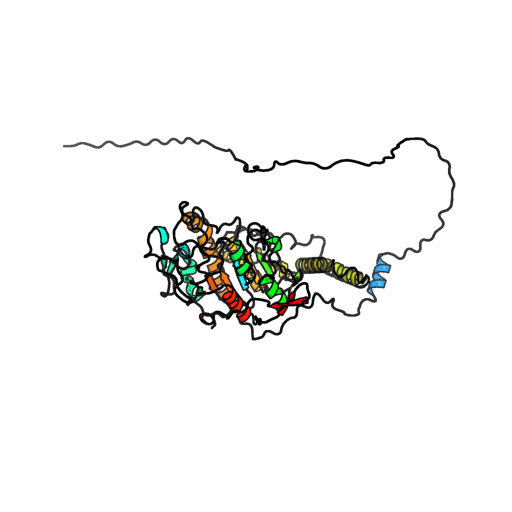 2313 O O . ASN A 1 308 ? -18.291 16.510 15.184 1.00 56.56 308 ASN A O 1
ATOM 2317 N N . ASP A 1 309 ? -17.682 17.902 13.541 1.00 55.34 309 ASP A N 1
ATOM 2318 C CA . ASP A 1 309 ? -16.375 17.257 13.311 1.00 55.34 309 ASP A CA 1
ATOM 2319 C C . ASP A 1 309 ? -15.455 17.311 14.549 1.00 55.34 309 ASP A C 1
ATOM 2321 O O . ASP A 1 309 ? -14.764 16.340 14.864 1.00 55.34 309 ASP A O 1
ATOM 2325 N N . PHE A 1 310 ? -15.467 18.418 15.304 1.00 60.31 310 PHE A N 1
ATOM 2326 C CA . PHE A 1 310 ? -14.667 18.547 16.529 1.00 60.31 310 PHE A CA 1
ATOM 2327 C C . PHE A 1 310 ? -15.211 17.655 17.656 1.00 60.31 310 PHE A C 1
ATOM 2329 O O . PHE A 1 310 ? -14.432 17.029 18.377 1.00 60.31 310 PHE A O 1
ATOM 2336 N N . GLY A 1 311 ? -16.539 17.534 17.765 1.00 63.81 311 GLY A N 1
ATOM 2337 C CA . GLY A 1 311 ? -17.197 16.582 18.662 1.00 63.81 311 GLY A CA 1
ATOM 2338 C C . GLY A 1 311 ? -16.831 15.132 18.335 1.00 63.81 311 GLY A C 1
ATOM 2339 O O . GLY A 1 311 ? -16.390 14.397 19.221 1.00 63.81 311 GLY A O 1
ATOM 2340 N N . ALA A 1 312 ? -16.915 14.742 17.059 1.00 64.75 312 ALA A N 1
ATOM 2341 C CA . ALA A 1 312 ? -16.521 13.414 16.586 1.00 64.75 312 ALA A CA 1
ATOM 2342 C C . ALA A 1 312 ? -15.039 13.103 16.879 1.00 64.75 312 ALA A C 1
ATOM 2344 O O . ALA A 1 312 ? -14.712 12.017 17.365 1.00 64.75 312 ALA A O 1
ATOM 2345 N N . PHE A 1 313 ? -14.140 14.071 16.671 1.00 65.31 313 PHE A N 1
ATOM 2346 C CA . PHE A 1 313 ? -12.717 13.918 16.984 1.00 65.31 313 PHE A CA 1
ATOM 2347 C C . PHE A 1 313 ? -12.451 13.746 18.492 1.00 65.31 313 PHE A C 1
ATOM 2349 O O . PHE A 1 313 ? -11.652 12.890 18.888 1.00 65.31 313 PHE A O 1
ATOM 2356 N N . GLN A 1 314 ? -13.138 14.506 19.355 1.00 68.06 314 GLN A N 1
ATOM 2357 C CA . GLN A 1 314 ? -13.037 14.342 20.813 1.00 68.06 314 GLN A CA 1
ATOM 2358 C C . GLN A 1 314 ? -13.572 12.982 21.278 1.00 68.06 314 GLN A C 1
ATOM 2360 O O . GLN A 1 314 ? -12.951 12.324 22.117 1.00 68.06 314 GLN A O 1
ATOM 2365 N N . VAL A 1 315 ? -14.700 12.542 20.716 1.00 68.19 315 VAL A N 1
ATOM 2366 C CA . VAL A 1 315 ? -15.297 11.219 20.947 1.00 68.19 315 VAL A CA 1
ATOM 2367 C C . VAL A 1 315 ? -14.287 10.110 20.639 1.00 68.19 315 VAL A C 1
ATOM 2369 O O . VAL A 1 315 ? -13.931 9.355 21.551 1.00 68.19 315 VAL A O 1
ATOM 2372 N N . LYS A 1 316 ? -13.753 10.089 19.409 1.00 69.31 316 LYS A N 1
ATOM 2373 C CA . LYS A 1 316 ? -12.765 9.111 18.923 1.00 69.31 316 LYS A CA 1
ATOM 2374 C C . LYS A 1 316 ? -11.527 9.089 19.829 1.00 69.31 316 LYS A C 1
ATOM 2376 O O . LYS A 1 316 ? -11.132 8.036 20.326 1.00 69.31 316 LYS A O 1
ATOM 2381 N N . SER A 1 317 ? -10.989 10.266 20.156 1.00 70.25 317 SER A N 1
ATOM 2382 C CA . SER A 1 317 ? -9.830 10.426 21.051 1.00 70.25 317 SER A CA 1
ATOM 2383 C C . SER A 1 317 ? -10.066 9.865 22.463 1.00 70.25 317 SER A C 1
ATOM 2385 O O . SER A 1 317 ? -9.179 9.243 23.051 1.00 70.25 317 SER A O 1
ATOM 2387 N N . HIS A 1 318 ? -11.264 10.054 23.027 1.00 71.94 318 HIS A N 1
ATOM 2388 C CA . HIS A 1 318 ? -11.608 9.542 24.357 1.00 71.94 318 HIS A CA 1
ATOM 2389 C C . HIS A 1 318 ? -11.830 8.026 24.401 1.00 71.94 318 HIS A C 1
ATOM 2391 O O . HIS A 1 318 ? -11.493 7.410 25.412 1.00 71.94 318 HIS A O 1
ATOM 2397 N N . GLU A 1 319 ? -12.390 7.424 23.350 1.00 71.69 319 GLU A N 1
ATOM 2398 C CA . GLU A 1 319 ? -12.515 5.963 23.226 1.00 71.69 319 GLU A CA 1
ATOM 2399 C C . GLU A 1 319 ? -11.143 5.300 23.123 1.00 71.69 319 GLU A C 1
ATOM 2401 O O . GLU A 1 319 ? -10.823 4.419 23.924 1.00 71.69 319 GLU A O 1
ATOM 2406 N N . ILE A 1 320 ? -10.299 5.821 22.232 1.00 74.88 320 ILE A N 1
ATOM 2407 C CA . ILE A 1 320 ? -8.908 5.408 22.027 1.00 74.88 320 ILE A CA 1
ATOM 2408 C C . ILE A 1 320 ? -8.111 5.425 23.343 1.00 74.88 320 ILE A C 1
ATOM 2410 O O . ILE A 1 320 ? -7.484 4.430 23.704 1.00 74.88 320 ILE A O 1
ATOM 2414 N N . LEU A 1 321 ? -8.203 6.511 24.119 1.00 74.88 321 LEU A N 1
ATOM 2415 C CA . LEU A 1 321 ? -7.553 6.638 25.432 1.00 74.88 321 LEU A CA 1
ATOM 2416 C C . LEU A 1 321 ? -8.120 5.707 26.519 1.00 74.88 321 LEU A C 1
ATOM 2418 O O . LEU A 1 321 ? -7.421 5.381 27.481 1.00 74.88 321 LEU A O 1
ATOM 2422 N N . ALA A 1 322 ? -9.396 5.329 26.427 1.00 73.31 322 ALA A N 1
ATOM 2423 C CA . ALA A 1 322 ? -10.080 4.529 27.442 1.00 73.31 322 ALA A CA 1
ATOM 2424 C C . ALA A 1 322 ? -10.061 3.014 27.155 1.00 73.31 322 ALA A C 1
ATOM 2426 O O . ALA A 1 322 ? -10.374 2.226 28.060 1.00 73.31 322 ALA A O 1
ATOM 2427 N N . SER A 1 323 ? -9.724 2.613 25.926 1.00 74.88 323 SER A N 1
ATOM 2428 C CA . SER A 1 323 ? -9.724 1.226 25.463 1.00 74.88 323 SER A CA 1
ATOM 2429 C C . SER A 1 323 ? -8.411 0.502 25.770 1.00 74.88 323 SER A C 1
ATOM 2431 O O . SER A 1 323 ? -7.310 0.985 25.504 1.00 74.88 323 SER A O 1
ATOM 2433 N N . ARG A 1 324 ? -8.533 -0.711 26.324 1.00 74.69 324 ARG A N 1
ATOM 2434 C CA . ARG A 1 324 ? -7.392 -1.624 26.499 1.00 74.69 324 ARG A CA 1
ATOM 2435 C C . ARG A 1 324 ? -7.020 -2.318 25.187 1.00 74.69 324 ARG A C 1
ATOM 2437 O O . ARG A 1 324 ? -5.830 -2.502 24.957 1.00 74.69 324 ARG A O 1
ATOM 2444 N N . GLY A 1 325 ? -8.003 -2.652 24.344 1.00 79.81 325 GLY A N 1
ATOM 2445 C CA . GLY A 1 325 ? -7.784 -3.289 23.041 1.00 79.81 325 GLY A CA 1
ATOM 2446 C C . GLY A 1 325 ? -6.983 -2.391 22.100 1.00 79.81 325 GLY A C 1
ATOM 2447 O O . GLY A 1 325 ? -5.967 -2.823 21.562 1.00 79.81 325 GLY A O 1
ATOM 2448 N N . VAL A 1 326 ? -7.340 -1.101 22.029 1.00 80.88 326 VAL A N 1
ATOM 2449 C CA . VAL A 1 326 ? -6.585 -0.088 21.268 1.00 80.88 326 VAL A CA 1
ATOM 2450 C C . VAL A 1 326 ? -5.119 -0.060 21.697 1.00 80.88 326 VAL A C 1
ATOM 2452 O O . VAL A 1 326 ? -4.221 -0.255 20.881 1.00 80.88 326 VAL A O 1
ATOM 2455 N N . ARG A 1 327 ? -4.860 0.129 22.998 1.00 82.62 327 ARG A N 1
ATOM 2456 C CA . ARG A 1 327 ? -3.491 0.177 23.523 1.00 82.62 327 ARG A CA 1
ATOM 2457 C C . ARG A 1 327 ? -2.724 -1.125 23.281 1.00 82.62 327 ARG A C 1
ATOM 2459 O O . ARG A 1 327 ? -1.530 -1.061 23.021 1.00 82.62 327 ARG A O 1
ATOM 2466 N N . TYR A 1 328 ? -3.385 -2.279 23.373 1.00 86.56 328 TYR A N 1
ATOM 2467 C CA . TYR A 1 328 ? -2.761 -3.569 23.096 1.00 86.56 328 TYR A CA 1
ATOM 2468 C C . TYR A 1 328 ? -2.343 -3.676 21.625 1.00 86.56 328 TYR A C 1
ATOM 2470 O O . TYR A 1 328 ? -1.188 -3.998 21.362 1.00 86.56 328 TYR A O 1
ATOM 2478 N N . ALA A 1 329 ? -3.219 -3.348 20.669 1.00 90.44 329 ALA A N 1
ATOM 2479 C CA . ALA A 1 329 ? -2.920 -3.440 19.236 1.00 90.44 329 ALA A CA 1
ATOM 2480 C C . ALA A 1 329 ? -1.665 -2.635 18.840 1.00 90.44 329 ALA A C 1
ATOM 2482 O O . ALA A 1 329 ? -0.779 -3.172 18.174 1.00 90.44 329 ALA A O 1
ATOM 2483 N N . PHE A 1 330 ? -1.541 -1.399 19.338 1.00 91.06 330 PHE A N 1
ATOM 2484 C CA . PHE A 1 330 ? -0.390 -0.521 19.082 1.00 91.06 330 PHE A CA 1
ATOM 2485 C C . PHE A 1 330 ? 0.898 -0.879 19.848 1.00 91.06 330 PHE A C 1
ATOM 2487 O O . PHE A 1 330 ? 1.948 -0.317 19.549 1.00 91.06 330 PHE A O 1
ATOM 2494 N N . ASP A 1 331 ? 0.858 -1.782 20.832 1.00 90.06 331 ASP A N 1
ATOM 2495 C CA . ASP A 1 331 ? 2.032 -2.127 21.640 1.00 90.06 331 ASP A CA 1
ATOM 2496 C C . ASP A 1 331 ? 2.849 -3.266 21.005 1.00 90.06 331 ASP A C 1
ATOM 2498 O O . ASP A 1 331 ? 2.571 -4.449 21.215 1.00 90.06 331 ASP A O 1
ATOM 2502 N N . LEU A 1 332 ? 3.906 -2.919 20.261 1.00 92.56 332 LEU A N 1
ATOM 2503 C CA . LEU A 1 332 ? 4.834 -3.901 19.679 1.00 92.56 332 LEU A CA 1
ATOM 2504 C C . LEU A 1 332 ? 5.595 -4.727 20.733 1.00 92.56 332 LEU A C 1
ATOM 2506 O O . LEU A 1 332 ? 6.158 -5.767 20.397 1.00 92.56 332 LEU A O 1
ATOM 2510 N N . ASN A 1 333 ? 5.596 -4.327 22.010 1.00 91.00 333 ASN A N 1
ATOM 2511 C CA . ASN A 1 333 ? 6.217 -5.108 23.087 1.00 91.00 333 ASN A CA 1
ATOM 2512 C C . ASN A 1 333 ? 5.424 -6.368 23.467 1.00 91.00 333 ASN A C 1
ATOM 2514 O O . ASN A 1 333 ? 5.922 -7.183 24.240 1.00 91.00 333 ASN A O 1
ATOM 2518 N N . GLN A 1 334 ? 4.201 -6.517 22.953 1.00 92.50 334 GLN A N 1
ATOM 2519 C CA . GLN A 1 334 ? 3.376 -7.714 23.133 1.00 92.50 334 GLN A CA 1
ATOM 2520 C C . GLN A 1 334 ? 3.784 -8.851 22.179 1.00 92.50 334 GLN A C 1
ATOM 2522 O O . GLN A 1 334 ? 3.325 -9.979 22.339 1.00 92.50 334 GLN A O 1
ATOM 2527 N N . GLU A 1 335 ? 4.637 -8.571 21.189 1.00 94.25 335 GLU A N 1
ATOM 2528 C CA . GLU A 1 335 ? 5.187 -9.579 20.282 1.00 94.25 335 GLU A CA 1
ATOM 2529 C C . GLU A 1 335 ? 6.453 -10.225 20.865 1.00 94.25 335 GLU A C 1
ATOM 2531 O O . GLU A 1 335 ? 7.322 -9.517 21.389 1.00 94.25 335 GLU A O 1
ATOM 2536 N N . PRO A 1 336 ? 6.631 -11.552 20.720 1.00 94.00 336 PRO A N 1
ATOM 2537 C CA . PRO A 1 336 ? 7.895 -12.206 21.032 1.00 94.00 336 PRO A CA 1
ATOM 2538 C C . PRO A 1 336 ? 9.066 -11.579 20.246 1.00 94.00 336 PRO A C 1
ATOM 2540 O O . PRO A 1 336 ? 8.895 -11.255 19.066 1.00 94.00 336 PRO A O 1
ATOM 2543 N N . PRO A 1 337 ? 10.281 -11.475 20.825 1.00 93.50 337 PRO A N 1
ATOM 2544 C CA . PRO A 1 337 ? 11.434 -10.866 20.149 1.00 93.50 337 PRO A CA 1
ATOM 2545 C C . PRO A 1 337 ? 11.719 -11.449 18.758 1.00 93.50 337 PRO A C 1
ATOM 2547 O O . PRO A 1 337 ? 11.929 -10.697 17.809 1.00 93.50 337 PRO A O 1
ATOM 2550 N N . HIS A 1 338 ? 11.601 -12.772 18.601 1.00 95.19 338 HIS A N 1
ATOM 2551 C CA . HIS A 1 338 ? 11.818 -13.449 17.319 1.00 95.19 338 HIS A CA 1
ATOM 2552 C C . HIS A 1 338 ? 10.830 -13.011 16.219 1.00 95.19 338 HIS A C 1
ATOM 2554 O O . HIS A 1 338 ? 11.184 -13.030 15.043 1.00 95.19 338 HIS A O 1
ATOM 2560 N N . VAL A 1 339 ? 9.609 -12.577 16.566 1.00 96.44 339 VAL A N 1
ATOM 2561 C CA . VAL A 1 339 ? 8.643 -12.039 15.590 1.00 96.44 339 VAL A CA 1
ATOM 2562 C C . VAL A 1 339 ? 9.080 -10.646 15.139 1.00 96.44 339 VAL A C 1
ATOM 2564 O O . VAL A 1 339 ? 9.110 -10.363 13.941 1.00 96.44 339 VAL A O 1
ATOM 2567 N N . ARG A 1 340 ? 9.511 -9.788 16.074 1.00 95.31 340 ARG A N 1
ATOM 2568 C CA . ARG A 1 340 ? 10.058 -8.461 15.743 1.00 95.31 340 ARG A CA 1
ATOM 2569 C C . ARG A 1 340 ? 11.310 -8.568 14.872 1.00 95.31 340 ARG A C 1
ATOM 2571 O O . ARG A 1 340 ? 11.458 -7.799 13.924 1.00 95.31 340 ARG A O 1
ATOM 2578 N N . GLU A 1 341 ? 12.177 -9.538 15.148 1.00 95.56 341 GLU A N 1
ATOM 2579 C CA . GLU A 1 341 ? 13.368 -9.848 14.347 1.00 95.56 341 GLU A CA 1
ATOM 2580 C C . GLU A 1 341 ? 13.017 -10.431 12.969 1.00 95.56 341 GLU A C 1
ATOM 2582 O O . GLU A 1 341 ? 13.629 -10.045 11.971 1.00 95.56 341 GLU A O 1
ATOM 2587 N N . MET A 1 342 ? 11.993 -11.291 12.880 1.00 96.62 342 MET A N 1
ATOM 2588 C CA . MET A 1 342 ? 11.496 -11.847 11.617 1.00 96.62 342 MET A CA 1
ATOM 2589 C C . MET A 1 342 ? 11.063 -10.741 10.646 1.00 96.62 342 MET A C 1
ATOM 2591 O O . MET A 1 342 ? 11.491 -10.760 9.489 1.00 96.62 342 MET A O 1
ATOM 2595 N N . TYR A 1 343 ? 10.298 -9.749 11.116 1.00 96.75 343 TYR A N 1
ATOM 2596 C CA . TYR A 1 343 ? 9.917 -8.563 10.332 1.00 96.75 343 TYR A CA 1
ATOM 2597 C C . TYR A 1 343 ? 11.076 -7.578 10.102 1.00 96.75 343 TYR A C 1
ATOM 2599 O O . TYR A 1 343 ? 11.039 -6.804 9.149 1.00 96.75 343 TYR A O 1
ATOM 2607 N N . GLY A 1 344 ? 12.128 -7.636 10.921 1.00 95.38 344 GLY A N 1
ATOM 2608 C CA . GLY A 1 344 ? 13.382 -6.907 10.734 1.00 95.38 344 GLY A CA 1
ATOM 2609 C C . GLY A 1 344 ? 13.494 -5.613 11.542 1.00 95.38 344 GLY A C 1
ATOM 2610 O O . GLY A 1 344 ? 12.522 -4.886 11.762 1.00 95.38 344 GLY A O 1
ATOM 2611 N N . ALA A 1 3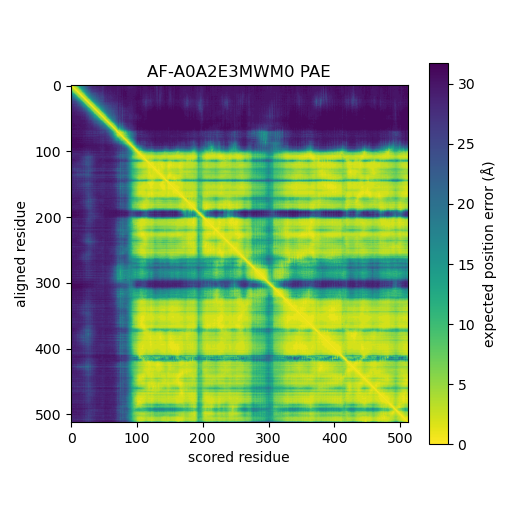45 ? 14.726 -5.301 11.955 1.00 92.19 345 ALA A N 1
ATOM 2612 C CA . ALA A 1 345 ? 15.085 -4.100 12.710 1.00 92.19 345 ALA A CA 1
ATOM 2613 C C . ALA A 1 345 ? 15.154 -2.852 11.806 1.00 92.19 345 ALA A C 1
ATOM 2615 O O . ALA A 1 345 ? 16.217 -2.302 11.540 1.00 92.19 345 ALA A O 1
ATOM 2616 N N . SER A 1 346 ? 13.999 -2.435 11.289 1.00 92.25 346 SER A N 1
ATOM 2617 C CA . SER A 1 346 ? 13.820 -1.198 10.528 1.00 92.25 346 SER A CA 1
ATOM 2618 C C . SER A 1 346 ? 12.417 -0.643 10.765 1.00 92.25 346 SER A C 1
ATOM 2620 O O . SER A 1 346 ? 11.502 -1.403 11.089 1.00 92.25 346 SER A O 1
ATOM 2622 N N . ALA A 1 347 ? 12.213 0.660 10.551 1.00 91.88 347 ALA A N 1
ATOM 2623 C CA . ALA A 1 347 ? 10.879 1.264 10.652 1.00 91.88 347 ALA A CA 1
ATOM 2624 C C . ALA A 1 347 ? 9.888 0.637 9.650 1.00 91.88 347 ALA A C 1
ATOM 2626 O O . ALA A 1 347 ? 8.696 0.528 9.925 1.00 91.88 347 ALA A O 1
ATOM 2627 N N . MET A 1 348 ? 10.393 0.148 8.512 1.00 92.94 348 MET A N 1
ATOM 2628 C CA . MET A 1 348 ? 9.619 -0.611 7.532 1.00 92.94 348 MET A CA 1
ATOM 2629 C C . MET A 1 348 ? 9.133 -1.954 8.095 1.00 92.94 348 MET A C 1
ATOM 2631 O O . MET A 1 348 ? 7.940 -2.249 8.042 1.00 92.94 348 MET A O 1
ATOM 2635 N N . GLY A 1 349 ? 10.040 -2.729 8.694 1.00 95.06 349 GLY A N 1
ATOM 2636 C CA . GLY A 1 349 ? 9.732 -4.007 9.335 1.00 95.06 349 GLY A CA 1
ATOM 2637 C C . GLY A 1 349 ? 8.754 -3.865 10.497 1.00 95.06 349 GLY A C 1
ATOM 2638 O O . GLY A 1 349 ? 7.693 -4.485 10.497 1.00 95.06 349 GLY A O 1
ATOM 2639 N N . GLN A 1 350 ? 9.065 -2.992 11.458 1.00 95.25 350 GLN A N 1
ATOM 2640 C CA . GLN A 1 350 ? 8.217 -2.786 12.635 1.00 95.25 350 GLN A CA 1
ATOM 2641 C C . GLN A 1 350 ? 6.864 -2.140 12.281 1.00 95.25 350 GLN A C 1
ATOM 2643 O O . GLN A 1 350 ? 5.850 -2.489 12.878 1.00 95.25 350 GLN A O 1
ATOM 2648 N N . GLY A 1 351 ? 6.809 -1.262 11.272 1.00 95.06 351 GLY A N 1
ATOM 2649 C CA . GLY A 1 351 ? 5.552 -0.694 10.771 1.00 95.06 351 GLY A CA 1
ATOM 2650 C C . GLY A 1 351 ? 4.673 -1.735 10.074 1.00 95.06 351 GLY A C 1
ATOM 2651 O O . GLY A 1 351 ? 3.460 -1.750 10.263 1.00 95.06 351 GLY A O 1
ATOM 2652 N N . THR A 1 352 ? 5.289 -2.666 9.343 1.00 96.31 352 THR A N 1
ATOM 2653 C CA . THR A 1 352 ? 4.591 -3.802 8.721 1.00 96.31 352 THR A CA 1
ATOM 2654 C C . THR A 1 352 ? 4.094 -4.810 9.774 1.00 96.31 352 THR A C 1
ATOM 2656 O O . THR A 1 352 ? 3.010 -5.369 9.626 1.00 96.31 352 THR A O 1
ATOM 2659 N N . LEU A 1 353 ? 4.819 -4.986 10.886 1.00 96.50 353 LEU A N 1
ATOM 2660 C CA . LEU A 1 353 ? 4.359 -5.768 12.044 1.00 96.50 353 LEU A CA 1
ATOM 2661 C C . LEU A 1 353 ? 3.180 -5.096 12.767 1.00 96.50 353 LEU A C 1
ATOM 2663 O O . LEU A 1 353 ? 2.206 -5.766 13.109 1.00 96.50 353 LEU A O 1
ATOM 2667 N N . LEU A 1 354 ? 3.229 -3.772 12.953 1.00 96.25 354 LEU A N 1
ATOM 2668 C CA . LEU A 1 354 ? 2.099 -3.010 13.488 1.00 96.25 354 LEU A CA 1
ATOM 2669 C C . LEU A 1 354 ? 0.865 -3.143 12.582 1.00 96.25 354 LEU A C 1
ATOM 2671 O O . LEU A 1 354 ? -0.239 -3.327 13.089 1.00 96.25 354 LEU A O 1
ATOM 2675 N N . ALA A 1 355 ? 1.045 -3.129 11.256 1.00 96.12 355 ALA A N 1
ATOM 2676 C CA . ALA A 1 355 ? -0.049 -3.357 10.313 1.00 96.12 355 ALA A CA 1
ATOM 2677 C C . ALA A 1 355 ? -0.726 -4.720 10.532 1.00 96.12 355 ALA A C 1
ATOM 2679 O O . ALA A 1 355 ? -1.954 -4.769 10.602 1.00 96.12 355 ALA A O 1
ATOM 2680 N N . ARG A 1 356 ? 0.050 -5.802 10.738 1.00 95.69 356 ARG A N 1
ATOM 2681 C CA . ARG A 1 356 ? -0.509 -7.123 11.081 1.00 95.69 356 ARG A CA 1
ATOM 2682 C C . ARG A 1 356 ? -1.316 -7.083 12.376 1.00 95.69 356 ARG A C 1
ATOM 2684 O O . ARG A 1 356 ? -2.430 -7.594 12.402 1.00 95.69 356 ARG A O 1
ATOM 2691 N N . ARG A 1 357 ? -0.782 -6.470 13.438 1.00 95.19 357 ARG A N 1
ATOM 2692 C CA . ARG A 1 357 ? -1.475 -6.375 14.739 1.00 95.19 357 ARG A CA 1
ATOM 2693 C C . ARG A 1 357 ? -2.774 -5.572 14.671 1.00 95.19 357 ARG A C 1
ATOM 2695 O O . ARG A 1 357 ? -3.703 -5.862 15.416 1.00 95.19 357 ARG A O 1
ATOM 2702 N N . LEU A 1 358 ? -2.850 -4.572 13.794 1.00 94.62 358 LEU A N 1
ATOM 2703 C CA . LEU A 1 358 ? -4.055 -3.762 13.617 1.00 94.62 358 LEU A CA 1
ATOM 2704 C C . LEU A 1 358 ? -5.159 -4.520 12.868 1.00 94.62 358 LEU A C 1
ATOM 2706 O O . LEU A 1 358 ? -6.298 -4.489 13.328 1.00 94.62 358 LEU A O 1
ATOM 2710 N N . VAL A 1 359 ? -4.842 -5.254 11.793 1.00 94.31 359 VAL A N 1
ATOM 2711 C CA . VAL A 1 359 ? -5.844 -6.121 11.134 1.00 94.31 359 VAL A CA 1
ATOM 2712 C C . VAL A 1 359 ? -6.248 -7.305 12.026 1.00 94.31 359 VAL A C 1
ATOM 2714 O O . VAL A 1 359 ? -7.418 -7.664 12.077 1.00 94.31 359 VAL A O 1
ATOM 2717 N N . GLU A 1 360 ? -5.329 -7.836 12.842 1.00 92.75 360 GLU A N 1
ATOM 2718 C CA . GLU A 1 360 ? -5.634 -8.840 13.878 1.00 92.75 360 GLU A CA 1
ATOM 2719 C C . GLU A 1 360 ? -6.599 -8.303 14.950 1.00 92.75 360 GLU A C 1
ATOM 2721 O O . GLU A 1 360 ? -7.451 -9.037 15.444 1.00 92.75 360 GLU A O 1
ATOM 2726 N N . ALA A 1 361 ? -6.522 -7.004 15.255 1.00 92.44 361 ALA A N 1
ATOM 2727 C CA . ALA A 1 361 ? -7.466 -6.289 16.115 1.00 92.44 361 ALA A CA 1
ATOM 2728 C C . ALA A 1 361 ? -8.728 -5.775 15.376 1.00 92.44 361 ALA A C 1
ATOM 2730 O O . ALA A 1 361 ? -9.510 -5.013 15.950 1.00 92.44 361 ALA A O 1
ATOM 2731 N N . GLY A 1 362 ? -8.936 -6.182 14.117 1.00 91.56 362 GLY A N 1
ATOM 2732 C CA . GLY A 1 362 ? -10.147 -5.925 13.331 1.00 91.56 362 GLY A CA 1
ATOM 2733 C C . GLY A 1 362 ? -10.183 -4.615 12.535 1.00 91.56 362 GLY A C 1
ATOM 2734 O O . GLY A 1 362 ? -11.252 -4.252 12.050 1.00 91.56 362 GLY A O 1
ATOM 2735 N N . VAL A 1 363 ? -9.067 -3.888 12.397 1.00 93.19 363 VAL A N 1
ATOM 2736 C CA . VAL A 1 363 ? -9.015 -2.634 11.619 1.00 93.19 363 VAL A CA 1
ATOM 2737 C C . VAL A 1 363 ? -9.173 -2.920 10.124 1.00 93.19 363 VAL A C 1
ATOM 2739 O O . VAL A 1 363 ? -8.251 -3.428 9.493 1.00 93.19 363 VAL A O 1
ATOM 2742 N N . SER A 1 364 ? -10.308 -2.522 9.542 1.00 92.19 364 SER A N 1
ATOM 2743 C CA . SER A 1 364 ? -10.674 -2.846 8.153 1.00 92.19 364 SER A CA 1
ATOM 2744 C C . SER A 1 364 ? -9.749 -2.263 7.074 1.00 92.19 364 SER A C 1
ATOM 2746 O O . SER A 1 364 ? -9.667 -2.818 5.981 1.00 92.19 364 SER A O 1
ATOM 2748 N N . TYR A 1 365 ? -9.050 -1.154 7.327 1.00 94.81 365 TYR A N 1
ATOM 2749 C CA . TYR A 1 365 ? -8.100 -0.576 6.374 1.00 94.81 365 TYR A CA 1
ATOM 2750 C C . TYR A 1 365 ? -6.868 0.017 7.063 1.00 94.81 365 TYR A C 1
ATOM 2752 O O . TYR A 1 365 ? -6.950 0.952 7.867 1.00 94.81 365 TYR A O 1
ATOM 2760 N N . VAL A 1 366 ? -5.699 -0.492 6.680 1.00 96.12 366 VAL A N 1
ATOM 2761 C CA . VAL A 1 366 ? -4.391 -0.040 7.149 1.00 96.12 366 VAL A CA 1
ATOM 2762 C C . VAL A 1 366 ? -3.562 0.470 5.973 1.00 96.12 366 VAL A C 1
ATOM 2764 O O . VAL A 1 366 ? -3.210 -0.279 5.062 1.00 96.12 366 VAL A O 1
ATOM 2767 N N . LEU A 1 367 ? -3.184 1.747 6.018 1.00 95.50 367 LEU A N 1
ATOM 2768 C CA . LEU A 1 367 ? -2.213 2.336 5.099 1.00 95.50 367 LEU A CA 1
ATOM 2769 C C . LEU A 1 367 ? -0.803 2.224 5.696 1.00 95.50 367 LEU A C 1
ATOM 2771 O O . LEU A 1 367 ? -0.412 3.038 6.533 1.00 95.50 367 LEU A O 1
ATOM 2775 N N . ALA A 1 368 ? -0.032 1.230 5.261 1.00 94.62 368 ALA A N 1
ATOM 2776 C CA . ALA A 1 368 ? 1.380 1.076 5.597 1.00 94.62 368 ALA A CA 1
ATOM 2777 C C . ALA A 1 368 ? 2.223 1.983 4.682 1.00 94.62 368 ALA A C 1
ATOM 2779 O O . ALA A 1 368 ? 2.563 1.633 3.553 1.00 94.62 368 ALA A O 1
ATOM 2780 N N . ASN A 1 369 ? 2.499 3.197 5.151 1.00 92.62 369 ASN A N 1
ATOM 2781 C CA . ASN A 1 369 ? 3.126 4.279 4.407 1.00 92.62 369 ASN A CA 1
ATOM 2782 C C . ASN A 1 369 ? 4.656 4.271 4.564 1.00 92.62 369 ASN A C 1
ATOM 2784 O O . ASN A 1 369 ? 5.209 4.806 5.526 1.00 92.62 369 ASN A O 1
ATOM 2788 N N . HIS A 1 370 ? 5.357 3.707 3.581 1.00 89.56 370 HIS A N 1
ATOM 2789 C CA . HIS A 1 370 ? 6.821 3.601 3.565 1.00 89.56 370 HIS A CA 1
ATOM 2790 C C . HIS A 1 370 ? 7.489 4.668 2.683 1.00 89.56 370 HIS A C 1
ATOM 2792 O O . HIS A 1 370 ? 8.564 4.462 2.123 1.00 89.56 370 HIS A O 1
ATOM 2798 N N . SER A 1 371 ? 6.852 5.837 2.613 1.00 82.50 371 SER A N 1
ATOM 2799 C CA . SER A 1 371 ? 7.187 6.978 1.751 1.00 82.50 371 SER A CA 1
ATOM 2800 C C . SER A 1 371 ? 8.129 8.008 2.384 1.00 82.50 371 SER A C 1
ATOM 2802 O O . SER A 1 371 ? 8.268 9.119 1.869 1.00 82.50 371 SER A O 1
ATOM 2804 N N . GLU A 1 372 ? 8.760 7.699 3.525 1.00 79.44 372 GLU A N 1
ATOM 2805 C CA . GLU A 1 372 ? 9.610 8.668 4.230 1.00 79.44 372 GLU A CA 1
ATOM 2806 C C . GLU A 1 372 ? 10.685 9.236 3.284 1.00 79.44 372 GLU A C 1
ATOM 2808 O O . GLU A 1 372 ? 11.402 8.482 2.623 1.00 79.44 372 GLU A O 1
ATOM 2813 N N . LYS A 1 373 ? 10.771 10.575 3.217 1.00 77.56 373 LYS A N 1
ATOM 2814 C CA . LYS A 1 373 ? 11.728 11.342 2.393 1.00 77.56 373 LYS A CA 1
ATOM 2815 C C . LYS A 1 373 ? 11.714 10.977 0.897 1.00 77.56 373 LYS A C 1
ATOM 2817 O O . LYS A 1 373 ? 12.752 11.082 0.250 1.00 77.56 373 LYS A O 1
ATOM 2822 N N . HIS A 1 374 ? 10.566 10.555 0.356 1.00 78.50 374 HIS A N 1
ATOM 2823 C CA . HIS A 1 374 ? 10.440 10.096 -1.037 1.00 78.50 374 HIS A CA 1
ATOM 2824 C C . HIS A 1 374 ? 11.452 8.977 -1.358 1.00 78.50 374 HIS A C 1
ATOM 2826 O O . HIS A 1 374 ? 12.098 8.969 -2.402 1.00 78.50 374 HIS A O 1
ATOM 2832 N N . SER A 1 375 ? 11.672 8.054 -0.416 1.00 83.06 375 SER A N 1
ATOM 2833 C CA . SER A 1 375 ? 12.770 7.077 -0.492 1.00 83.06 375 SER A CA 1
ATOM 2834 C C . SER A 1 375 ? 12.711 6.147 -1.712 1.00 83.06 375 SER A C 1
ATOM 2836 O O . SER A 1 375 ? 13.766 5.763 -2.221 1.00 83.06 375 SER A O 1
ATOM 2838 N N . TRP A 1 376 ? 11.512 5.851 -2.226 1.00 90.31 376 TRP A N 1
ATOM 2839 C CA . TRP A 1 376 ? 11.301 5.088 -3.462 1.00 90.31 376 TRP A CA 1
ATOM 2840 C C . TRP A 1 376 ? 11.402 5.942 -4.736 1.00 90.31 376 TRP A C 1
ATOM 2842 O O . TRP A 1 376 ? 11.293 5.408 -5.838 1.00 90.31 376 TRP A O 1
ATOM 2852 N N . ASP A 1 377 ? 11.652 7.251 -4.621 1.00 90.12 377 ASP A N 1
ATOM 2853 C CA . ASP A 1 377 ? 11.793 8.151 -5.761 1.00 90.12 377 ASP A CA 1
ATOM 2854 C C . ASP A 1 377 ? 13.198 8.081 -6.390 1.00 90.12 377 ASP A C 1
ATOM 2856 O O . ASP A 1 377 ? 14.079 8.933 -6.213 1.00 90.12 377 ASP A O 1
ATOM 2860 N N . THR A 1 378 ? 13.459 6.978 -7.092 1.00 93.50 378 THR A N 1
ATOM 2861 C CA . THR A 1 378 ? 14.799 6.585 -7.545 1.00 93.50 378 THR A CA 1
ATOM 2862 C C . THR A 1 378 ? 15.248 7.217 -8.873 1.00 93.50 378 THR A C 1
ATOM 2864 O O . THR A 1 378 ? 15.991 6.607 -9.647 1.00 93.50 378 THR A O 1
ATOM 2867 N N . HIS A 1 379 ? 14.920 8.496 -9.097 1.00 94.81 379 HIS A N 1
ATOM 2868 C CA . HIS A 1 379 ? 15.494 9.321 -10.179 1.00 94.81 379 HIS A CA 1
ATOM 2869 C C . HIS A 1 379 ? 17.030 9.349 -10.188 1.00 94.81 379 HIS A C 1
ATOM 2871 O O . HIS A 1 379 ? 17.643 9.550 -11.233 1.00 94.81 379 HIS A O 1
ATOM 2877 N N . ASN A 1 380 ? 17.660 9.150 -9.029 1.00 95.12 380 ASN A N 1
ATOM 2878 C CA . ASN A 1 380 ? 19.109 9.160 -8.851 1.00 95.12 380 ASN A CA 1
ATOM 2879 C C . ASN A 1 380 ? 19.543 7.924 -8.054 1.00 95.12 380 ASN A C 1
ATOM 2881 O O . ASN A 1 380 ? 18.914 7.608 -7.037 1.00 95.12 380 ASN A O 1
ATOM 2885 N N . ASP A 1 381 ? 20.640 7.295 -8.485 1.00 95.31 381 ASP A N 1
ATOM 2886 C CA . ASP A 1 381 ? 21.334 6.199 -7.786 1.00 95.31 381 ASP A CA 1
ATOM 2887 C C . ASP A 1 381 ? 20.438 4.991 -7.424 1.00 95.31 381 ASP A C 1
ATOM 2889 O O . ASP A 1 381 ? 20.498 4.430 -6.327 1.00 95.31 381 ASP A O 1
ATOM 2893 N N . ASN A 1 382 ? 19.575 4.593 -8.367 1.00 95.94 382 ASN A N 1
ATOM 2894 C CA . ASN A 1 382 ? 18.532 3.578 -8.179 1.00 95.94 382 ASN A CA 1
ATOM 2895 C C . ASN A 1 382 ? 19.081 2.251 -7.651 1.00 95.94 382 ASN A C 1
ATOM 2897 O O . ASN A 1 382 ? 18.576 1.729 -6.663 1.00 95.94 382 ASN A O 1
ATOM 2901 N N . PHE A 1 383 ? 20.140 1.728 -8.270 1.00 96.56 383 PHE A N 1
ATOM 2902 C CA . PHE A 1 383 ? 20.674 0.411 -7.924 1.00 96.56 383 PHE A CA 1
ATOM 2903 C C . PHE A 1 383 ? 21.231 0.364 -6.498 1.00 96.56 383 PHE A C 1
ATOM 2905 O O . PHE A 1 383 ? 20.884 -0.538 -5.745 1.00 96.56 383 PHE A O 1
ATOM 2912 N N . ASN A 1 384 ? 22.014 1.362 -6.082 1.00 96.56 384 ASN A N 1
ATOM 2913 C CA . ASN A 1 384 ? 22.566 1.405 -4.727 1.00 96.56 384 ASN A CA 1
ATOM 2914 C C . ASN A 1 384 ? 21.471 1.570 -3.662 1.00 96.56 384 ASN A C 1
ATOM 2916 O O . ASN A 1 384 ? 21.529 0.894 -2.636 1.00 96.56 384 ASN A O 1
ATOM 2920 N N . LYS A 1 385 ? 20.459 2.418 -3.895 1.00 95.19 385 LYS A N 1
ATOM 2921 C CA . LYS A 1 385 ? 19.305 2.549 -2.986 1.00 95.19 385 LYS A CA 1
ATOM 2922 C C . LYS A 1 385 ? 18.520 1.239 -2.891 1.00 95.19 385 LYS A C 1
ATOM 2924 O O . LYS A 1 385 ? 18.279 0.733 -1.797 1.00 95.19 385 LYS A O 1
ATOM 2929 N N . LEU A 1 386 ? 18.173 0.645 -4.034 1.00 95.94 386 LEU A N 1
ATOM 2930 C CA . LEU A 1 386 ? 17.436 -0.616 -4.077 1.00 95.94 386 LEU A CA 1
ATOM 2931 C C . LEU A 1 386 ? 18.198 -1.752 -3.382 1.00 95.94 386 LEU A C 1
ATOM 2933 O O . LEU A 1 386 ? 17.602 -2.438 -2.557 1.00 95.94 386 LEU A O 1
ATOM 2937 N N . THR A 1 387 ? 19.501 -1.909 -3.637 1.00 96.31 387 THR A N 1
ATOM 2938 C CA . THR A 1 387 ? 20.342 -2.941 -3.008 1.00 96.31 387 THR A CA 1
ATOM 2939 C C . THR A 1 387 ? 20.528 -2.738 -1.506 1.00 96.31 387 THR A C 1
ATOM 2941 O O . THR A 1 387 ? 20.498 -3.723 -0.775 1.00 96.31 387 THR A O 1
ATOM 2944 N N . ASN A 1 388 ? 20.751 -1.505 -1.032 1.00 94.56 388 ASN A N 1
ATOM 2945 C CA . ASN A 1 388 ? 21.239 -1.275 0.335 1.00 94.56 388 ASN A CA 1
ATOM 2946 C C . ASN A 1 388 ? 20.169 -0.788 1.324 1.00 94.56 388 ASN A C 1
ATOM 2948 O O . ASN A 1 388 ? 20.338 -0.992 2.524 1.00 94.56 388 ASN A O 1
ATOM 2952 N N . THR A 1 389 ? 19.093 -0.135 0.866 1.00 92.00 389 THR A N 1
ATOM 2953 C CA . THR A 1 389 ? 18.126 0.525 1.768 1.00 92.00 389 THR A CA 1
ATOM 2954 C C . THR A 1 389 ? 16.655 0.216 1.498 1.00 92.00 389 THR A C 1
ATOM 2956 O O . THR A 1 389 ? 15.856 0.381 2.416 1.00 92.00 389 THR A O 1
ATOM 2959 N N . LEU A 1 390 ? 16.276 -0.244 0.297 1.00 94.06 390 LEU A N 1
ATOM 2960 C CA . LEU A 1 390 ? 14.860 -0.419 -0.073 1.00 94.06 390 LEU A CA 1
ATOM 2961 C C . LEU A 1 390 ? 14.427 -1.888 -0.219 1.00 94.06 390 LEU A C 1
ATOM 2963 O O . LEU A 1 390 ? 13.518 -2.324 0.488 1.00 94.06 390 LEU A O 1
ATOM 2967 N N . LEU A 1 391 ? 15.061 -2.673 -1.102 1.00 95.44 391 LEU A N 1
ATOM 2968 C CA . LEU A 1 391 ? 14.598 -4.038 -1.393 1.00 95.44 391 LEU A CA 1
ATOM 2969 C C . LEU A 1 391 ? 14.837 -5.029 -0.242 1.00 95.44 391 LEU A C 1
ATOM 2971 O O . LEU A 1 391 ? 13.893 -5.751 0.065 1.00 95.44 391 LEU A O 1
ATOM 2975 N N . PRO A 1 392 ? 15.997 -5.076 0.450 1.00 96.19 392 PRO A N 1
ATOM 2976 C CA . PRO A 1 392 ? 16.187 -6.023 1.551 1.00 96.19 392 PRO A CA 1
ATOM 2977 C C . PRO A 1 392 ? 15.194 -5.875 2.720 1.00 96.19 392 PRO A C 1
ATOM 2979 O O . PRO A 1 392 ? 14.641 -6.899 3.133 1.00 96.19 392 PRO A O 1
ATOM 2982 N N . PRO A 1 393 ? 14.912 -4.668 3.268 1.00 94.88 393 PRO A N 1
ATOM 2983 C CA . PRO A 1 393 ? 13.917 -4.542 4.331 1.00 94.88 393 PRO A CA 1
ATOM 2984 C C . PRO A 1 393 ? 12.492 -4.805 3.827 1.00 94.88 393 PRO A C 1
ATOM 2986 O O . PRO A 1 393 ? 11.707 -5.377 4.579 1.00 94.88 393 PRO A O 1
ATOM 2989 N N . MET A 1 394 ? 12.166 -4.486 2.566 1.00 95.44 394 MET A N 1
ATOM 2990 C CA . MET A 1 394 ? 10.870 -4.836 1.969 1.00 95.44 394 MET A CA 1
ATOM 2991 C C . MET A 1 394 ? 10.713 -6.355 1.820 1.00 95.44 394 MET A C 1
ATOM 2993 O O . MET A 1 394 ? 9.718 -6.918 2.271 1.00 95.44 394 MET A O 1
ATOM 2997 N N . ASP A 1 395 ? 11.701 -7.033 1.228 1.00 97.50 395 ASP A N 1
ATOM 2998 C CA . ASP A 1 395 ? 11.725 -8.489 1.054 1.00 97.50 395 ASP A CA 1
ATOM 2999 C C . ASP A 1 395 ? 11.569 -9.207 2.394 1.00 97.50 395 ASP A C 1
ATOM 3001 O O . ASP A 1 395 ? 10.813 -10.172 2.498 1.00 97.50 395 ASP A O 1
ATOM 3005 N N . GLN A 1 396 ? 12.230 -8.703 3.438 1.00 97.88 396 GLN A N 1
ATOM 3006 C CA . GLN A 1 396 ? 12.067 -9.184 4.802 1.00 97.88 396 GLN A CA 1
ATOM 3007 C C . GLN A 1 396 ? 10.656 -8.928 5.355 1.00 97.88 396 GLN A C 1
ATOM 3009 O O . GLN A 1 396 ? 9.995 -9.890 5.751 1.00 97.88 396 GLN A O 1
ATOM 3014 N N . ALA A 1 397 ? 10.193 -7.677 5.373 1.00 96.88 397 ALA A N 1
ATOM 3015 C CA . ALA A 1 397 ? 8.939 -7.281 6.010 1.00 96.88 397 ALA A CA 1
ATOM 3016 C C . ALA A 1 397 ? 7.707 -7.909 5.336 1.00 96.88 397 ALA A C 1
ATOM 3018 O O . ALA A 1 397 ? 6.858 -8.490 6.011 1.00 96.88 397 ALA A O 1
ATOM 3019 N N . VAL A 1 398 ? 7.633 -7.866 4.003 1.00 96.44 398 VAL A N 1
ATOM 3020 C CA . VAL A 1 398 ? 6.500 -8.406 3.234 1.00 96.44 398 VAL A CA 1
ATOM 3021 C C . VAL A 1 398 ? 6.495 -9.940 3.268 1.00 96.44 398 VAL A C 1
ATOM 3023 O O . VAL A 1 398 ? 5.438 -10.553 3.410 1.00 96.44 398 VAL A O 1
ATOM 3026 N N . SER A 1 399 ? 7.666 -10.590 3.234 1.00 97.44 399 SER A N 1
ATOM 3027 C CA . SER A 1 399 ? 7.747 -12.051 3.410 1.00 97.44 399 SER A CA 1
ATOM 3028 C C . SER A 1 399 ? 7.340 -12.515 4.804 1.00 97.44 399 SER A C 1
ATOM 3030 O O . SER A 1 399 ? 6.755 -13.598 4.933 1.00 97.44 399 SER A O 1
ATOM 3032 N N . ALA A 1 400 ? 7.682 -11.733 5.833 1.00 97.75 400 ALA A N 1
ATOM 3033 C CA . ALA A 1 400 ? 7.258 -11.976 7.204 1.00 97.75 400 ALA A CA 1
ATOM 3034 C C . ALA A 1 400 ? 5.735 -11.845 7.309 1.00 97.75 400 ALA A C 1
ATOM 3036 O O . ALA A 1 400 ? 5.094 -12.815 7.698 1.00 97.75 400 ALA A O 1
ATOM 3037 N N . LEU A 1 401 ? 5.161 -10.731 6.835 1.00 96.88 401 LEU A N 1
ATOM 3038 C CA . LEU A 1 401 ? 3.714 -10.491 6.814 1.00 96.88 401 LEU A CA 1
ATOM 3039 C C . LEU A 1 401 ? 2.942 -11.629 6.135 1.00 96.88 401 LEU A C 1
ATOM 3041 O O . LEU A 1 401 ? 2.063 -12.222 6.749 1.00 96.88 401 LEU A O 1
ATOM 3045 N N . LEU A 1 402 ? 3.307 -11.998 4.902 1.00 95.88 402 LEU A N 1
ATOM 3046 C CA . LEU A 1 402 ? 2.634 -13.080 4.172 1.00 95.88 402 LEU A CA 1
ATOM 3047 C C . LEU A 1 402 ? 2.747 -14.440 4.883 1.00 95.88 402 LEU A C 1
ATOM 3049 O O . LEU A 1 402 ? 1.842 -15.261 4.781 1.00 95.88 402 LEU A O 1
ATOM 3053 N N . GLY A 1 403 ? 3.855 -14.696 5.591 1.00 95.69 403 GLY A N 1
ATOM 3054 C CA . GLY A 1 403 ? 4.026 -15.920 6.381 1.00 95.69 403 GLY A CA 1
ATOM 3055 C C . GLY A 1 403 ? 3.212 -15.931 7.672 1.00 95.69 403 GLY A C 1
ATOM 3056 O O . GLY A 1 403 ? 2.559 -16.924 7.965 1.00 95.69 403 GLY A O 1
ATOM 3057 N N . ASP A 1 404 ? 3.240 -14.829 8.415 1.00 95.44 404 ASP A N 1
ATOM 3058 C CA . ASP A 1 404 ? 2.559 -14.653 9.701 1.00 95.44 404 ASP A CA 1
ATOM 3059 C C . ASP A 1 404 ? 1.031 -14.654 9.504 1.00 95.44 404 ASP A C 1
ATOM 3061 O O . ASP A 1 404 ? 0.321 -15.383 10.193 1.00 95.44 404 ASP A O 1
ATOM 3065 N N . LEU A 1 405 ? 0.526 -13.960 8.472 1.00 94.31 405 LEU A N 1
ATOM 3066 C CA . LEU A 1 405 ? -0.882 -14.030 8.063 1.00 94.31 405 LEU A CA 1
ATOM 3067 C C . LEU A 1 405 ? -1.289 -15.456 7.663 1.00 94.31 405 LEU A C 1
ATOM 3069 O O . LEU A 1 405 ? -2.316 -15.945 8.125 1.00 94.31 405 LEU A O 1
ATOM 3073 N N . GLN A 1 406 ? -0.479 -16.167 6.865 1.00 94.31 406 GLN A N 1
ATOM 3074 C CA . GLN A 1 406 ? -0.762 -17.567 6.523 1.00 94.31 406 GLN A CA 1
ATOM 3075 C C . GLN A 1 406 ? -0.815 -18.462 7.771 1.00 94.31 406 GLN A C 1
ATOM 3077 O O . GLN A 1 406 ? -1.740 -19.260 7.908 1.00 94.31 406 GLN A O 1
ATOM 3082 N N . GLN A 1 407 ? 0.158 -18.331 8.676 1.00 93.94 407 GLN A N 1
ATOM 3083 C CA . GLN A 1 407 ? 0.265 -19.146 9.887 1.00 93.94 407 GLN A CA 1
ATOM 3084 C C . GLN A 1 407 ? -0.897 -18.907 10.862 1.00 93.94 407 GLN A C 1
ATOM 3086 O O . GLN A 1 407 ? -1.322 -19.840 11.539 1.00 93.94 407 GLN A O 1
ATOM 3091 N N . ARG A 1 408 ? -1.437 -17.683 10.909 1.00 92.75 408 ARG A N 1
ATOM 3092 C CA . ARG A 1 408 ? -2.611 -17.316 11.722 1.00 92.75 408 ARG A CA 1
ATOM 3093 C C . ARG A 1 408 ? -3.954 -17.652 11.068 1.00 92.75 408 ARG A C 1
ATOM 3095 O O . ARG A 1 408 ? -4.990 -17.408 11.672 1.00 92.75 408 ARG A O 1
ATOM 3102 N N . GLY A 1 409 ? -3.961 -18.159 9.832 1.00 91.88 409 GLY A N 1
ATOM 3103 C CA . GLY A 1 409 ? -5.188 -18.311 9.042 1.00 91.88 409 GLY A CA 1
ATOM 3104 C C . GLY A 1 409 ? -5.771 -16.985 8.531 1.00 91.88 409 GLY A C 1
ATOM 3105 O O . GLY A 1 409 ? -6.831 -16.990 7.919 1.00 91.88 409 GLY A O 1
ATOM 3106 N N . MET A 1 410 ? -5.052 -15.874 8.711 1.00 92.12 410 MET A N 1
ATOM 3107 C CA . MET A 1 410 ? -5.426 -14.511 8.320 1.00 92.12 410 MET A CA 1
ATOM 3108 C C . MET A 1 410 ? -4.995 -14.150 6.884 1.00 92.12 410 MET A C 1
ATOM 3110 O O . MET A 1 410 ? -4.721 -12.996 6.564 1.00 92.12 410 MET A O 1
ATOM 3114 N N . LEU A 1 411 ? -4.860 -15.131 5.986 1.00 85.56 411 LEU A N 1
ATOM 31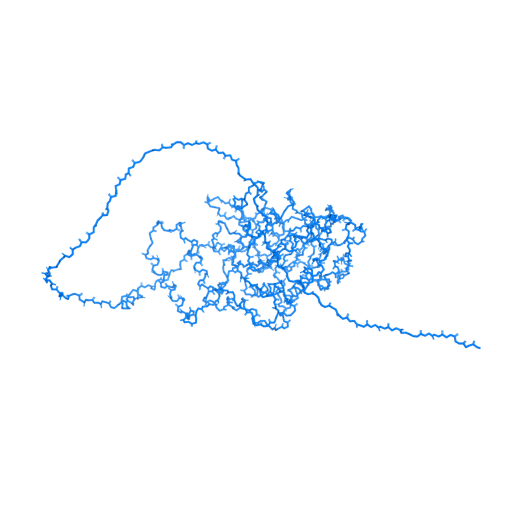15 C CA . LEU A 1 411 ? -4.589 -14.859 4.563 1.00 85.56 411 LEU A CA 1
ATOM 3116 C C . LEU A 1 411 ? -5.891 -14.569 3.779 1.00 85.56 411 LEU A C 1
ATOM 3118 O O . LEU A 1 411 ? -5.913 -14.603 2.549 1.00 85.56 411 LEU A O 1
ATOM 3122 N N . ASP A 1 412 ? -6.976 -14.299 4.503 1.00 73.19 412 ASP A N 1
ATOM 3123 C CA . ASP A 1 412 ? -8.181 -13.605 4.055 1.00 73.19 412 ASP A CA 1
ATOM 3124 C C . ASP A 1 412 ? -8.028 -12.070 4.111 1.00 73.19 412 ASP A C 1
ATOM 3126 O O . ASP A 1 412 ? -8.833 -11.363 3.522 1.00 73.19 412 ASP A O 1
ATOM 3130 N N . GLU A 1 413 ? -6.977 -11.519 4.723 1.00 74.00 413 GLU A N 1
ATOM 3131 C CA . GLU A 1 413 ? -6.690 -10.079 4.630 1.00 74.00 413 GLU A CA 1
ATOM 3132 C C . GLU A 1 413 ? -6.087 -9.735 3.251 1.00 74.00 413 GLU A C 1
ATOM 3134 O O . GLU A 1 413 ? -5.210 -10.452 2.760 1.00 74.00 413 GLU A O 1
ATOM 3139 N N . VAL A 1 414 ? -6.538 -8.656 2.597 1.00 70.50 414 VAL A N 1
ATOM 3140 C CA . VAL A 1 414 ? -6.002 -8.231 1.286 1.00 70.50 414 VAL A CA 1
ATOM 3141 C C . VAL A 1 414 ? -4.730 -7.408 1.482 1.00 70.50 414 VAL A C 1
ATOM 3143 O O . VAL A 1 414 ? -4.766 -6.375 2.140 1.00 70.50 414 VAL A O 1
ATOM 3146 N N . LEU A 1 415 ? -3.625 -7.786 0.840 1.00 76.38 415 LEU A N 1
ATOM 3147 C CA . LEU A 1 415 ? -2.423 -6.952 0.724 1.00 76.38 415 LEU A CA 1
ATOM 3148 C C . LEU A 1 415 ? -2.269 -6.451 -0.715 1.00 76.38 415 LEU A C 1
ATOM 3150 O O . LEU A 1 415 ? -2.270 -7.263 -1.639 1.00 76.38 415 LEU A O 1
ATOM 3154 N N . VAL A 1 416 ? -2.055 -5.145 -0.899 1.00 73.75 416 VAL A N 1
ATOM 3155 C CA . VAL A 1 416 ? -1.662 -4.543 -2.189 1.00 73.75 416 VAL A CA 1
ATOM 3156 C C . VAL A 1 416 ? -0.375 -3.740 -2.019 1.00 73.75 416 VAL A C 1
ATOM 3158 O O . VAL A 1 416 ? -0.261 -2.941 -1.091 1.00 73.75 416 VAL A O 1
ATOM 3161 N N . LEU A 1 417 ? 0.586 -3.936 -2.924 1.00 76.06 417 LEU A N 1
ATOM 3162 C CA . LEU A 1 417 ? 1.881 -3.252 -2.940 1.00 76.06 417 LEU A CA 1
ATOM 3163 C C . LEU A 1 417 ? 2.198 -2.756 -4.355 1.00 76.06 417 LEU A C 1
ATOM 3165 O O . LEU A 1 417 ? 2.459 -3.561 -5.251 1.00 76.06 417 LEU A O 1
ATOM 3169 N N . GLY A 1 418 ? 2.186 -1.435 -4.534 1.00 63.09 418 GLY A N 1
ATOM 3170 C CA . GLY A 1 418 ? 2.470 -0.741 -5.793 1.00 63.09 418 GLY A CA 1
ATOM 3171 C C . GLY A 1 418 ? 1.774 0.625 -5.864 1.00 63.09 418 GLY A C 1
ATOM 3172 O O . GLY A 1 418 ? 0.752 0.829 -5.215 1.00 63.09 418 GLY A O 1
ATOM 3173 N N . GLU A 1 419 ? 2.336 1.556 -6.637 1.00 78.62 419 GLU A N 1
ATOM 3174 C CA . GLU A 1 419 ? 1.785 2.909 -6.846 1.00 78.62 419 GLU A CA 1
ATOM 3175 C C . GLU A 1 419 ? 1.992 3.348 -8.302 1.00 78.62 419 GLU A C 1
ATOM 3177 O O . GLU A 1 419 ? 1.024 3.488 -9.041 1.00 78.62 419 GLU A O 1
ATOM 3182 N N . MET A 1 420 ? 3.249 3.451 -8.743 1.00 82.88 420 MET A N 1
ATOM 3183 C CA . MET A 1 420 ? 3.636 3.768 -10.123 1.00 82.88 420 MET A CA 1
ATOM 3184 C C . MET A 1 420 ? 4.828 2.908 -10.586 1.00 82.88 420 MET A C 1
ATOM 3186 O O . MET A 1 420 ? 5.460 2.211 -9.789 1.00 82.88 420 MET A O 1
ATOM 3190 N N . GLY A 1 421 ? 5.137 2.931 -11.886 1.00 86.81 421 GLY A N 1
ATOM 3191 C CA . GLY A 1 421 ? 6.334 2.316 -12.465 1.00 86.81 421 GLY A CA 1
ATOM 3192 C C . GLY A 1 421 ? 7.481 3.283 -12.700 1.00 86.81 421 GLY A C 1
ATOM 3193 O O . GLY A 1 421 ? 7.394 4.491 -12.467 1.00 86.81 421 GLY A O 1
ATOM 3194 N N . ARG A 1 422 ? 8.572 2.729 -13.230 1.00 92.81 422 ARG A N 1
ATOM 3195 C CA . ARG A 1 422 ? 9.799 3.465 -13.542 1.00 92.81 422 ARG A CA 1
ATOM 3196 C C . ARG A 1 422 ? 10.236 3.293 -14.991 1.00 92.81 422 ARG A C 1
ATOM 3198 O O . ARG A 1 422 ? 9.938 2.271 -15.612 1.00 92.81 422 ARG A O 1
ATOM 3205 N N . THR A 1 423 ? 10.926 4.300 -15.539 1.00 94.88 423 THR A N 1
ATOM 3206 C CA . THR A 1 423 ? 11.311 4.320 -16.956 1.00 94.88 423 THR A CA 1
ATOM 3207 C C . THR A 1 423 ? 12.093 3.062 -17.309 1.00 94.88 423 THR A C 1
ATOM 3209 O O . THR A 1 423 ? 13.019 2.687 -16.579 1.00 94.88 423 THR A O 1
ATOM 3212 N N . PRO A 1 424 ? 11.802 2.419 -18.450 1.00 94.75 424 PRO A N 1
ATOM 3213 C CA . PRO A 1 424 ? 12.503 1.197 -18.808 1.00 94.75 424 PRO A CA 1
ATOM 3214 C C . PRO A 1 424 ? 13.960 1.446 -19.185 1.00 94.75 424 PRO A C 1
ATOM 3216 O O . PRO A 1 424 ? 14.805 0.604 -18.903 1.00 94.75 424 PRO A O 1
ATOM 3219 N N . ARG A 1 425 ? 14.276 2.614 -19.757 1.00 96.12 425 ARG A N 1
ATOM 3220 C CA . ARG A 1 425 ? 15.651 3.093 -19.948 1.00 96.12 425 ARG A CA 1
ATOM 3221 C C . ARG A 1 425 ? 16.150 3.775 -18.668 1.00 96.12 425 ARG A C 1
ATOM 3223 O O . ARG A 1 425 ? 15.439 4.588 -18.075 1.00 96.12 425 ARG A O 1
ATOM 3230 N N . ILE A 1 426 ? 17.378 3.447 -18.275 1.00 97.25 426 ILE A N 1
ATOM 3231 C CA . ILE A 1 426 ? 18.116 4.088 -17.178 1.00 97.25 426 ILE A CA 1
ATOM 3232 C C . ILE A 1 426 ? 18.521 5.505 -17.601 1.00 97.25 426 ILE A C 1
ATOM 3234 O O . ILE A 1 426 ? 18.996 5.713 -18.720 1.00 97.25 426 ILE A O 1
ATOM 3238 N N . ASN A 1 427 ? 18.339 6.478 -16.711 1.00 97.00 427 ASN A N 1
ATOM 3239 C CA . ASN A 1 427 ? 18.656 7.879 -16.974 1.00 97.00 427 ASN A CA 1
ATOM 3240 C C . ASN A 1 427 ? 20.147 8.205 -16.723 1.00 97.00 427 ASN A C 1
ATOM 3242 O O . ASN A 1 427 ? 20.915 7.403 -16.180 1.00 97.00 427 ASN A O 1
ATOM 3246 N N . LYS A 1 428 ? 20.565 9.430 -17.073 1.00 96.94 428 LYS A N 1
ATOM 3247 C CA . LYS A 1 428 ? 21.956 9.908 -16.911 1.00 96.94 428 LYS A CA 1
ATOM 3248 C C . LYS A 1 428 ? 22.469 9.923 -15.459 1.00 96.94 428 LYS A C 1
ATOM 3250 O O . LYS A 1 428 ? 23.673 9.990 -15.244 1.00 96.94 428 LYS A O 1
ATOM 3255 N N . HIS A 1 429 ? 21.577 9.835 -14.471 1.00 96.81 429 HIS A N 1
ATOM 3256 C CA . HIS A 1 429 ? 21.887 9.834 -13.038 1.00 96.81 429 HIS A CA 1
ATOM 3257 C C . HIS A 1 429 ? 21.918 8.421 -12.426 1.00 96.81 429 HIS A C 1
ATOM 3259 O O . HIS A 1 429 ? 21.854 8.262 -11.203 1.00 96.81 429 HIS A O 1
ATOM 3265 N N . ARG A 1 430 ? 22.004 7.379 -13.272 1.00 95.31 430 ARG A N 1
ATOM 3266 C CA . ARG A 1 430 ? 21.949 5.957 -12.871 1.00 95.31 430 ARG A CA 1
ATOM 3267 C C . ARG A 1 430 ? 20.654 5.617 -12.116 1.00 95.31 430 ARG A C 1
ATOM 3269 O O . ARG A 1 430 ? 20.624 4.699 -11.294 1.00 95.31 430 ARG A O 1
ATOM 3276 N N . GLY A 1 431 ? 19.599 6.383 -12.385 1.00 96.00 431 GLY A N 1
ATOM 3277 C CA . GLY A 1 431 ? 18.260 6.212 -11.849 1.00 96.00 431 GLY A CA 1
ATOM 3278 C C . GLY A 1 431 ? 17.237 5.885 -12.930 1.00 96.00 431 GLY A C 1
ATOM 3279 O O . GLY A 1 431 ? 17.589 5.555 -14.066 1.00 96.00 431 GLY A O 1
ATOM 3280 N N . ARG A 1 432 ? 15.960 5.976 -12.567 1.00 95.94 432 ARG A N 1
ATOM 3281 C CA . ARG A 1 432 ? 14.828 5.836 -13.487 1.00 95.94 432 ARG A CA 1
ATOM 3282 C C . ARG A 1 432 ? 13.770 6.882 -13.164 1.00 95.94 432 ARG A C 1
ATOM 3284 O O . ARG A 1 432 ? 13.512 7.156 -11.994 1.00 95.94 432 ARG A O 1
ATOM 3291 N N . ASP A 1 433 ? 13.146 7.434 -14.191 1.00 94.94 433 ASP A N 1
ATOM 3292 C CA . ASP A 1 433 ? 12.123 8.473 -14.057 1.00 94.94 433 ASP A CA 1
ATOM 3293 C C . ASP A 1 433 ? 10.720 7.846 -13.999 1.00 94.94 433 ASP A C 1
ATOM 3295 O O . ASP A 1 433 ? 10.587 6.623 -14.045 1.00 94.94 433 ASP A O 1
ATOM 3299 N N . HIS A 1 434 ? 9.665 8.645 -13.855 1.00 93.25 434 HIS A N 1
ATOM 3300 C CA . HIS A 1 434 ? 8.298 8.135 -13.695 1.00 93.25 434 HIS A CA 1
ATOM 3301 C C . HIS A 1 434 ? 7.769 7.424 -14.944 1.00 93.25 434 HIS A C 1
ATOM 3303 O O . HIS A 1 434 ? 7.946 7.893 -16.072 1.00 93.25 434 HIS A O 1
ATOM 3309 N N . TRP A 1 435 ? 7.072 6.304 -14.739 1.00 92.88 435 TRP A N 1
ATOM 3310 C CA . TRP A 1 435 ? 6.464 5.533 -15.820 1.00 92.88 435 TRP A CA 1
ATOM 3311 C C . TRP A 1 435 ? 5.060 5.035 -15.447 1.00 92.88 435 TRP A C 1
ATOM 3313 O O . TRP A 1 435 ? 4.910 3.945 -14.891 1.00 92.88 435 TRP A O 1
ATOM 3323 N N . PRO A 1 436 ? 4.020 5.838 -15.730 1.00 89.75 436 PRO A N 1
ATOM 3324 C CA . PRO A 1 436 ? 2.634 5.460 -15.461 1.00 89.75 436 PRO A CA 1
ATOM 3325 C C . PRO A 1 436 ? 2.054 4.468 -16.476 1.00 89.75 436 PRO A C 1
ATOM 3327 O O . PRO A 1 436 ? 1.157 3.699 -16.135 1.00 89.75 436 PRO A O 1
ATOM 3330 N N . ASP A 1 437 ? 2.587 4.461 -17.702 1.00 91.06 437 ASP A N 1
ATOM 3331 C CA . ASP A 1 437 ? 2.061 3.685 -18.833 1.00 91.06 437 ASP A CA 1
ATOM 3332 C C . ASP A 1 437 ? 2.049 2.172 -18.568 1.00 91.06 437 ASP A C 1
ATOM 3334 O O . ASP A 1 437 ? 1.255 1.443 -19.166 1.00 91.06 437 ASP A O 1
ATOM 3338 N N . LEU A 1 438 ? 2.962 1.695 -17.713 1.00 92.12 438 LEU A N 1
ATOM 3339 C CA . LEU A 1 438 ? 3.161 0.280 -17.423 1.00 92.12 438 LEU A CA 1
ATOM 3340 C C . LEU A 1 438 ? 3.961 0.063 -16.133 1.00 92.12 438 LEU A C 1
ATOM 3342 O O . LEU A 1 438 ? 5.126 0.447 -16.039 1.00 92.12 438 LEU A O 1
ATOM 3346 N N . PHE A 1 439 ? 3.392 -0.660 -15.177 1.00 91.94 439 PHE A N 1
ATOM 3347 C CA . PHE A 1 439 ? 4.086 -1.048 -13.957 1.00 91.94 439 PHE A CA 1
ATOM 3348 C C . PHE A 1 439 ? 3.594 -2.378 -13.398 1.00 91.94 439 PHE A C 1
ATOM 3350 O O . PHE A 1 439 ? 2.729 -3.047 -13.966 1.00 91.94 439 PHE A O 1
ATOM 3357 N N . SER A 1 440 ? 4.216 -2.804 -12.300 1.00 92.88 440 SER A N 1
ATOM 3358 C CA . SER A 1 440 ? 3.903 -4.069 -11.651 1.00 92.88 440 SER A CA 1
ATOM 3359 C C . SER A 1 440 ? 3.581 -3.878 -10.179 1.00 92.88 440 SER A C 1
ATOM 3361 O O . SER A 1 440 ? 4.255 -3.111 -9.495 1.00 92.88 440 SER A O 1
ATOM 3363 N N . LEU A 1 441 ? 2.599 -4.632 -9.693 1.00 92.19 441 LEU A N 1
ATOM 3364 C CA . LEU A 1 441 ? 2.227 -4.696 -8.282 1.00 92.19 441 LEU A CA 1
ATOM 3365 C C . LEU A 1 441 ? 2.211 -6.138 -7.782 1.00 92.19 441 LEU A C 1
ATOM 3367 O O . LEU A 1 441 ? 2.057 -7.083 -8.563 1.00 92.19 441 LEU A O 1
ATOM 3371 N N . LEU A 1 442 ? 2.316 -6.284 -6.465 1.00 94.06 442 LEU A N 1
ATOM 3372 C CA . LEU A 1 442 ? 1.967 -7.509 -5.754 1.00 94.06 442 LEU A CA 1
ATOM 3373 C C . LEU A 1 442 ? 0.565 -7.352 -5.159 1.00 94.06 442 LEU A C 1
ATOM 3375 O O . LEU A 1 442 ? 0.259 -6.327 -4.549 1.00 94.06 442 LEU A O 1
ATOM 3379 N N . ILE A 1 443 ? -0.266 -8.385 -5.306 1.00 95.06 443 ILE A N 1
ATOM 3380 C CA . ILE A 1 443 ? -1.565 -8.493 -4.631 1.00 95.06 443 ILE A CA 1
ATOM 3381 C C . ILE A 1 443 ? -1.724 -9.883 -4.014 1.00 95.06 443 ILE A C 1
ATOM 3383 O O . ILE A 1 443 ? -1.416 -10.889 -4.654 1.00 95.06 443 ILE A O 1
ATOM 3387 N N . ALA A 1 444 ? -2.172 -9.956 -2.764 1.00 94.81 444 ALA A N 1
ATOM 3388 C CA . ALA A 1 444 ? -2.236 -11.200 -2.003 1.00 94.81 444 ALA A CA 1
ATOM 3389 C C . ALA A 1 444 ? -3.437 -11.255 -1.053 1.00 94.81 444 ALA A C 1
ATOM 3391 O O . ALA A 1 444 ? -4.000 -10.226 -0.687 1.00 94.81 444 ALA A O 1
ATOM 3392 N N . GLY A 1 445 ? -3.769 -12.474 -0.627 1.00 92.94 445 GLY A N 1
ATOM 3393 C CA . GLY A 1 445 ? -4.811 -12.750 0.359 1.00 92.94 445 GLY A CA 1
ATOM 3394 C C . GLY A 1 445 ? -6.226 -12.438 -0.128 1.00 92.94 445 GLY A C 1
ATOM 3395 O O . GLY A 1 445 ? -6.521 -12.598 -1.312 1.00 92.94 445 GLY A O 1
ATOM 3396 N N . GLY A 1 446 ? -7.128 -12.054 0.775 1.00 89.25 446 GLY A N 1
ATOM 3397 C CA . GLY A 1 446 ? -8.486 -11.642 0.403 1.00 89.25 446 GLY A CA 1
ATOM 3398 C C . GLY A 1 446 ? -9.404 -12.726 -0.154 1.00 89.25 446 GLY A C 1
ATOM 3399 O O . GLY A 1 446 ? -10.389 -12.381 -0.796 1.00 89.25 446 GLY A O 1
ATOM 3400 N N . GLY A 1 447 ? -9.047 -14.009 -0.058 1.00 89.19 447 GLY A N 1
ATOM 3401 C CA . GLY A 1 447 ? -9.716 -15.073 -0.819 1.00 89.19 447 GLY A CA 1
ATOM 3402 C C . GLY A 1 447 ? -9.429 -15.050 -2.330 1.00 89.19 447 GLY A C 1
ATOM 3403 O O . GLY A 1 447 ? -10.157 -15.674 -3.095 1.00 89.19 447 GLY A O 1
ATOM 3404 N N . LEU A 1 448 ? -8.396 -14.332 -2.782 1.00 93.19 448 LEU A N 1
ATOM 3405 C CA . LEU A 1 448 ? -7.910 -14.413 -4.161 1.00 93.19 448 LEU A CA 1
ATOM 3406 C C . LEU A 1 448 ? -7.168 -15.739 -4.406 1.00 93.19 448 LEU A C 1
ATOM 3408 O O . LEU A 1 448 ? -6.605 -16.352 -3.489 1.00 93.19 448 LEU A O 1
ATOM 3412 N N . THR A 1 449 ? -7.095 -16.135 -5.679 1.00 92.75 449 THR A N 1
ATOM 3413 C CA . THR A 1 449 ? -6.128 -17.127 -6.180 1.00 92.75 449 THR A CA 1
ATOM 3414 C C . THR A 1 449 ? -4.698 -16.743 -5.790 1.00 92.75 449 THR A C 1
ATOM 3416 O O . THR A 1 449 ? -4.430 -15.617 -5.369 1.00 92.75 449 THR A O 1
ATOM 3419 N N . ARG A 1 450 ? -3.749 -17.679 -5.892 1.00 91.50 450 ARG A N 1
ATOM 3420 C CA . ARG A 1 450 ? -2.369 -17.457 -5.441 1.00 91.50 450 ARG A CA 1
ATOM 3421 C C . ARG A 1 450 ? -1.368 -17.953 -6.468 1.00 91.50 450 ARG A C 1
ATOM 3423 O O . ARG A 1 450 ? -1.595 -18.968 -7.123 1.00 91.50 450 ARG A O 1
ATOM 3430 N N . GLY A 1 451 ? -0.237 -17.263 -6.563 1.00 91.75 451 GLY A N 1
ATOM 3431 C CA . GLY A 1 451 ? 0.859 -17.657 -7.430 1.00 91.75 451 GLY A CA 1
ATOM 3432 C C . GLY A 1 451 ? 0.545 -17.552 -8.920 1.00 91.75 451 GLY A C 1
ATOM 3433 O O . GLY A 1 451 ? 1.005 -18.375 -9.712 1.00 91.75 451 GLY A O 1
ATOM 3434 N N . ARG A 1 452 ? -0.268 -16.561 -9.303 1.00 92.69 452 ARG A N 1
ATOM 3435 C CA . ARG A 1 452 ? -0.514 -16.193 -10.700 1.00 92.69 452 ARG A CA 1
ATOM 3436 C C . ARG A 1 452 ? 0.319 -14.973 -11.088 1.00 92.69 452 ARG A C 1
ATOM 3438 O O . ARG A 1 452 ? 0.588 -14.093 -10.268 1.00 92.69 452 ARG A O 1
ATOM 3445 N N . VAL A 1 453 ? 0.664 -14.897 -12.369 1.00 95.00 453 VAL A N 1
ATOM 3446 C CA . VAL A 1 453 ? 1.102 -13.654 -13.012 1.00 95.00 453 VAL A CA 1
ATOM 3447 C C . VAL A 1 453 ? -0.009 -13.211 -13.954 1.00 95.00 453 VAL A C 1
ATOM 3449 O O . VAL A 1 453 ? -0.441 -14.005 -14.788 1.00 95.00 453 VAL A O 1
ATOM 3452 N N . LEU A 1 454 ? -0.488 -11.977 -13.800 1.00 95.50 454 LEU A N 1
ATOM 3453 C CA . LEU A 1 454 ? -1.514 -11.385 -14.655 1.00 95.50 454 LEU A CA 1
ATOM 3454 C C . LEU A 1 454 ? -0.891 -10.347 -15.590 1.00 95.50 454 LEU A C 1
ATOM 3456 O O . LEU A 1 454 ? -0.223 -9.414 -15.137 1.00 95.50 454 LEU A O 1
ATOM 3460 N N . GLY A 1 455 ? -1.155 -10.523 -16.885 1.00 95.19 455 GLY A N 1
ATOM 3461 C CA . GLY A 1 455 ? -0.680 -9.657 -17.957 1.00 95.19 455 GLY A CA 1
ATOM 3462 C C . GLY A 1 455 ? 0.836 -9.668 -18.148 1.00 95.19 455 GLY A C 1
ATOM 3463 O O . GLY A 1 455 ? 1.594 -10.338 -17.438 1.00 95.19 455 GLY A O 1
ATOM 3464 N N . SER A 1 456 ? 1.289 -8.930 -19.157 1.00 94.44 456 SER A N 1
ATOM 3465 C CA . SER A 1 456 ? 2.691 -8.943 -19.566 1.00 94.44 456 SER A CA 1
ATOM 3466 C C . SER A 1 456 ? 3.131 -7.643 -20.232 1.00 94.44 456 SER A C 1
ATOM 3468 O O . SER A 1 456 ? 2.329 -6.810 -20.668 1.00 94.44 456 SER A O 1
ATOM 3470 N N . SER A 1 457 ? 4.452 -7.479 -20.309 1.00 93.94 457 SER A N 1
ATOM 3471 C CA . SER A 1 457 ? 5.099 -6.353 -20.964 1.00 93.94 457 SER A CA 1
ATOM 3472 C C . SER A 1 457 ? 6.126 -6.796 -21.999 1.00 93.94 457 SER A C 1
ATOM 3474 O O . SER A 1 457 ? 6.731 -7.869 -21.907 1.00 93.94 457 SER A O 1
ATOM 3476 N N . SER A 1 458 ? 6.361 -5.902 -22.958 1.00 93.88 458 SER A N 1
ATOM 3477 C CA . SER A 1 458 ? 7.422 -5.965 -23.966 1.00 93.88 458 SER A CA 1
ATOM 3478 C C . SER A 1 458 ? 8.782 -6.402 -23.405 1.00 93.88 458 SER A C 1
ATOM 3480 O O . SER A 1 458 ? 9.119 -6.166 -22.243 1.00 93.88 458 SER A O 1
ATOM 3482 N N . ARG A 1 459 ? 9.646 -6.946 -24.275 1.00 90.56 459 ARG A N 1
ATOM 3483 C CA . ARG A 1 459 ? 11.041 -7.309 -23.933 1.00 90.56 459 ARG A CA 1
ATOM 3484 C C . ARG A 1 459 ? 11.867 -6.165 -23.321 1.00 90.56 459 ARG A C 1
ATOM 3486 O O . ARG A 1 459 ? 12.919 -6.418 -22.744 1.00 90.56 459 ARG A O 1
ATOM 3493 N N . HIS A 1 460 ? 11.406 -4.924 -23.482 1.00 88.88 460 HIS A N 1
ATOM 3494 C CA . HIS A 1 460 ? 12.025 -3.707 -22.975 1.00 88.88 460 HIS A CA 1
ATOM 3495 C C . HIS A 1 460 ? 11.202 -3.004 -21.880 1.00 88.88 460 HIS A C 1
ATOM 3497 O O . HIS A 1 460 ? 11.482 -1.845 -21.612 1.00 88.88 460 HIS A O 1
ATOM 3503 N N . SER A 1 461 ? 10.178 -3.643 -21.299 1.00 87.62 461 SER A N 1
ATOM 3504 C CA . SER A 1 461 ? 9.273 -3.112 -20.252 1.00 87.62 461 SER A CA 1
ATOM 3505 C C . SER A 1 461 ? 8.627 -1.743 -20.524 1.00 87.62 461 SER A C 1
ATOM 3507 O O . SER A 1 461 ? 8.140 -1.115 -19.589 1.00 87.62 461 SER A O 1
ATOM 3509 N N . GLY A 1 462 ? 8.633 -1.256 -21.769 1.00 87.81 462 GLY A N 1
ATOM 3510 C CA . GLY A 1 462 ? 8.125 0.079 -22.132 1.00 87.81 462 GLY A CA 1
ATOM 3511 C C . GLY A 1 462 ? 6.728 0.085 -22.736 1.00 87.81 462 GLY A C 1
ATOM 3512 O O . GLY A 1 462 ? 6.097 1.130 -22.799 1.00 87.81 462 GLY A O 1
ATOM 3513 N N . THR A 1 463 ? 6.246 -1.078 -23.161 1.00 91.44 463 THR A N 1
ATOM 3514 C CA . THR A 1 463 ? 4.926 -1.251 -23.768 1.00 91.44 463 THR A CA 1
ATOM 3515 C C . THR A 1 463 ? 4.217 -2.427 -23.114 1.00 91.44 463 THR A C 1
ATOM 3517 O O . THR A 1 463 ? 4.821 -3.488 -22.907 1.00 91.44 463 THR A O 1
ATOM 3520 N N . LEU A 1 464 ? 2.948 -2.210 -22.784 1.00 93.69 464 LEU A N 1
ATOM 3521 C CA . LEU A 1 464 ? 1.996 -3.199 -22.293 1.00 93.69 464 LEU A CA 1
ATOM 3522 C C . LEU A 1 464 ? 1.605 -4.133 -23.449 1.00 93.69 464 LEU A C 1
ATOM 3524 O O . LEU A 1 464 ? 1.361 -3.649 -24.551 1.00 93.69 464 LEU A O 1
ATOM 3528 N N . LEU A 1 465 ? 1.588 -5.450 -23.225 1.00 93.44 465 LEU A N 1
ATOM 3529 C CA . LEU A 1 465 ? 1.229 -6.424 -24.269 1.00 93.44 465 LEU A CA 1
ATOM 3530 C C . LEU A 1 465 ? -0.124 -7.086 -24.020 1.00 93.44 465 LEU A C 1
ATOM 3532 O O . LEU A 1 465 ? -0.951 -7.152 -24.923 1.00 93.44 465 LEU A O 1
ATOM 3536 N N . GLU A 1 466 ? -0.353 -7.574 -22.803 1.00 93.75 466 GLU A N 1
ATOM 3537 C CA . GLU A 1 466 ? -1.520 -8.398 -22.482 1.00 93.75 466 GLU A CA 1
ATOM 3538 C C . GLU A 1 466 ? -2.245 -7.860 -21.254 1.00 93.75 466 GLU A C 1
ATOM 3540 O O . GLU A 1 466 ? -1.606 -7.526 -20.253 1.00 93.75 466 GLU A O 1
ATOM 3545 N N . ARG A 1 467 ? -3.583 -7.844 -21.340 1.00 94.88 467 ARG A N 1
ATOM 3546 C CA . ARG A 1 467 ? -4.530 -7.517 -20.264 1.00 94.88 467 ARG A CA 1
ATOM 3547 C C . ARG A 1 467 ? -4.132 -6.259 -19.474 1.00 94.88 467 ARG A C 1
ATOM 3549 O O . ARG A 1 467 ? -3.609 -6.393 -18.368 1.00 94.88 467 ARG A O 1
ATOM 3556 N N . PRO A 1 468 ? -4.378 -5.042 -19.996 1.00 94.31 468 PRO A N 1
ATOM 3557 C CA . PRO A 1 468 ? -4.166 -3.827 -19.215 1.00 94.31 468 PRO A CA 1
ATOM 3558 C C . PRO A 1 468 ? -5.023 -3.862 -17.954 1.00 94.31 468 PRO A C 1
ATOM 3560 O O . PRO A 1 468 ? -6.178 -4.278 -18.024 1.00 94.31 468 PRO A O 1
ATOM 3563 N N . VAL A 1 469 ? -4.445 -3.472 -16.818 1.00 93.69 469 VAL A N 1
ATOM 3564 C CA . VAL A 1 469 ? -5.131 -3.402 -15.522 1.00 93.69 469 VAL A CA 1
ATOM 3565 C C . VAL A 1 469 ? -5.096 -1.972 -15.007 1.00 93.69 469 VAL A C 1
ATOM 3567 O O . VAL A 1 469 ? -4.024 -1.389 -14.853 1.00 93.69 469 VAL A O 1
ATOM 3570 N N . HIS A 1 470 ? -6.261 -1.420 -14.691 1.00 89.44 470 HIS A N 1
ATOM 3571 C CA . HIS A 1 470 ? -6.381 -0.076 -14.129 1.00 89.44 470 HIS A CA 1
ATOM 3572 C C . HIS A 1 470 ? -6.610 -0.100 -12.612 1.00 89.44 470 HIS A C 1
ATOM 3574 O O . HIS A 1 470 ? -7.199 -1.032 -12.062 1.00 89.44 470 HIS A O 1
ATOM 3580 N N . HIS A 1 471 ? -6.204 0.968 -11.917 1.00 84.94 471 HIS A N 1
ATOM 3581 C CA . HIS A 1 471 ? -6.364 1.085 -10.459 1.00 84.94 471 HIS A CA 1
ATOM 3582 C C . HIS A 1 471 ? -7.810 0.899 -9.972 1.00 84.94 471 HIS A C 1
ATOM 3584 O O . HIS A 1 471 ? -8.035 0.287 -8.927 1.00 84.94 471 HIS A O 1
ATOM 3590 N N . HIS A 1 472 ? -8.801 1.360 -10.739 1.00 86.56 472 HIS A N 1
ATOM 3591 C CA . HIS A 1 472 ? -10.208 1.174 -10.388 1.00 86.56 472 HIS A CA 1
ATOM 3592 C C . HIS A 1 472 ? -10.646 -0.305 -10.408 1.00 86.56 472 HIS A C 1
ATOM 3594 O O . HIS A 1 472 ? -11.526 -0.672 -9.638 1.00 86.56 472 HIS A O 1
ATOM 3600 N N . GLU A 1 473 ? -10.005 -1.184 -11.189 1.00 91.44 473 GLU A N 1
ATOM 3601 C CA . GLU A 1 473 ? -10.279 -2.634 -11.172 1.00 91.44 473 GLU A CA 1
ATOM 3602 C C . GLU A 1 473 ? -9.697 -3.317 -9.928 1.00 91.44 473 GLU A C 1
ATOM 3604 O O . GLU A 1 473 ? -10.318 -4.208 -9.346 1.00 91.44 473 GLU A O 1
ATOM 3609 N N . ILE A 1 474 ? -8.526 -2.868 -9.466 1.00 89.56 474 ILE A N 1
ATOM 3610 C CA . ILE A 1 474 ? -7.933 -3.319 -8.196 1.00 89.56 474 ILE A CA 1
ATOM 3611 C C . ILE A 1 474 ? -8.876 -2.960 -7.042 1.00 89.56 474 ILE A C 1
ATOM 3613 O O . ILE A 1 474 ? -9.161 -3.786 -6.177 1.00 89.56 474 ILE A O 1
ATOM 3617 N N . LEU A 1 475 ? -9.419 -1.742 -7.061 1.00 87.75 475 LEU A N 1
ATOM 3618 C CA . LEU A 1 475 ? -10.327 -1.248 -6.029 1.00 87.75 475 LEU A CA 1
ATOM 3619 C C . LEU A 1 475 ? -11.722 -1.888 -6.125 1.00 87.75 475 LEU A C 1
ATOM 3621 O O . LEU A 1 475 ? -12.308 -2.210 -5.092 1.00 87.75 475 LEU A O 1
ATOM 3625 N N . ALA A 1 476 ? -12.198 -2.212 -7.332 1.00 90.69 476 ALA A N 1
ATOM 3626 C CA . ALA A 1 476 ? -13.373 -3.065 -7.520 1.00 90.69 476 ALA A CA 1
ATOM 3627 C C . ALA A 1 476 ? -13.140 -4.464 -6.940 1.00 90.69 476 ALA A C 1
ATOM 3629 O O . ALA A 1 476 ? -14.034 -5.019 -6.311 1.00 90.69 476 ALA A O 1
ATOM 3630 N N . THR A 1 477 ? -11.933 -5.017 -7.098 1.00 91.88 477 THR A N 1
ATOM 3631 C CA . THR A 1 477 ? -11.544 -6.309 -6.513 1.00 91.88 477 THR A CA 1
ATOM 3632 C C . THR A 1 477 ? -11.548 -6.250 -4.986 1.00 91.88 477 THR A C 1
ATOM 3634 O O . THR A 1 477 ? -12.113 -7.137 -4.355 1.00 91.88 477 THR A O 1
ATOM 3637 N N . ILE A 1 478 ? -11.004 -5.188 -4.382 1.00 89.94 478 ILE A N 1
ATOM 3638 C CA . ILE A 1 478 ? -11.047 -4.976 -2.926 1.00 89.94 478 ILE A CA 1
ATOM 3639 C C . ILE A 1 478 ? -12.494 -4.891 -2.421 1.00 89.94 478 ILE A C 1
ATOM 3641 O O . ILE A 1 478 ? -12.877 -5.678 -1.556 1.00 89.94 478 ILE A O 1
ATOM 3645 N N . ASN A 1 479 ? -13.316 -4.000 -2.986 1.00 89.44 479 ASN A N 1
ATOM 3646 C CA . ASN A 1 479 ? -14.714 -3.840 -2.568 1.00 89.44 479 ASN A CA 1
ATOM 3647 C C . ASN A 1 479 ? -15.510 -5.139 -2.748 1.00 89.44 479 ASN A C 1
ATOM 3649 O O . ASN A 1 479 ? -16.259 -5.534 -1.856 1.00 89.44 479 ASN A O 1
ATOM 3653 N N . HIS A 1 480 ? -15.274 -5.856 -3.850 1.00 90.94 480 HIS A N 1
ATOM 3654 C CA . HIS A 1 480 ? -15.853 -7.170 -4.096 1.00 90.94 480 HIS A CA 1
ATOM 3655 C C . HIS A 1 480 ? -15.482 -8.161 -2.986 1.00 90.94 480 HIS A C 1
ATOM 3657 O O . HIS A 1 480 ? -16.385 -8.749 -2.385 1.00 90.94 480 HIS A O 1
ATOM 3663 N N . GLN A 1 481 ? -14.197 -8.341 -2.650 1.00 91.06 481 GLN A N 1
ATOM 3664 C CA . GLN A 1 481 ? -13.791 -9.266 -1.578 1.00 91.06 481 GLN A CA 1
ATOM 3665 C C . GLN A 1 481 ? -14.313 -8.836 -0.193 1.00 91.06 481 GLN A C 1
ATOM 3667 O O . GLN A 1 481 ? -14.665 -9.706 0.597 1.00 91.06 481 GLN A O 1
ATOM 3672 N N . LEU A 1 482 ? -14.487 -7.536 0.073 1.00 89.44 482 LEU A N 1
ATOM 3673 C CA . LEU A 1 482 ? -15.117 -7.012 1.298 1.00 89.44 482 LEU A CA 1
ATOM 3674 C C . LEU A 1 482 ? -16.663 -7.071 1.304 1.00 89.44 482 LEU A C 1
ATOM 3676 O O . LEU A 1 482 ? -17.286 -6.680 2.288 1.00 89.44 482 LEU A O 1
ATOM 3680 N N . GLY A 1 483 ? -17.309 -7.536 0.228 1.00 88.69 483 GLY A N 1
ATOM 3681 C CA . GLY A 1 483 ? -18.775 -7.627 0.132 1.00 88.69 483 GLY A CA 1
ATOM 3682 C C . GLY A 1 483 ? -19.502 -6.291 -0.102 1.00 88.69 483 GLY A C 1
ATOM 3683 O O . GLY A 1 483 ? -20.730 -6.236 -0.006 1.00 88.69 483 GLY A O 1
ATOM 3684 N N . ILE A 1 484 ? -18.770 -5.225 -0.430 1.00 88.12 484 ILE A N 1
ATOM 3685 C CA . ILE A 1 484 ? -19.291 -3.872 -0.660 1.00 88.12 484 ILE A CA 1
ATOM 3686 C C . ILE A 1 484 ? -19.763 -3.742 -2.113 1.00 88.12 484 ILE A C 1
ATOM 3688 O O . ILE A 1 484 ? -19.041 -4.105 -3.043 1.00 88.12 484 ILE A O 1
ATOM 3692 N N . ASP A 1 485 ? -20.967 -3.202 -2.324 1.00 85.31 485 ASP A N 1
ATOM 3693 C CA . ASP A 1 485 ? -21.480 -2.932 -3.671 1.00 85.31 485 ASP A CA 1
ATOM 3694 C C . ASP A 1 485 ? -20.812 -1.673 -4.266 1.00 85.31 485 ASP A C 1
ATOM 3696 O O . ASP A 1 485 ? -21.015 -0.572 -3.745 1.00 85.31 485 ASP A O 1
ATOM 3700 N N . PRO A 1 486 ? -20.053 -1.783 -5.375 1.00 78.62 486 PRO A N 1
ATOM 3701 C CA . PRO A 1 486 ? -19.383 -0.641 -6.002 1.00 78.62 486 PRO A CA 1
ATOM 3702 C C . PRO A 1 486 ? -20.352 0.397 -6.597 1.00 78.62 486 PRO A C 1
ATOM 3704 O O . PRO A 1 486 ? -19.927 1.497 -6.954 1.00 78.62 486 PRO A O 1
ATOM 3707 N N . ASN A 1 487 ? -21.649 0.085 -6.714 1.00 82.62 487 ASN A N 1
ATOM 3708 C CA . ASN A 1 487 ? -22.673 1.019 -7.187 1.00 82.62 487 ASN A CA 1
ATOM 3709 C C . ASN A 1 487 ? -23.255 1.913 -6.086 1.00 82.62 487 ASN A C 1
ATOM 3711 O O . ASN A 1 487 ? -24.030 2.820 -6.401 1.00 82.62 487 ASN A O 1
ATOM 3715 N N . GLN A 1 488 ? -22.879 1.698 -4.821 1.00 85.50 488 GLN A N 1
ATOM 3716 C CA . GLN A 1 488 ? -23.363 2.498 -3.702 1.00 85.50 488 GLN A CA 1
ATOM 3717 C C . GLN A 1 488 ? -23.087 3.992 -3.895 1.00 85.50 488 GLN A C 1
ATOM 3719 O O . GLN A 1 488 ? -22.018 4.416 -4.344 1.00 85.50 488 GLN A O 1
ATOM 3724 N N . MET A 1 489 ? -24.079 4.792 -3.509 1.00 87.31 489 MET A N 1
ATOM 3725 C CA . MET A 1 489 ? -24.059 6.246 -3.594 1.00 87.31 489 MET A CA 1
ATOM 3726 C C . MET A 1 489 ? -23.959 6.842 -2.191 1.00 87.31 489 MET A C 1
ATOM 3728 O O . MET A 1 489 ? -24.749 6.509 -1.311 1.00 87.31 489 MET A O 1
ATOM 3732 N N . VAL A 1 490 ? -23.037 7.779 -2.010 1.00 85.12 490 VAL A N 1
ATOM 3733 C CA . VAL A 1 490 ? -22.908 8.630 -0.821 1.00 85.12 490 VAL A CA 1
ATOM 3734 C C . VAL A 1 490 ? -23.355 10.054 -1.151 1.00 85.12 490 VAL A C 1
ATOM 3736 O O . VAL A 1 490 ? -23.302 10.490 -2.305 1.00 85.12 490 VAL A O 1
ATOM 3739 N N . ARG A 1 491 ? -23.833 10.802 -0.151 1.00 80.38 491 ARG A N 1
ATOM 3740 C CA . ARG A 1 491 ? -24.250 12.199 -0.338 1.00 80.38 491 ARG A CA 1
ATOM 3741 C C . ARG A 1 491 ? -23.041 13.127 -0.226 1.00 80.38 491 ARG A C 1
ATOM 3743 O O . ARG A 1 491 ? -22.389 13.211 0.809 1.00 80.38 491 ARG A O 1
ATOM 3750 N N . HIS A 1 492 ? -22.752 13.859 -1.297 1.00 78.44 492 HIS A N 1
ATOM 3751 C CA . HIS A 1 492 ? -21.756 14.929 -1.296 1.00 78.44 492 HIS A CA 1
ATOM 3752 C C . HIS A 1 492 ? -22.275 16.167 -0.532 1.00 78.44 492 HIS A C 1
ATOM 3754 O O . HIS A 1 492 ? -23.477 16.328 -0.353 1.00 78.44 492 HIS A O 1
ATOM 3760 N N . ARG A 1 493 ? -21.399 17.129 -0.188 1.00 69.19 493 ARG A N 1
ATOM 3761 C CA . ARG A 1 493 ? -21.698 18.383 0.563 1.00 69.19 493 ARG A CA 1
ATOM 3762 C C . ARG A 1 493 ? -22.818 19.298 0.014 1.00 69.19 493 ARG A C 1
ATOM 3764 O O . ARG A 1 493 ? -23.072 20.350 0.585 1.00 69.19 493 ARG A O 1
ATOM 3771 N N . ARG A 1 494 ? -23.440 18.962 -1.119 1.00 76.44 494 ARG A N 1
ATOM 3772 C CA . ARG A 1 494 ? -24.591 19.671 -1.722 1.00 76.44 494 ARG A CA 1
ATOM 3773 C C . ARG A 1 494 ? -25.807 18.741 -1.877 1.00 76.44 494 ARG A C 1
ATOM 3775 O O . ARG A 1 494 ? -26.549 18.871 -2.840 1.00 76.44 494 ARG A O 1
ATOM 3782 N N . ASP A 1 495 ? -25.890 17.719 -1.027 1.00 75.31 495 ASP A N 1
ATOM 3783 C CA . ASP A 1 495 ? -26.825 16.584 -1.079 1.00 75.31 495 ASP A CA 1
ATOM 3784 C C . ASP A 1 495 ? -26.879 15.810 -2.421 1.00 75.31 495 ASP A C 1
ATOM 3786 O O . ASP A 1 495 ? -27.730 14.955 -2.648 1.00 75.31 495 ASP A O 1
ATOM 3790 N N . ARG A 1 496 ? -25.935 16.037 -3.342 1.00 79.62 496 ARG A N 1
ATOM 3791 C CA . ARG A 1 496 ? -25.875 15.286 -4.603 1.00 79.62 496 ARG A CA 1
ATOM 3792 C C . ARG A 1 496 ? -25.372 13.856 -4.343 1.00 79.62 496 ARG A C 1
ATOM 3794 O O . ARG A 1 496 ? -24.311 13.730 -3.727 1.00 79.62 496 ARG A O 1
ATOM 3801 N N . PRO A 1 497 ? -26.043 12.800 -4.842 1.00 84.50 497 PRO A N 1
ATOM 3802 C CA . PRO A 1 497 ? -25.494 11.448 -4.814 1.00 84.50 497 PRO A CA 1
ATOM 3803 C C . PRO A 1 497 ? -24.242 11.353 -5.697 1.00 84.50 497 PRO A C 1
ATOM 3805 O O . PRO A 1 497 ? -24.212 11.858 -6.824 1.00 84.50 497 PRO A O 1
ATOM 3808 N N . VAL A 1 498 ? -23.200 10.713 -5.174 1.00 85.44 498 VAL A N 1
ATOM 3809 C CA . VAL A 1 498 ? -21.938 10.414 -5.861 1.00 85.44 498 VAL A CA 1
ATOM 3810 C C . VAL A 1 498 ? -21.570 8.969 -5.535 1.00 85.44 498 VAL A C 1
ATOM 3812 O O . VAL A 1 498 ? -21.740 8.544 -4.395 1.00 85.44 498 VAL A O 1
ATOM 3815 N N . ARG A 1 499 ? -21.091 8.201 -6.521 1.00 86.75 499 ARG A N 1
ATOM 3816 C CA . ARG A 1 499 ? -20.650 6.817 -6.291 1.00 86.75 499 ARG A CA 1
ATOM 3817 C C . ARG A 1 499 ? -19.484 6.781 -5.299 1.00 86.75 499 ARG A C 1
ATOM 3819 O O . ARG A 1 499 ? -18.675 7.704 -5.266 1.00 86.75 499 ARG A O 1
ATOM 3826 N N . ILE A 1 500 ? -19.366 5.695 -4.539 1.00 85.50 500 ILE A N 1
ATOM 3827 C CA . ILE A 1 500 ? -18.197 5.463 -3.676 1.00 85.50 500 ILE A CA 1
ATOM 3828 C C . ILE A 1 500 ? -16.902 5.210 -4.470 1.00 85.50 500 ILE A C 1
ATOM 3830 O O . ILE A 1 500 ? -15.813 5.421 -3.945 1.00 85.50 500 ILE A O 1
ATOM 3834 N N . MET A 1 501 ? -17.013 4.780 -5.731 1.00 84.88 501 MET A N 1
ATOM 3835 C CA . MET A 1 501 ? -15.900 4.592 -6.665 1.00 84.88 501 MET A CA 1
ATOM 3836 C C . MET A 1 501 ? -16.364 4.740 -8.133 1.00 84.88 501 MET A C 1
ATOM 3838 O O . MET A 1 501 ? -17.571 4.704 -8.396 1.00 84.88 501 MET A O 1
ATOM 3842 N N . PRO A 1 502 ? -15.453 4.900 -9.114 1.00 84.94 502 PRO A N 1
ATOM 3843 C CA . PRO A 1 502 ? -15.785 4.790 -10.536 1.00 84.94 502 PRO A CA 1
ATOM 3844 C C . PRO A 1 502 ? -16.354 3.414 -10.904 1.00 84.94 502 PRO A C 1
ATOM 3846 O O . PRO A 1 502 ? -16.131 2.428 -10.205 1.00 84.94 502 PRO A O 1
ATOM 3849 N N . GLU A 1 503 ? -17.047 3.329 -12.038 1.00 87.12 503 GLU A N 1
ATOM 3850 C CA . GLU A 1 503 ? -17.469 2.038 -12.587 1.00 87.12 503 GLU A CA 1
ATOM 3851 C C . GLU A 1 503 ? -16.252 1.214 -13.019 1.00 87.12 503 GLU A C 1
ATOM 3853 O O . GLU A 1 503 ? -15.415 1.674 -13.793 1.00 87.12 503 GLU A O 1
ATOM 3858 N N . ALA A 1 504 ? -16.158 -0.008 -12.501 1.00 88.50 504 ALA A N 1
ATOM 3859 C CA . ALA A 1 504 ? -15.067 -0.933 -12.763 1.00 88.50 504 ALA A CA 1
ATOM 3860 C C . ALA A 1 504 ? -15.520 -2.371 -12.495 1.00 88.50 504 ALA A C 1
ATOM 3862 O O . ALA A 1 504 ? -16.388 -2.614 -11.652 1.00 88.50 504 ALA A O 1
ATOM 3863 N N . LYS A 1 505 ? -14.912 -3.335 -13.191 1.00 91.44 505 LYS A N 1
ATOM 3864 C CA . LYS A 1 505 ? -15.088 -4.763 -12.903 1.00 91.44 505 LYS A CA 1
ATOM 3865 C C . LYS A 1 505 ? -13.938 -5.256 -12.017 1.00 91.44 505 LYS A C 1
ATOM 3867 O O . LYS A 1 505 ? -12.817 -4.773 -12.178 1.00 91.44 505 LYS A O 1
ATOM 3872 N N . PRO A 1 506 ? -14.184 -6.200 -11.092 1.00 92.38 506 PRO A N 1
ATOM 3873 C CA . PRO A 1 506 ? -13.113 -6.911 -10.404 1.00 92.38 506 PRO A CA 1
ATOM 3874 C C . PRO A 1 506 ? -12.183 -7.638 -11.383 1.00 92.38 506 PRO A C 1
ATOM 3876 O O . PRO A 1 506 ? -12.586 -8.017 -12.484 1.00 92.38 506 PRO A O 1
ATOM 3879 N N . LEU A 1 507 ? -10.957 -7.911 -10.938 1.00 93.56 507 LEU A N 1
ATOM 3880 C CA . LEU A 1 507 ? -9.992 -8.761 -11.629 1.00 93.56 507 LEU A CA 1
ATOM 3881 C C . LEU A 1 507 ? -10.435 -10.225 -11.521 1.00 93.56 507 LEU A C 1
ATOM 3883 O O . LEU A 1 507 ? -9.926 -10.983 -10.694 1.00 93.56 507 LEU A O 1
ATOM 3887 N N . HIS A 1 508 ? -11.416 -10.614 -12.339 1.00 93.81 508 HIS A N 1
ATOM 3888 C CA . HIS A 1 508 ? -11.989 -11.963 -12.381 1.00 93.81 508 HIS A CA 1
ATOM 3889 C C . HIS A 1 508 ? -10.931 -13.062 -12.568 1.00 93.81 508 HIS A C 1
ATOM 3891 O O . HIS A 1 508 ? -11.114 -14.177 -12.095 1.00 93.81 508 HIS A O 1
ATOM 3897 N N . GLU A 1 509 ? -9.797 -12.743 -13.191 1.00 94.75 509 GLU A N 1
ATOM 3898 C CA . GLU A 1 509 ? -8.649 -13.635 -13.359 1.00 94.75 509 GLU A CA 1
ATOM 3899 C C . GLU A 1 509 ? -7.946 -13.992 -12.038 1.00 94.75 509 GLU A C 1
ATOM 3901 O O . GLU A 1 509 ? -7.205 -14.976 -11.978 1.00 94.75 509 GLU A O 1
ATOM 3906 N N . LEU A 1 510 ? -8.143 -13.189 -10.988 1.00 93.06 510 LEU A N 1
ATOM 3907 C CA . LEU A 1 510 ? -7.552 -13.386 -9.666 1.00 93.06 510 LEU A CA 1
ATOM 3908 C C . LEU A 1 510 ? -8.557 -13.861 -8.610 1.00 93.06 510 LEU A C 1
ATOM 3910 O O . LEU A 1 510 ? -8.114 -14.307 -7.552 1.00 93.06 510 LEU A O 1
ATOM 3914 N N . LEU A 1 511 ? -9.863 -13.809 -8.880 1.00 91.25 511 LEU A N 1
ATOM 3915 C CA . LEU A 1 511 ? -10.892 -14.378 -8.004 1.00 91.25 511 LEU A CA 1
ATOM 3916 C C . LEU A 1 511 ? -10.799 -15.915 -7.994 1.00 91.25 511 LEU A C 1
ATOM 3918 O O . LEU A 1 511 ? -10.462 -16.513 -9.018 1.00 91.25 511 LEU A O 1
ATOM 3922 N N . ALA A 1 512 ? -11.035 -16.521 -6.828 1.00 79.81 512 ALA A N 1
ATOM 3923 C CA . ALA A 1 512 ? -10.982 -17.970 -6.608 1.00 79.81 512 ALA A CA 1
ATOM 3924 C C . ALA A 1 512 ? -12.327 -18.664 -6.879 1.00 79.81 512 ALA A C 1
ATOM 3926 O O . ALA A 1 512 ? -13.372 -17.998 -6.695 1.00 79.81 512 ALA A O 1
#

Nearest PDB structures (foldseek):
  7ag1-assembly1_Z  TM=5.710E-01  e=2.146E+00  Escherichia coli K-12

Radius of gyration: 30.53 Å; Cα contacts (8 Å, |Δi|>4): 924; chains: 1; bounding box: 110×86×81 Å